Protein AF-0000000067868254 (afdb_homodimer)

Nearest PDB structures (foldseek):
  4o4s-assembly1_A  TM=8.684E-01  e=3.962E-14  Nostoc sp. PCC 7120 = FACHB-418
  6liy-assembly1_A  TM=7.850E-01  e=1.696E-08  Arabidopsis thaliana
  4o4s-assembly1_A  TM=8.685E-01  e=4.166E-14  Nostoc sp. PCC 7120 = FACHB-418
  6liy-assembly1_A  TM=7.851E-01  e=2.062E-08  Arabidopsis thaliana

Organism: Synechococcus elongatus (strain ATCC 33912 / PCC 7942 / FACHB-805) (NCBI:txid1140)

Solvent-accessible surface area (backbone atoms only — not comparable to full-atom values): 20972 Å² total; per-residue (Å²): 125,57,70,66,57,47,50,52,48,72,58,19,20,32,30,33,23,53,71,52,19,69,76,36,48,79,74,36,61,40,38,36,37,21,24,42,65,37,62,69,79,33,86,84,31,44,26,27,44,33,30,31,22,35,66,92,38,67,89,59,55,46,72,68,33,35,42,31,39,40,62,48,97,87,60,54,37,32,39,38,36,29,38,48,76,53,55,76,68,44,62,60,26,61,83,40,58,74,50,52,71,81,63,50,68,86,48,47,40,82,32,82,54,33,48,25,46,40,40,78,44,95,71,72,23,38,37,32,32,46,54,87,95,56,55,25,55,50,72,58,95,85,40,79,43,35,30,41,57,32,37,36,40,35,63,57,96,93,35,44,38,37,35,36,46,40,24,35,31,37,84,87,78,64,43,76,57,41,60,35,72,86,44,58,47,55,26,33,59,76,42,83,44,82,72,83,129,126,58,71,67,58,48,52,51,48,71,59,18,20,32,30,34,22,54,72,51,18,68,74,35,47,80,74,37,63,39,38,36,37,23,24,41,67,37,63,70,79,33,85,86,32,44,25,26,42,34,29,33,19,33,68,90,37,67,89,59,53,47,72,66,33,36,40,31,39,42,61,48,95,88,61,53,36,32,38,39,37,28,38,49,77,55,55,77,68,43,63,60,26,60,83,40,58,74,50,52,69,81,65,50,67,85,47,46,38,83,31,83,53,34,49,25,46,40,40,79,44,97,71,73,23,38,37,33,32,45,54,88,94,56,56,25,54,50,74,59,95,84,41,81,42,31,31,42,56,33,37,36,38,34,64,57,95,95,34,44,38,37,33,36,47,40,25,36,32,36,84,88,79,65,45,76,59,40,61,35,70,85,43,59,47,56,26,34,59,77,41,81,44,82,73,82,129

Structure (mmCIF, N/CA/C/O backbone):
data_AF-0000000067868254-model_v1
#
loop_
_entity.id
_entity.type
_entity.pdbx_description
1 polymer 'Chromophore lyase CpcT/CpeT'
#
loop_
_atom_site.group_PDB
_atom_site.id
_atom_site.type_symbol
_atom_site.label_atom_id
_atom_site.label_alt_id
_atom_site.label_comp_id
_atom_site.label_asym_id
_atom_site.label_entity_id
_atom_site.label_seq_id
_atom_site.pdbx_PDB_ins_code
_atom_site.Cartn_x
_atom_site.Cartn_y
_atom_site.Cartn_z
_atom_site.occupancy
_atom_site.B_iso_or_equiv
_atom_site.auth_seq_id
_atom_site.auth_comp_id
_atom_site.auth_asym_id
_atom_site.auth_atom_id
_atom_site.pdbx_PDB_model_num
ATOM 1 N N . MET A 1 1 ? 13.344 34.281 10.758 1 62.94 1 MET A N 1
ATOM 2 C CA . MET A 1 1 ? 12 33.719 10.703 1 62.94 1 MET A CA 1
ATOM 3 C C . MET A 1 1 ? 11.688 32.938 11.961 1 62.94 1 MET A C 1
ATOM 5 O O . MET A 1 1 ? 12.57 32.25 12.492 1 62.94 1 MET A O 1
ATOM 9 N N . ASP A 1 2 ? 10.578 33.25 12.711 1 87.12 2 ASP A N 1
ATOM 10 C CA . ASP A 1 2 ? 10.305 32.5 13.922 1 87.12 2 ASP A CA 1
ATOM 11 C C . ASP A 1 2 ? 10 31.031 13.602 1 87.12 2 ASP A C 1
ATOM 13 O O . ASP A 1 2 ? 9.82 30.688 12.438 1 87.12 2 ASP A O 1
ATOM 17 N N . ASP A 1 3 ? 10.336 30.203 14.516 1 93.12 3 ASP A N 1
ATOM 18 C CA . ASP A 1 3 ? 10.242 28.766 14.352 1 93.12 3 ASP A CA 1
ATOM 19 C C . ASP A 1 3 ? 8.875 28.359 13.805 1 93.12 3 ASP A C 1
ATOM 21 O O . ASP A 1 3 ? 8.773 27.438 12.984 1 93.12 3 ASP A O 1
ATOM 25 N N . LEU A 1 4 ? 7.93 29.094 14.242 1 94.94 4 LEU A N 1
ATOM 26 C CA . LEU A 1 4 ? 6.57 28.781 13.805 1 94.94 4 LEU A CA 1
ATOM 27 C C . LEU A 1 4 ? 6.398 29.062 12.32 1 94.94 4 LEU A C 1
ATOM 29 O O . LEU A 1 4 ? 5.859 28.234 11.586 1 94.94 4 LEU A O 1
ATOM 33 N N . GLN A 1 5 ? 6.863 30.219 11.859 1 94.06 5 GLN A N 1
ATOM 34 C CA . GLN A 1 5 ? 6.77 30.594 10.453 1 94.06 5 GLN A CA 1
ATOM 35 C C . GLN A 1 5 ? 7.617 29.672 9.578 1 94.06 5 GLN A C 1
ATOM 37 O O . GLN A 1 5 ? 7.223 29.328 8.461 1 94.06 5 GLN A O 1
ATOM 42 N N . TYR A 1 6 ? 8.742 29.359 10.078 1 95.31 6 TYR A N 1
ATOM 43 C CA . TYR A 1 6 ? 9.617 28.484 9.312 1 95.31 6 TYR A CA 1
ATOM 44 C C . TYR A 1 6 ? 8.984 27.109 9.141 1 95.31 6 TYR A C 1
ATOM 46 O O . TYR A 1 6 ? 8.977 26.562 8.031 1 95.31 6 TYR A O 1
ATOM 54 N N . LEU A 1 7 ? 8.438 26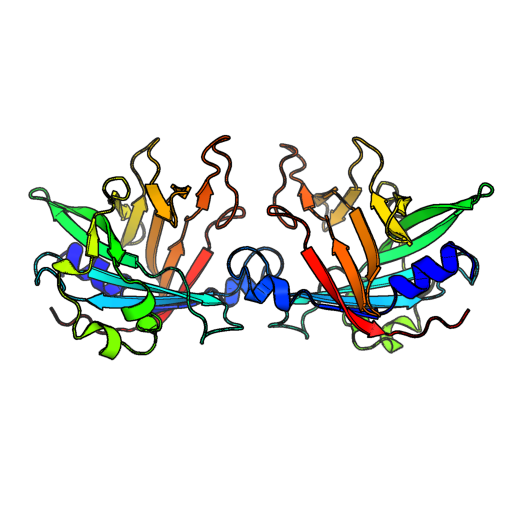.547 10.219 1 97.38 7 LEU A N 1
ATOM 55 C CA . LEU A 1 7 ? 7.73 25.281 10.141 1 97.38 7 LEU A CA 1
ATOM 56 C C . LEU A 1 7 ? 6.57 25.359 9.156 1 97.38 7 LEU A C 1
ATOM 58 O O . LEU A 1 7 ? 6.387 24.453 8.328 1 97.38 7 LEU A O 1
ATOM 62 N N . TRP A 1 8 ? 5.828 26.406 9.242 1 97.75 8 TRP A N 1
ATOM 63 C CA . TRP A 1 8 ? 4.703 26.625 8.336 1 97.75 8 TRP A CA 1
ATOM 64 C C . TRP A 1 8 ? 5.168 26.641 6.887 1 97.75 8 TRP A C 1
ATOM 66 O O . TRP A 1 8 ? 4.547 26.016 6.023 1 97.75 8 TRP A O 1
ATOM 76 N N . THR A 1 9 ? 6.273 27.266 6.629 1 96.62 9 THR A N 1
ATOM 77 C CA . THR A 1 9 ? 6.844 27.375 5.289 1 96.62 9 THR A CA 1
ATOM 78 C C . THR A 1 9 ? 7.305 26 4.793 1 96.62 9 THR A C 1
ATOM 80 O O . THR A 1 9 ? 7.055 25.641 3.643 1 96.62 9 THR A O 1
ATOM 83 N N . LEU A 1 10 ? 7.938 25.219 5.652 1 97.62 10 LEU A N 1
ATOM 84 C CA . LEU A 1 10 ? 8.414 23.906 5.273 1 97.62 10 LEU A CA 1
ATOM 85 C C . LEU A 1 10 ? 7.254 23 4.887 1 97.62 10 LEU A C 1
ATOM 87 O O . LEU A 1 10 ? 7.344 22.234 3.912 1 97.62 10 LEU A O 1
ATOM 91 N N . LEU A 1 11 ? 6.152 23.141 5.582 1 98.56 11 LEU A N 1
ATOM 92 C CA . LEU A 1 11 ? 5.031 22.219 5.418 1 98.56 11 LEU A CA 1
ATOM 93 C C . LEU A 1 11 ? 4.152 22.641 4.246 1 98.56 11 LEU A C 1
ATOM 95 O O . LEU A 1 11 ? 3.379 21.828 3.721 1 98.56 11 LEU A O 1
ATOM 99 N N . SER A 1 12 ? 4.215 23.906 3.852 1 98.5 12 SER A N 1
ATOM 100 C CA . SER A 1 12 ? 3.318 24.438 2.834 1 98.5 12 SER A CA 1
ATOM 101 C C . SER A 1 12 ? 3.773 24.047 1.433 1 98.5 12 SER A C 1
ATOM 103 O O . SER A 1 12 ? 4.777 24.562 0.932 1 98.5 12 SER A O 1
ATOM 105 N N . GLY A 1 13 ? 3.008 23.156 0.798 1 98.62 13 GLY A N 1
ATOM 106 C CA . GLY A 1 13 ? 3.365 22.734 -0.549 1 98.62 13 GLY A CA 1
ATOM 107 C C . GLY A 1 13 ? 2.689 21.453 -0.975 1 98.62 13 GLY A C 1
ATOM 108 O O . GLY A 1 13 ? 1.809 20.953 -0.277 1 98.62 13 GLY A O 1
ATOM 109 N N . GLU A 1 14 ? 2.973 21.078 -2.195 1 98.69 14 GLU A N 1
ATOM 110 C CA . GLU A 1 14 ? 2.619 19.781 -2.744 1 98.69 14 GLU A CA 1
ATOM 111 C C . GLU A 1 14 ? 3.758 18.781 -2.57 1 98.69 14 GLU A C 1
ATOM 113 O O . GLU A 1 14 ? 4.926 19.109 -2.775 1 98.69 14 GLU A O 1
ATOM 118 N N . PHE A 1 15 ? 3.434 17.578 -2.137 1 98.88 15 PHE A N 1
ATOM 119 C CA . PHE A 1 15 ? 4.438 16.562 -1.848 1 98.88 15 PHE A CA 1
ATOM 120 C C . PHE A 1 15 ? 4.125 15.273 -2.592 1 98.88 15 PHE A C 1
ATOM 122 O O . PHE A 1 15 ? 2.959 14.961 -2.844 1 98.88 15 PHE A O 1
ATOM 129 N N . SER A 1 16 ? 5.148 14.531 -2.938 1 98.5 16 SER A N 1
ATOM 130 C CA . SER A 1 16 ? 5.031 13.242 -3.609 1 98.5 16 SER A CA 1
ATOM 131 C C . SER A 1 16 ? 6.02 12.227 -3.043 1 98.5 16 SER A C 1
ATOM 133 O O . SER A 1 16 ? 7.156 12.57 -2.717 1 98.5 16 SER A O 1
ATOM 135 N N . ASN A 1 17 ? 5.582 10.953 -2.92 1 97.69 17 ASN A N 1
ATOM 136 C CA . ASN A 1 17 ? 6.504 9.891 -2.531 1 97.69 17 ASN A CA 1
ATOM 137 C C . ASN A 1 17 ? 6.902 9.031 -3.729 1 97.69 17 ASN A C 1
ATOM 139 O O . ASN A 1 17 ? 7.281 7.871 -3.564 1 97.69 17 ASN A O 1
ATOM 143 N N . GLN A 1 18 ? 6.859 9.578 -4.941 1 96.44 18 GLN A N 1
ATOM 144 C CA . GLN A 1 18 ? 7.047 8.852 -6.191 1 96.44 18 GLN A CA 1
ATOM 145 C C . GLN A 1 18 ? 8.352 8.062 -6.176 1 96.44 18 GLN A C 1
ATOM 147 O O . GLN A 1 18 ? 8.367 6.863 -6.465 1 96.44 18 GLN A O 1
ATOM 152 N N . PRO A 1 19 ? 9.531 8.609 -5.734 1 96.25 19 PRO A N 1
ATOM 153 C CA . PRO A 1 19 ? 10.75 7.801 -5.727 1 96.25 19 PRO A CA 1
ATOM 154 C C . PRO A 1 19 ? 10.648 6.574 -4.82 1 96.25 19 PRO A C 1
ATOM 156 O O . PRO A 1 19 ? 11.117 5.492 -5.18 1 96.25 19 PRO A O 1
ATOM 159 N N . GLN A 1 20 ? 10.031 6.723 -3.672 1 96 20 GLN A N 1
ATOM 160 C CA . GLN A 1 20 ? 9.852 5.613 -2.742 1 96 20 GLN A CA 1
ATOM 161 C C . GLN A 1 20 ? 8.961 4.527 -3.348 1 96 20 GLN A C 1
ATOM 163 O O . GLN A 1 20 ? 9.289 3.342 -3.275 1 96 20 GLN A O 1
ATOM 168 N N . ALA A 1 21 ? 7.82 4.965 -3.936 1 92.88 21 ALA A N 1
ATOM 169 C CA . ALA A 1 21 ? 6.855 4.023 -4.5 1 92.88 21 ALA A CA 1
ATOM 170 C C . ALA A 1 21 ? 7.465 3.25 -5.664 1 92.88 21 ALA A C 1
ATOM 172 O O . ALA A 1 21 ? 7.129 2.082 -5.883 1 92.88 21 ALA A O 1
ATOM 173 N N . ILE A 1 22 ? 8.336 3.91 -6.391 1 91.06 22 ILE A N 1
ATOM 174 C CA . ILE A 1 22 ? 9.023 3.246 -7.488 1 91.06 22 ILE A CA 1
ATOM 175 C C . ILE A 1 22 ? 10 2.209 -6.938 1 91.06 22 ILE A C 1
ATOM 177 O O . ILE A 1 22 ? 10.062 1.08 -7.426 1 91.06 22 ILE A O 1
ATOM 181 N N . ALA A 1 23 ? 10.672 2.561 -5.887 1 92.12 23 ALA A N 1
ATOM 182 C CA . ALA A 1 23 ? 11.695 1.697 -5.301 1 92.12 23 ALA A CA 1
ATOM 183 C C . ALA A 1 23 ? 11.062 0.518 -4.566 1 92.12 23 ALA A C 1
ATOM 185 O O . ALA A 1 23 ? 11.633 -0.576 -4.531 1 92.12 23 ALA A O 1
ATOM 186 N N . GLU A 1 24 ? 9.906 0.738 -4.004 1 90.56 24 GLU A N 1
ATOM 187 C CA . GLU A 1 24 ? 9.227 -0.272 -3.197 1 90.56 24 GLU A CA 1
ATOM 188 C C . GLU A 1 24 ? 7.754 -0.391 -3.58 1 90.56 24 GLU A C 1
ATOM 190 O O . GLU A 1 24 ? 6.871 -0.126 -2.764 1 90.56 24 GLU A O 1
ATOM 195 N N . PRO A 1 25 ? 7.559 -0.92 -4.73 1 86.81 25 PRO A N 1
ATOM 196 C CA . PRO A 1 25 ? 6.23 -0.839 -5.348 1 86.81 25 PRO A CA 1
ATOM 197 C C . PRO A 1 25 ? 5.199 -1.718 -4.648 1 86.81 25 PRO A C 1
ATOM 199 O O . PRO A 1 25 ? 3.994 -1.533 -4.84 1 86.81 25 PRO A O 1
ATOM 202 N N . VAL A 1 26 ? 5.621 -2.609 -3.799 1 80.56 26 VAL A N 1
ATOM 203 C CA . VAL A 1 26 ? 4.664 -3.482 -3.129 1 80.56 26 VAL A CA 1
ATOM 204 C C . VAL A 1 26 ? 4.316 -2.912 -1.756 1 80.56 26 VAL A C 1
ATOM 206 O O . VAL A 1 26 ? 3.326 -3.316 -1.14 1 80.56 26 VAL A O 1
ATOM 209 N N . HIS A 1 27 ? 5.059 -1.972 -1.331 1 85.06 27 HIS A N 1
ATOM 210 C CA . HIS A 1 27 ? 4.957 -1.578 0.07 1 85.06 27 HIS A CA 1
ATOM 211 C C . HIS A 1 27 ? 4.266 -0.227 0.213 1 85.06 27 HIS A C 1
ATOM 213 O O . HIS A 1 27 ? 3.617 0.038 1.228 1 85.06 27 HIS A O 1
ATOM 219 N N . PHE A 1 28 ? 4.461 0.599 -0.818 1 91.44 28 PHE A N 1
ATOM 220 C CA . PHE A 1 28 ? 3.994 1.971 -0.653 1 91.44 28 PHE A CA 1
ATOM 221 C C . PHE A 1 28 ? 3.123 2.393 -1.83 1 91.44 28 PHE A C 1
ATOM 223 O O . PHE A 1 28 ? 3.576 2.387 -2.977 1 91.44 28 PHE A O 1
ATOM 230 N N . VAL A 1 29 ? 1.955 2.803 -1.501 1 92.5 29 VAL A N 1
ATOM 231 C CA . VAL A 1 29 ? 1.113 3.465 -2.492 1 92.5 29 VAL A CA 1
ATOM 232 C C . VAL A 1 29 ? 1.729 4.809 -2.879 1 92.5 29 VAL A C 1
ATOM 234 O O . VAL A 1 29 ? 2.273 5.516 -2.029 1 92.5 29 VAL A O 1
ATOM 237 N N . GLN A 1 30 ? 1.655 5.07 -4.121 1 93.94 30 GLN A N 1
ATOM 238 C CA . GLN A 1 30 ? 2.115 6.383 -4.551 1 93.94 30 GLN A CA 1
ATOM 239 C C . GLN A 1 30 ? 1.053 7.449 -4.305 1 93.94 30 GLN A C 1
ATOM 241 O O . GLN A 1 30 ? -0.042 7.383 -4.867 1 93.94 30 GLN A O 1
ATOM 246 N N . LEU A 1 31 ? 1.476 8.43 -3.539 1 96.88 31 LEU A N 1
ATOM 247 C CA . LEU A 1 31 ? 0.516 9.43 -3.092 1 96.88 31 LEU A CA 1
ATOM 248 C C . LEU A 1 31 ? 0.985 10.836 -3.457 1 96.88 31 LEU A C 1
ATOM 250 O O . LEU A 1 31 ? 2.186 11.078 -3.594 1 96.88 31 LEU A O 1
ATOM 254 N N . ARG A 1 32 ? -0.025 11.68 -3.664 1 97.81 32 ARG A N 1
ATOM 255 C CA . ARG A 1 32 ? 0.161 13.125 -3.682 1 97.81 32 ARG A CA 1
ATOM 256 C C . ARG A 1 32 ? -0.473 13.773 -2.455 1 97.81 32 ARG A C 1
ATOM 258 O O . ARG A 1 32 ? -1.604 13.453 -2.088 1 97.81 32 ARG A O 1
ATOM 265 N N . LEU A 1 33 ? 0.323 14.602 -1.803 1 98.31 33 LEU A N 1
ATOM 266 C CA . LEU A 1 33 ? -0.18 15.359 -0.662 1 98.31 33 LEU A CA 1
ATOM 267 C C . LEU A 1 33 ? -0.248 16.844 -0.985 1 98.31 33 LEU A C 1
ATOM 269 O O . LEU A 1 33 ? 0.7 17.406 -1.537 1 98.31 33 LEU A O 1
ATOM 273 N N . TRP A 1 34 ? -1.325 17.438 -0.666 1 98.75 34 TRP A N 1
ATOM 274 C CA . TRP A 1 34 ? -1.455 18.891 -0.713 1 98.75 34 TRP A CA 1
ATOM 275 C C . TRP A 1 34 ? -1.606 19.469 0.689 1 98.75 34 TRP A C 1
ATOM 277 O O . TRP A 1 34 ? -2.51 19.094 1.434 1 98.75 34 TRP A O 1
ATOM 287 N N . GLN A 1 35 ? -0.702 20.375 1.03 1 98.69 35 GLN A N 1
ATOM 288 C CA . GLN A 1 35 ? -0.749 21.141 2.266 1 98.69 35 GLN A CA 1
ATOM 289 C C . GLN A 1 35 ? -0.826 22.641 1.977 1 98.69 35 GLN A C 1
ATOM 291 O O . GLN A 1 35 ? 0.201 23.297 1.788 1 98.69 35 GLN A O 1
ATOM 296 N N . ARG A 1 36 ? -2.062 23.172 2.012 1 98.19 36 ARG A N 1
ATOM 297 C CA . ARG A 1 36 ? -2.348 24.547 1.614 1 98.19 36 ARG A CA 1
ATOM 298 C C . ARG A 1 36 ? -2.354 25.484 2.824 1 98.19 36 ARG A C 1
ATOM 300 O O . ARG A 1 36 ? -3.088 25.25 3.787 1 98.19 36 ARG A O 1
ATOM 307 N N . PRO A 1 37 ? -1.496 26.484 2.762 1 97.44 37 PRO A N 1
ATOM 308 C CA . PRO A 1 37 ? -1.537 27.438 3.869 1 97.44 37 PRO A CA 1
ATOM 309 C C . PRO A 1 37 ? -2.889 28.141 3.994 1 97.44 37 PRO A C 1
ATOM 311 O O . PRO A 1 37 ? -3.508 28.484 2.982 1 97.44 37 PRO A O 1
ATOM 314 N N . LEU A 1 38 ? -3.322 28.281 5.172 1 96.56 38 LEU A N 1
ATOM 315 C CA . LEU A 1 38 ? -4.621 28.875 5.48 1 96.56 38 LEU A CA 1
ATOM 316 C C . LEU A 1 38 ? -4.574 29.625 6.809 1 96.56 38 LEU A C 1
ATOM 318 O O . LEU A 1 38 ? -4.066 29.094 7.805 1 96.56 38 LEU A O 1
ATOM 322 N N . LEU A 1 39 ? -5.078 30.875 6.82 1 95.5 39 LEU A N 1
ATOM 323 C CA . LEU A 1 39 ? -5.16 31.656 8.039 1 95.5 39 LEU A CA 1
ATOM 324 C C . LEU A 1 39 ? -6.602 31.734 8.539 1 95.5 39 LEU A C 1
ATOM 326 O O . LEU A 1 39 ? -7.172 32.844 8.641 1 95.5 39 LEU A O 1
ATOM 330 N N . LEU A 1 40 ? -7.047 30.578 8.93 1 96.5 40 LEU A N 1
ATOM 331 C CA . LEU A 1 40 ? -8.453 30.453 9.312 1 96.5 40 LEU A CA 1
ATOM 332 C C . LEU A 1 40 ? -8.711 31.188 10.633 1 96.5 40 LEU A C 1
ATOM 334 O O . LEU A 1 40 ? -9.781 31.766 10.82 1 96.5 40 LEU A O 1
ATOM 338 N N . PHE A 1 41 ? -7.754 31.172 11.57 1 96.12 41 PHE A N 1
ATOM 339 C CA . PHE A 1 41 ? -7.926 31.719 12.914 1 96.12 41 PHE A CA 1
ATOM 340 C C . PHE A 1 41 ? -7.109 33 13.094 1 96.12 41 PHE A C 1
ATOM 342 O O . PHE A 1 41 ? -6.977 33.5 14.211 1 96.12 41 PHE A O 1
ATOM 349 N N . GLY A 1 42 ? -6.512 33.406 12.031 1 91.75 42 GLY A N 1
ATOM 350 C CA . GLY A 1 42 ? -5.684 34.594 12.109 1 91.75 42 GLY A CA 1
ATOM 351 C C . GLY A 1 42 ? -4.203 34.312 11.945 1 91.75 42 GLY A C 1
ATOM 352 O O . GLY A 1 42 ? -3.801 33.156 11.82 1 91.75 42 GLY A O 1
ATOM 353 N N . HIS A 1 43 ? -3.418 35.344 12.047 1 90 43 HIS A N 1
ATOM 354 C CA . HIS A 1 43 ? -2.004 35.25 11.695 1 90 43 HIS A CA 1
ATOM 355 C C . HIS A 1 43 ? -1.204 34.562 12.805 1 90 43 HIS A C 1
ATOM 357 O O . HIS A 1 43 ? -0.11 34.062 12.555 1 90 43 HIS A O 1
ATOM 363 N N . ASP A 1 44 ? -1.727 34.594 14.023 1 88.75 44 ASP A N 1
ATOM 364 C CA . ASP A 1 44 ? -0.995 34 15.148 1 88.75 44 ASP A CA 1
ATOM 365 C C . ASP A 1 44 ? -1.196 32.5 15.219 1 88.75 44 ASP A C 1
ATOM 367 O O . ASP A 1 44 ? -0.583 31.828 16.047 1 88.75 44 ASP A O 1
ATOM 371 N N . ARG A 1 45 ? -2.039 31.984 14.414 1 94.81 45 ARG A N 1
ATOM 372 C CA . ARG A 1 45 ? -2.316 30.547 14.359 1 94.81 45 ARG A CA 1
ATOM 373 C C . ARG A 1 45 ? -2.398 30.062 12.922 1 94.81 45 ARG A C 1
ATOM 375 O O . ARG A 1 45 ? -3.477 29.703 12.438 1 94.81 45 ARG A O 1
ATOM 382 N N . PRO A 1 46 ? -1.224 30.047 12.281 1 97.19 46 PRO A N 1
ATOM 383 C CA . PRO A 1 46 ? -1.246 29.578 10.891 1 97.19 46 PRO A CA 1
ATOM 384 C C . PRO A 1 46 ? -1.658 28.109 10.773 1 97.19 46 PRO A C 1
ATOM 386 O O . PRO A 1 46 ? -1.271 27.297 11.609 1 97.19 46 PRO A O 1
ATOM 389 N N . CYS A 1 47 ? -2.49 27.844 9.758 1 98.38 47 CYS A N 1
ATOM 390 C CA . CYS A 1 47 ? -3.006 26.5 9.555 1 98.38 47 CYS A CA 1
ATOM 391 C C . CYS A 1 47 ? -2.648 25.984 8.164 1 98.38 47 CYS A C 1
ATOM 393 O O . CYS A 1 47 ? -2.115 26.734 7.344 1 98.38 47 CYS A O 1
ATOM 395 N N . LEU A 1 48 ? -2.834 24.719 7.969 1 98.56 48 LEU A N 1
ATOM 396 C CA . LEU A 1 48 ? -2.725 24.016 6.695 1 98.56 48 LEU A CA 1
ATOM 397 C C . LEU A 1 48 ? -3.971 23.188 6.422 1 98.56 48 LEU A C 1
ATOM 399 O O . LEU A 1 48 ? -4.406 22.422 7.285 1 98.56 48 LEU A O 1
ATOM 403 N N . PHE A 1 49 ? -4.59 23.438 5.289 1 98.75 49 PHE A N 1
ATOM 404 C CA . PHE A 1 49 ? -5.516 22.453 4.75 1 98.75 49 PHE A CA 1
ATOM 405 C C . PHE A 1 49 ? -4.758 21.25 4.18 1 98.75 49 PHE A C 1
ATOM 407 O O . PHE A 1 49 ? -3.867 21.422 3.346 1 98.75 49 PHE A O 1
ATOM 414 N N . LEU A 1 50 ? -5.094 20.031 4.664 1 98.69 50 LEU A N 1
ATOM 415 C CA . LEU A 1 50 ? -4.41 18.812 4.25 1 98.69 50 LEU A CA 1
ATOM 416 C C . LEU A 1 50 ? -5.332 17.922 3.422 1 98.69 50 LEU A C 1
ATOM 418 O O . LEU A 1 50 ? -6.477 17.672 3.811 1 98.69 50 LEU A O 1
ATOM 422 N N . GLU A 1 51 ? -4.887 17.453 2.285 1 98.44 51 GLU A N 1
ATOM 423 C CA . GLU A 1 51 ? -5.582 16.5 1.422 1 98.44 51 GLU A CA 1
ATOM 424 C C . GLU A 1 51 ? -4.594 15.625 0.661 1 98.44 51 GLU A C 1
ATOM 426 O O . GLU A 1 51 ? -3.465 16.047 0.39 1 98.44 51 GLU A O 1
ATOM 431 N N . GLN A 1 52 ? -5.012 14.359 0.408 1 97.31 52 GLN A N 1
ATOM 432 C CA . GLN A 1 52 ? -4.125 13.469 -0.33 1 97.31 52 GLN A CA 1
ATOM 433 C C . GLN A 1 52 ? -4.906 12.648 -1.354 1 97.31 52 GLN A C 1
ATOM 435 O O . GLN A 1 52 ? -6.133 12.562 -1.286 1 97.31 52 GLN A O 1
ATOM 440 N N . ALA A 1 53 ? -4.207 12.164 -2.318 1 96.69 53 ALA A N 1
ATOM 441 C CA . ALA A 1 53 ? -4.801 11.32 -3.354 1 96.69 53 ALA A CA 1
ATOM 442 C C . ALA A 1 53 ? -3.801 10.281 -3.85 1 96.69 53 ALA A C 1
ATOM 444 O O . ALA A 1 53 ? -2.588 10.484 -3.768 1 96.69 53 ALA A O 1
ATOM 445 N N . ASN A 1 54 ? -4.391 9.141 -4.258 1 94.94 54 ASN A N 1
ATOM 446 C CA . ASN A 1 54 ? -3.594 8.188 -5.023 1 94.94 54 ASN A CA 1
ATOM 447 C C . ASN A 1 54 ? -3.111 8.797 -6.34 1 94.94 54 ASN A C 1
ATOM 449 O O . ASN A 1 54 ? -3.869 9.484 -7.027 1 94.94 54 ASN A O 1
ATOM 453 N N . ALA A 1 55 ? -1.886 8.57 -6.68 1 94.88 55 ALA A N 1
ATOM 454 C CA . ALA A 1 55 ? -1.299 9.156 -7.887 1 94.88 55 ALA A CA 1
ATOM 455 C C . ALA A 1 55 ? -2.062 8.719 -9.133 1 94.88 55 ALA A C 1
ATOM 457 O O . ALA A 1 55 ? -2.049 9.414 -10.148 1 94.88 55 ALA A O 1
ATOM 458 N N . LEU A 1 56 ? -2.768 7.598 -9.008 1 92.94 56 LEU A N 1
ATOM 459 C CA . LEU A 1 56 ? -3.535 7.078 -10.141 1 92.94 56 LEU A CA 1
ATOM 460 C C . LEU A 1 56 ? -4.898 7.754 -10.227 1 92.94 56 LEU A C 1
ATOM 462 O O . LEU A 1 56 ? -5.59 7.645 -11.242 1 92.94 56 LEU A O 1
ATOM 466 N N . GLN A 1 57 ? -5.332 8.414 -9.148 1 93.38 57 GLN A N 1
ATOM 467 C CA . GLN A 1 57 ? -6.652 9.031 -9.062 1 93.38 57 GLN A CA 1
ATOM 468 C C . GLN A 1 57 ? -6.578 10.398 -8.375 1 93.38 57 GLN A C 1
ATOM 470 O O . GLN A 1 57 ? -7.277 10.641 -7.391 1 93.38 57 GLN A O 1
ATOM 475 N N . LEU A 1 58 ? -5.945 11.312 -9.047 1 94.94 58 LEU A N 1
ATOM 476 C CA . LEU A 1 58 ? -5.723 12.625 -8.445 1 94.94 58 LEU A CA 1
ATOM 477 C C . LEU A 1 58 ? -7.035 13.383 -8.297 1 94.94 58 LEU A C 1
ATOM 479 O O . LEU A 1 58 ? -7.129 14.32 -7.492 1 94.94 58 LEU A O 1
ATOM 483 N N . ASP A 1 59 ? -8.008 12.984 -9.031 1 94.44 59 ASP A N 1
ATOM 484 C CA . ASP A 1 59 ? -9.289 13.672 -9.016 1 94.44 59 ASP A CA 1
ATOM 485 C C . ASP A 1 59 ? -10.211 13.109 -7.941 1 94.44 59 ASP A C 1
ATOM 487 O O . ASP A 1 59 ? -11.344 13.57 -7.777 1 94.44 59 ASP A O 1
ATOM 491 N N . ARG A 1 60 ? -9.727 12.133 -7.215 1 93.56 60 ARG A N 1
ATOM 492 C CA . ARG A 1 60 ? -10.484 11.555 -6.113 1 93.56 60 ARG A CA 1
ATOM 493 C C . ARG A 1 60 ? -9.711 11.641 -4.805 1 93.56 60 ARG A C 1
ATOM 495 O O . ARG A 1 60 ? -9.391 10.617 -4.199 1 93.56 60 ARG A O 1
ATOM 502 N N . PRO A 1 61 ? -9.445 12.875 -4.395 1 96.44 61 PRO A N 1
ATOM 503 C CA . PRO A 1 61 ? -8.695 13.023 -3.146 1 96.44 61 PRO A CA 1
ATOM 504 C C . PRO A 1 61 ? -9.484 12.57 -1.923 1 96.44 61 PRO A C 1
ATOM 506 O O . PRO A 1 61 ? -10.703 12.406 -2.002 1 96.44 61 PRO A O 1
ATOM 509 N N . TYR A 1 62 ? -8.766 12.273 -0.829 1 92.38 62 TYR A N 1
ATOM 510 C CA . TYR A 1 62 ? -9.375 11.828 0.419 1 92.38 62 TYR A CA 1
ATOM 511 C C . TYR A 1 62 ? -8.648 12.422 1.622 1 92.38 62 TYR A C 1
ATOM 513 O O . TYR A 1 62 ? -7.688 13.18 1.465 1 92.38 62 TYR A O 1
ATOM 521 N N . ARG A 1 63 ? -9.195 12.312 2.797 1 92.31 63 ARG A N 1
ATOM 522 C CA . ARG A 1 63 ? -8.609 12.711 4.07 1 92.31 63 ARG A CA 1
ATOM 523 C C . ARG A 1 63 ? -8.43 14.227 4.137 1 92.31 63 ARG A C 1
ATOM 525 O O . ARG A 1 63 ? -7.305 14.711 4.285 1 92.31 63 ARG A O 1
ATOM 532 N N . GLN A 1 64 ? -9.516 14.93 4.16 1 96.75 64 GLN A N 1
ATOM 533 C CA . GLN A 1 64 ? -9.461 16.375 4.379 1 96.75 64 GLN A CA 1
ATOM 534 C C . GLN A 1 64 ? -9.32 16.688 5.867 1 96.75 64 GLN A C 1
ATOM 536 O O . GLN A 1 64 ? -10.188 16.344 6.668 1 96.75 64 GLN A O 1
ATOM 541 N N . ARG A 1 65 ? -8.25 17.375 6.168 1 97.44 65 ARG A N 1
ATOM 542 C CA . ARG A 1 65 ? -8 17.797 7.543 1 97.44 65 ARG A CA 1
ATOM 543 C C . ARG A 1 65 ? -7.445 19.219 7.594 1 97.44 65 ARG A C 1
ATOM 545 O O . ARG A 1 65 ? -7.008 19.75 6.574 1 97.44 65 ARG A O 1
ATOM 552 N N . LEU A 1 66 ? -7.613 19.781 8.727 1 98.56 66 LEU A N 1
ATOM 553 C CA . LEU A 1 66 ? -6.977 21.047 9.047 1 98.56 66 LEU A CA 1
ATOM 554 C C . LEU A 1 66 ? -5.941 20.875 10.156 1 98.56 66 LEU A C 1
ATOM 556 O O . LEU A 1 66 ? -6.223 20.266 11.18 1 98.56 66 LEU A O 1
ATOM 560 N N . LEU A 1 67 ? -4.758 21.344 9.883 1 98.81 67 LEU A N 1
ATOM 561 C CA . LEU A 1 67 ? -3.678 21.328 10.867 1 98.81 67 LEU A CA 1
ATOM 562 C C . LEU A 1 67 ? -3.26 22.75 11.234 1 98.81 67 LEU A C 1
ATOM 564 O O . LEU A 1 67 ? -2.795 23.5 10.375 1 98.81 67 LEU A O 1
ATOM 568 N N . CYS A 1 68 ? -3.406 23.078 12.484 1 98.75 68 CYS A N 1
ATOM 569 C CA . CYS A 1 68 ? -3.023 24.422 12.914 1 98.75 68 CYS A CA 1
ATOM 570 C C . CYS A 1 68 ? -1.8 24.375 13.82 1 98.75 68 CYS A C 1
ATOM 572 O O . CYS A 1 68 ? -1.726 23.547 14.727 1 98.75 68 CYS A O 1
ATOM 574 N N . LEU A 1 69 ? -0.895 25.266 13.531 1 98.25 69 LEU A N 1
ATOM 575 C CA . LEU A 1 69 ? 0.358 25.359 14.273 1 98.25 69 LEU A CA 1
ATOM 576 C C . LEU A 1 69 ? 0.272 26.422 15.359 1 98.25 69 LEU A C 1
ATOM 578 O O . LEU A 1 69 ? -0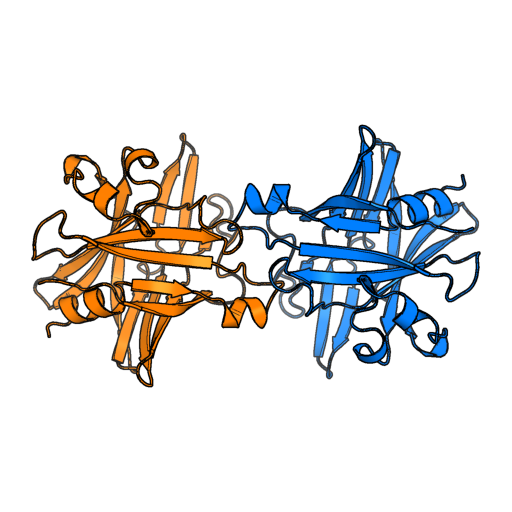.331 27.469 15.148 1 98.25 69 LEU A O 1
ATOM 582 N N . GLU A 1 70 ? 0.873 26.047 16.438 1 96.19 70 GLU A N 1
ATOM 583 C CA . GLU A 1 70 ? 0.834 26.969 17.562 1 96.19 70 GLU A CA 1
ATOM 584 C C . GLU A 1 70 ? 2.174 27 18.297 1 96.19 70 GLU A C 1
ATOM 586 O O . GLU A 1 70 ? 2.914 26.016 18.297 1 96.19 70 GLU A O 1
ATOM 591 N N . ALA A 1 71 ? 2.475 28.172 18.844 1 95 71 ALA A N 1
ATOM 592 C CA . ALA A 1 71 ? 3.578 28.328 19.797 1 95 71 ALA A CA 1
ATOM 593 C C . ALA A 1 71 ? 3.07 28.828 21.141 1 95 71 ALA A C 1
ATOM 595 O O . ALA A 1 71 ? 2.316 29.797 21.219 1 95 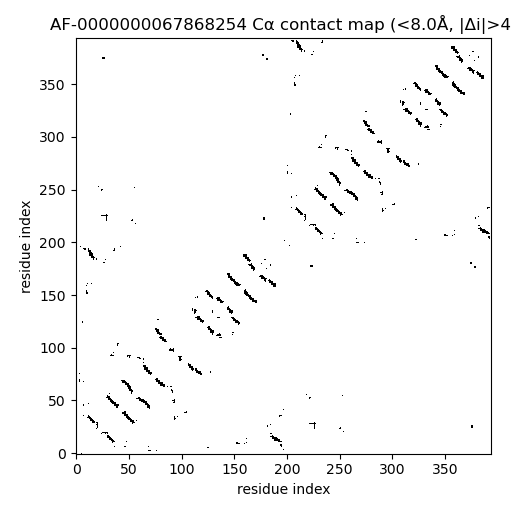71 ALA A O 1
ATOM 596 N N . ASP A 1 72 ? 3.439 28.078 22.109 1 92.44 72 ASP A N 1
ATOM 597 C CA . ASP A 1 72 ? 3.021 28.562 23.422 1 92.44 72 ASP A CA 1
ATOM 598 C C . ASP A 1 72 ? 3.943 29.672 23.922 1 92.44 72 ASP A C 1
ATOM 600 O O . ASP A 1 72 ? 4.812 30.141 23.172 1 92.44 72 ASP A O 1
ATOM 604 N N . PHE A 1 73 ? 3.734 30.125 25.141 1 91.62 73 PHE A N 1
ATOM 605 C CA . PHE A 1 73 ? 4.445 31.281 25.688 1 91.62 73 PHE A CA 1
ATOM 606 C C . PHE A 1 73 ? 5.941 31 25.781 1 91.62 73 PHE A C 1
ATOM 608 O O . PHE A 1 73 ? 6.758 31.906 25.672 1 91.62 73 PHE A O 1
ATOM 615 N N . SER A 1 74 ? 6.363 29.75 25.953 1 91.38 74 SER A N 1
ATOM 616 C CA . SER A 1 74 ? 7.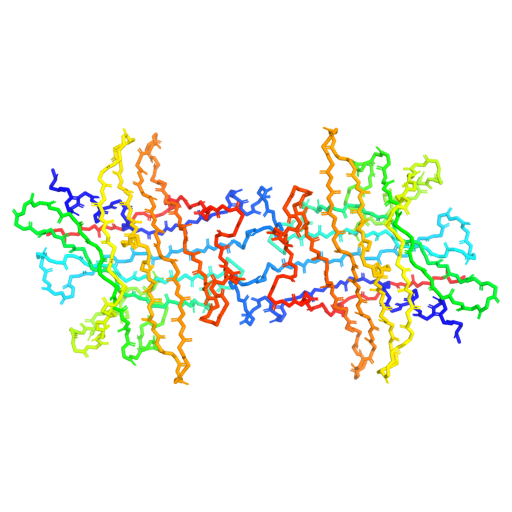77 29.375 26.047 1 91.38 74 SER A CA 1
ATOM 617 C C . SER A 1 74 ? 8.383 29.141 24.672 1 91.38 74 SER A C 1
ATOM 619 O O . SER A 1 74 ? 9.586 28.906 24.547 1 91.38 74 SER A O 1
ATOM 621 N N . GLY A 1 75 ? 7.562 29.203 23.703 1 90.25 75 GLY A N 1
ATOM 622 C CA . GLY A 1 75 ? 8.055 28.984 22.359 1 90.25 75 GLY A CA 1
ATOM 623 C C . GLY A 1 75 ? 7.914 27.547 21.891 1 90.25 75 GLY A C 1
ATOM 624 O O . GLY A 1 75 ? 8.32 27.188 20.781 1 90.25 75 GLY A O 1
ATOM 625 N N . GLN A 1 76 ? 7.332 26.75 22.781 1 94.19 76 GLN A N 1
ATOM 626 C CA . GLN A 1 76 ? 7.113 25.359 22.422 1 94.19 76 GLN A CA 1
ATOM 627 C C . GLN A 1 76 ? 6.039 25.234 21.344 1 94.19 76 GLN A C 1
ATOM 629 O O . GLN A 1 76 ? 4.941 25.766 21.484 1 94.19 76 GLN A O 1
ATOM 634 N N . LEU A 1 77 ? 6.441 24.531 20.281 1 97.06 77 LEU A N 1
ATOM 635 C CA . LEU A 1 77 ? 5.539 24.406 19.141 1 97.06 77 LEU A CA 1
ATOM 636 C C . LEU A 1 77 ? 4.641 23.188 19.297 1 97.06 77 LEU A C 1
ATOM 638 O O . LEU A 1 77 ? 5.039 22.188 19.906 1 97.06 77 LEU A O 1
ATOM 642 N N . SER A 1 78 ? 3.43 23.297 18.766 1 97.75 78 SER A N 1
ATOM 643 C CA . SER A 1 78 ? 2.498 22.188 18.656 1 97.75 78 SER A CA 1
ATOM 644 C C . SER A 1 78 ? 1.692 22.266 17.359 1 97.75 78 SER A C 1
ATOM 646 O O . SER A 1 78 ? 1.668 23.297 16.703 1 97.75 78 SER A O 1
ATOM 648 N N . ALA A 1 79 ? 1.156 21.172 16.953 1 98.5 79 ALA A N 1
ATOM 649 C CA . ALA A 1 79 ? 0.275 21.062 15.789 1 98.5 79 ALA A CA 1
ATOM 650 C C . ALA A 1 79 ? -1.059 20.422 16.172 1 98.5 79 ALA A C 1
ATOM 652 O O . ALA A 1 79 ? -1.094 19.297 16.656 1 98.5 79 ALA A O 1
ATOM 653 N N . GLN A 1 80 ? -2.15 21.125 15.969 1 98.31 80 GLN A N 1
ATOM 654 C CA . GLN A 1 80 ? -3.494 20.719 16.359 1 98.31 80 GLN A CA 1
ATOM 655 C C . GLN A 1 80 ? -4.344 20.375 15.133 1 98.31 80 GLN A C 1
ATOM 657 O O . GLN A 1 80 ? -4.5 21.219 14.234 1 98.31 80 GLN A O 1
ATOM 662 N N . PHE A 1 81 ? -4.914 19.156 15.133 1 98.38 81 PHE A N 1
ATOM 663 C CA . PHE A 1 81 ? -5.758 18.734 14.016 1 98.38 81 PHE A CA 1
ATOM 664 C C . PHE A 1 81 ? -7.207 19.141 14.258 1 98.38 81 PHE A C 1
ATOM 666 O O . PHE A 1 81 ? -7.688 19.109 15.391 1 98.38 81 PHE A O 1
ATOM 673 N N . TYR A 1 82 ? -7.891 19.516 13.203 1 97.88 82 TYR A N 1
ATOM 674 C CA . TYR A 1 82 ? -9.328 19.734 13.117 1 97.88 82 TYR A CA 1
ATOM 675 C C . TYR A 1 82 ? -9.945 18.906 12 1 97.88 82 TYR A C 1
ATOM 677 O O . TYR A 1 82 ? -9.242 18.469 11.078 1 97.88 82 TYR A O 1
ATOM 685 N N . GLN A 1 83 ? -11.172 18.656 12.148 1 96.75 83 GLN A N 1
ATOM 686 C CA . GLN A 1 83 ? -11.945 18.031 11.078 1 96.75 83 GLN A CA 1
ATOM 687 C C . GLN A 1 83 ? -13.008 19 10.539 1 96.75 83 GLN A C 1
ATOM 689 O O . GLN A 1 83 ? -13.5 19.859 11.266 1 96.75 83 GLN A O 1
ATOM 694 N N . PHE A 1 84 ? -13.281 18.891 9.305 1 96.88 84 PHE A N 1
ATOM 695 C CA . PHE A 1 84 ? -14.328 19.719 8.703 1 96.88 84 PHE A CA 1
ATOM 696 C C . PHE A 1 84 ? -15.703 19.125 8.984 1 96.88 84 PHE A C 1
ATOM 698 O O . PHE A 1 84 ? -15.906 17.922 8.859 1 96.88 84 PHE A O 1
ATOM 705 N N . LYS A 1 85 ? -16.625 19.953 9.359 1 95 85 LYS A N 1
ATOM 706 C CA . LYS A 1 85 ? -18 19.516 9.602 1 95 85 LYS A CA 1
ATOM 707 C C . LYS A 1 85 ? -18.641 18.984 8.32 1 95 85 LYS A C 1
ATOM 709 O O . LYS A 1 85 ? -19.422 18.031 8.352 1 95 85 LYS A O 1
ATOM 714 N N . ASN A 1 86 ? -18.25 19.609 7.199 1 94.44 86 ASN A N 1
ATOM 715 C CA . ASN A 1 86 ? -18.656 19.188 5.863 1 94.44 86 ASN A CA 1
ATOM 716 C C . ASN A 1 86 ? -17.453 18.969 4.957 1 94.44 86 ASN A C 1
ATOM 718 O O . ASN A 1 86 ? -17.047 19.859 4.215 1 94.44 86 ASN A O 1
ATOM 722 N N . ALA A 1 87 ? -16.969 17.766 4.996 1 92.31 87 ALA A N 1
ATOM 723 C CA . ALA A 1 87 ? -15.766 17.453 4.234 1 92.31 87 ALA A CA 1
ATOM 724 C C . ALA A 1 87 ? -16 17.641 2.736 1 92.31 87 ALA A C 1
ATOM 726 O O . ALA A 1 87 ? -15.086 18.016 2.002 1 92.31 87 ALA A O 1
ATOM 727 N N . ALA A 1 88 ? -17.203 17.391 2.27 1 93.56 88 ALA A N 1
ATOM 728 C CA . ALA A 1 88 ? -17.531 17.5 0.852 1 93.56 88 ALA A CA 1
ATOM 729 C C . ALA A 1 88 ? -17.359 18.938 0.363 1 93.56 88 ALA A C 1
ATOM 731 O O . ALA A 1 88 ? -17.031 19.156 -0.805 1 93.56 88 ALA A O 1
ATOM 732 N N . ALA A 1 89 ? -17.531 19.906 1.195 1 95.69 89 ALA A N 1
ATOM 733 C CA . ALA A 1 89 ? -17.453 21.312 0.835 1 95.69 89 ALA A CA 1
ATOM 734 C C . ALA A 1 89 ? -16.016 21.719 0.496 1 95.69 89 ALA A C 1
ATOM 736 O O . ALA A 1 89 ? -15.789 22.688 -0.238 1 95.69 89 ALA A O 1
ATOM 737 N N . VAL A 1 90 ? -15.086 20.953 1.011 1 97.75 90 VAL A N 1
ATOM 738 C CA . VAL A 1 90 ? -13.695 21.359 0.808 1 97.75 90 VAL A CA 1
ATOM 739 C C . VAL A 1 90 ? -12.977 20.328 -0.053 1 97.75 90 VAL A C 1
ATOM 741 O O . VAL A 1 90 ? -11.781 20.469 -0.329 1 97.75 90 VAL A O 1
ATOM 744 N N . LEU A 1 91 ? -13.719 19.297 -0.463 1 97.31 91 LEU A N 1
ATOM 745 C CA . LEU A 1 91 ? -13.141 18.234 -1.281 1 97.31 91 LEU A CA 1
ATOM 746 C C . LEU A 1 91 ? -12.516 18.797 -2.549 1 97.31 91 LEU A C 1
ATOM 748 O O . LEU A 1 91 ? -13.156 19.578 -3.271 1 97.31 91 LEU A O 1
ATOM 752 N N . GLY A 1 92 ? -11.266 18.484 -2.781 1 97.94 92 GLY A N 1
ATOM 753 C CA . GLY A 1 92 ? -10.578 18.953 -3.975 1 97.94 92 GLY A CA 1
ATOM 754 C C . GLY A 1 92 ? -9.828 20.25 -3.766 1 97.94 92 GLY A C 1
ATOM 755 O O . GLY A 1 92 ? -9.156 20.75 -4.672 1 97.94 92 GLY A O 1
ATOM 756 N N . ALA A 1 93 ? -9.812 20.812 -2.602 1 98.19 93 ALA A N 1
ATOM 757 C CA . ALA A 1 93 ? -9.227 22.125 -2.324 1 98.19 93 ALA A CA 1
ATOM 758 C C . ALA A 1 93 ? -7.699 22.078 -2.41 1 98.19 93 ALA A C 1
ATOM 760 O O . ALA A 1 93 ? -7.043 23.109 -2.516 1 98.19 93 ALA A O 1
ATOM 761 N N . GLY A 1 94 ? -7.141 20.906 -2.307 1 97.56 94 GLY A N 1
ATOM 762 C CA . GLY A 1 94 ? -5.707 20.781 -2.52 1 97.56 94 GLY A CA 1
ATOM 763 C C . GLY A 1 94 ? -5.258 21.281 -3.879 1 97.56 94 GLY A C 1
ATOM 764 O O . GLY A 1 94 ? -4.262 22 -3.984 1 97.56 94 GLY A O 1
ATOM 765 N N . GLN A 1 95 ? -6.012 20.938 -4.832 1 97.25 95 GLN A N 1
ATOM 766 C CA . GLN A 1 95 ? -5.699 21.328 -6.199 1 97.25 95 GLN A CA 1
ATOM 767 C C . GLN A 1 95 ? -6.375 22.656 -6.551 1 97.25 95 GLN A C 1
ATOM 769 O O . GLN A 1 95 ? -5.859 23.422 -7.367 1 97.25 95 GLN A O 1
ATOM 774 N N . ASP A 1 96 ? -7.566 22.906 -5.961 1 97.06 96 ASP A N 1
ATOM 775 C CA . ASP A 1 96 ? -8.328 24.141 -6.188 1 97.06 96 ASP A CA 1
ATOM 776 C C . ASP A 1 96 ? -8.547 24.891 -4.883 1 97.06 96 ASP A C 1
ATOM 778 O O . ASP A 1 96 ? -9.617 24.812 -4.281 1 97.06 96 ASP A O 1
ATOM 782 N N . PRO A 1 97 ? -7.613 25.766 -4.551 1 96.12 97 PRO A N 1
ATOM 783 C CA . PRO A 1 97 ? -7.668 26.422 -3.242 1 96.12 97 PRO A CA 1
ATOM 784 C C . PRO A 1 97 ? -8.852 27.375 -3.115 1 96.12 97 PRO A C 1
ATOM 786 O O . PRO A 1 97 ? -9.188 27.797 -2.008 1 96.12 97 PRO A O 1
ATOM 789 N N . ASP A 1 98 ? -9.477 27.828 -4.23 1 95.88 98 ASP A N 1
ATOM 790 C CA . ASP A 1 98 ? -10.633 28.719 -4.176 1 95.88 98 ASP A CA 1
ATOM 791 C C . ASP A 1 98 ? -11.773 28.094 -3.377 1 95.88 98 ASP A C 1
ATOM 793 O O . ASP A 1 98 ? -12.625 28.812 -2.846 1 95.88 98 ASP A O 1
ATOM 797 N N . ARG A 1 99 ? -11.75 26.797 -3.234 1 96.38 99 ARG A N 1
ATOM 798 C CA . ARG A 1 99 ? -12.781 26.078 -2.502 1 96.38 99 ARG A CA 1
ATOM 799 C C . ARG A 1 99 ? -12.695 26.359 -1.006 1 96.38 99 ARG A C 1
ATOM 801 O O . ARG A 1 99 ? -13.641 26.078 -0.262 1 96.38 99 ARG A O 1
ATOM 808 N N . LEU A 1 100 ? -11.57 26.953 -0.566 1 97.19 100 LEU A N 1
ATOM 809 C CA . LEU A 1 100 ? -11.367 27.234 0.85 1 97.19 100 LEU A CA 1
ATOM 810 C C . LEU A 1 100 ? -11.773 28.656 1.184 1 97.19 100 LEU A C 1
ATOM 812 O O . LEU A 1 100 ? -11.789 29.047 2.354 1 97.19 100 LEU A O 1
ATOM 816 N N . ARG A 1 101 ? -12.148 29.484 0.246 1 94.56 101 ARG A N 1
ATOM 817 C CA . ARG A 1 101 ? -12.336 30.922 0.42 1 94.56 101 ARG A CA 1
ATOM 818 C C . ARG A 1 101 ? -13.492 31.203 1.372 1 94.56 101 ARG A C 1
ATOM 820 O O . ARG A 1 101 ? -13.461 32.188 2.105 1 94.56 101 ARG A O 1
ATOM 827 N N . SER A 1 102 ? -14.492 30.359 1.375 1 94.19 102 SER A N 1
ATOM 828 C CA . SER A 1 102 ? -15.688 30.641 2.166 1 94.19 102 SER A CA 1
ATOM 829 C C . SER A 1 102 ? -15.609 29.969 3.537 1 94.19 102 SER A C 1
ATOM 831 O O . SER A 1 102 ? -16.547 30.078 4.336 1 94.19 102 SER A O 1
ATOM 833 N N . LEU A 1 103 ? -14.531 29.328 3.797 1 96.75 103 LEU A N 1
ATOM 834 C CA . LEU A 1 103 ? -14.391 28.594 5.047 1 96.75 103 LEU A CA 1
ATOM 835 C C . LEU A 1 103 ? -14.273 29.547 6.23 1 96.75 103 LEU A C 1
ATOM 837 O O . LEU A 1 103 ? -13.562 30.547 6.156 1 96.75 103 LEU A O 1
ATOM 841 N N . THR A 1 104 ? -14.953 29.25 7.293 1 97.06 104 THR A N 1
ATOM 842 C CA . THR A 1 104 ? -14.852 29.984 8.547 1 97.06 104 THR A CA 1
ATOM 843 C C . THR A 1 104 ? -14.531 29.047 9.703 1 97.06 104 THR A C 1
ATOM 845 O O . THR A 1 104 ? -14.656 27.828 9.57 1 97.06 104 THR A O 1
ATOM 848 N N . PRO A 1 105 ? -14.109 29.609 10.828 1 97.62 105 PRO A N 1
ATOM 849 C CA . PRO A 1 105 ? -13.812 28.781 12 1 97.62 105 PRO A CA 1
ATOM 850 C C . PRO A 1 105 ? -15 27.938 12.43 1 97.62 105 PRO A C 1
ATOM 852 O O . PRO A 1 105 ? -14.82 26.859 13.023 1 97.62 105 PRO A O 1
ATOM 855 N N . GLU A 1 106 ? -16.219 28.312 12.109 1 97.5 106 GLU A N 1
ATOM 856 C CA . GLU A 1 106 ? -17.422 27.562 12.484 1 97.5 106 GLU A CA 1
A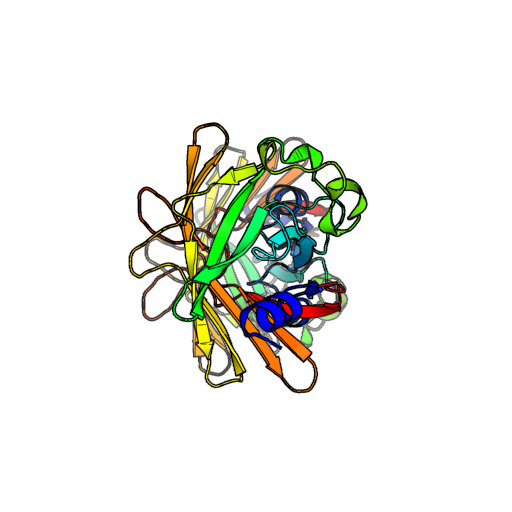TOM 857 C C . GLU A 1 106 ? -17.547 26.281 11.664 1 97.5 106 GLU A C 1
ATOM 859 O O . GLU A 1 106 ? -18.328 25.391 12.008 1 97.5 106 GLU A O 1
ATOM 864 N N . ASP A 1 107 ? -16.797 26.172 10.656 1 98 107 ASP A N 1
ATOM 865 C CA . ASP A 1 107 ? -16.922 25.047 9.734 1 98 107 ASP A CA 1
ATOM 866 C C . ASP A 1 107 ? -16.016 23.891 10.148 1 98 107 ASP A C 1
ATOM 868 O O . ASP A 1 107 ? -16.016 22.844 9.516 1 98 107 ASP A O 1
ATOM 872 N N . VAL A 1 108 ? -15.273 24.078 11.219 1 98 108 VAL A N 1
ATOM 873 C CA . VAL A 1 108 ? -14.328 23.047 11.609 1 98 108 VAL A CA 1
ATOM 874 C C . VAL A 1 108 ? -14.57 22.641 13.055 1 98 108 VAL A C 1
ATOM 876 O O . VAL A 1 108 ? -15.18 23.391 13.828 1 98 108 VAL A O 1
ATOM 879 N N . GLN A 1 109 ? -14.258 21.469 13.328 1 96.62 109 GLN A N 1
ATOM 880 C CA . GLN A 1 109 ? -14.359 20.891 14.664 1 96.62 109 GLN A CA 1
ATOM 881 C C . GLN A 1 109 ? -12.992 20.453 15.18 1 96.62 109 GLN A C 1
ATOM 883 O O . GLN A 1 109 ? -12.242 19.781 14.469 1 96.62 109 GLN A O 1
ATOM 888 N N . LEU A 1 110 ? -12.75 20.844 16.422 1 97.5 110 LEU A N 1
ATOM 889 C CA . LEU A 1 110 ? -11.508 20.469 17.094 1 97.5 110 LEU A CA 1
ATOM 890 C C . LEU A 1 110 ? -11.445 18.969 17.328 1 97.5 110 LEU A C 1
ATOM 892 O O . LEU A 1 110 ? -12.422 18.359 17.781 1 97.5 110 LEU A O 1
ATOM 896 N N . LEU A 1 111 ? -10.32 18.344 16.938 1 96.81 111 LEU A N 1
ATOM 897 C CA . LEU A 1 111 ? -10.031 16.984 17.359 1 96.81 111 LEU A CA 1
ATOM 898 C C . LEU A 1 111 ? -9.117 16.969 18.594 1 96.81 111 LEU A C 1
ATOM 900 O O . LEU A 1 111 ? -7.895 16.984 18.453 1 96.81 111 LEU A O 1
ATOM 904 N N . GLU A 1 112 ? -9.672 16.891 19.703 1 95 112 GLU A N 1
ATOM 905 C CA . GLU A 1 112 ? -9.016 17.156 20.984 1 95 112 GLU A CA 1
ATOM 906 C C . GLU A 1 112 ? -7.84 16.219 21.203 1 95 112 GLU A C 1
ATOM 908 O O . GLU A 1 112 ? -6.801 16.625 21.734 1 95 112 GLU A O 1
ATOM 913 N N . SER A 1 113 ? -7.977 14.984 20.812 1 95.81 113 SER A N 1
ATOM 914 C CA . SER A 1 113 ? -6.949 13.992 21.109 1 95.81 113 SER A CA 1
ATOM 915 C C . SER A 1 113 ? -5.848 14.016 20.062 1 95.81 113 SER A C 1
ATOM 917 O O . SER A 1 113 ? -4.922 13.195 20.094 1 95.81 113 SER A O 1
ATOM 919 N N . CYS A 1 114 ? -5.91 14.922 19.172 1 97.19 114 CYS A N 1
ATOM 920 C CA . CYS A 1 114 ? -4.996 14.93 18.031 1 97.19 114 CYS A CA 1
ATOM 921 C C . CYS A 1 114 ? -4.133 16.188 18.031 1 97.19 114 CYS A C 1
ATOM 923 O O . CYS A 1 114 ? -4.152 16.953 17.062 1 97.19 114 CYS A O 1
ATOM 925 N N . ARG A 1 115 ? -3.393 16.266 19.047 1 97.5 115 ARG A N 1
ATOM 926 C CA . ARG A 1 115 ? -2.432 17.359 19.188 1 97.5 115 ARG A CA 1
ATOM 927 C C . ARG A 1 115 ? -1.007 16.828 19.266 1 97.5 115 ARG A C 1
ATOM 929 O O . ARG A 1 115 ? -0.676 16.062 20.172 1 97.5 115 ARG A O 1
ATOM 936 N N . LEU A 1 116 ? -0.18 17.297 18.344 1 98.44 116 LEU A N 1
ATOM 937 C CA . LEU A 1 116 ? 1.2 16.828 18.297 1 98.44 116 LEU A CA 1
ATOM 938 C C . LEU A 1 116 ? 2.137 17.828 18.984 1 98.44 116 LEU A C 1
ATOM 940 O O . LEU A 1 116 ? 1.961 19.031 18.844 1 98.44 116 LEU A O 1
ATOM 944 N N . ALA A 1 117 ? 3.096 17.25 19.672 1 97.69 117 ALA A N 1
ATOM 945 C CA . ALA A 1 117 ? 4.227 18.062 20.109 1 97.69 117 ALA A CA 1
ATOM 946 C C . ALA A 1 117 ? 5.281 18.172 19.016 1 97.69 117 ALA A C 1
ATOM 948 O O . ALA A 1 117 ? 5.609 17.188 18.359 1 97.69 117 ALA A O 1
ATOM 949 N N . VAL A 1 118 ? 5.77 19.375 18.812 1 98 118 VAL A N 1
ATOM 950 C CA . VAL A 1 118 ? 6.738 19.594 17.75 1 98 118 VAL A CA 1
ATOM 951 C C . VAL A 1 118 ? 8.086 20 18.344 1 98 118 VAL A C 1
ATOM 953 O O . VAL A 1 118 ? 8.156 20.938 19.141 1 98 118 VAL A O 1
ATOM 956 N N . GLU A 1 119 ? 9.094 19.312 17.891 1 96.94 119 GLU A N 1
ATOM 957 C CA . GLU A 1 119 ? 10.445 19.594 18.359 1 96.94 119 GLU A CA 1
ATOM 958 C C . GLU A 1 119 ? 11.406 19.812 17.203 1 96.94 119 GLU A C 1
ATOM 960 O O . GLU A 1 119 ? 11.258 19.188 16.141 1 96.94 119 GLU A O 1
ATOM 965 N N . GLN A 1 120 ? 12.336 20.656 17.5 1 95.38 120 GLN A N 1
ATOM 966 C CA . GLN A 1 120 ? 13.406 20.812 16.531 1 95.38 120 GLN A CA 1
ATOM 967 C C . GLN A 1 120 ? 14.328 19.609 16.516 1 95.38 120 GLN A C 1
ATOM 969 O O . GLN A 1 120 ? 14.578 19 17.562 1 95.38 120 GLN A O 1
ATOM 974 N N . THR A 1 121 ? 14.797 19.312 15.281 1 95.06 121 THR A N 1
ATOM 975 C CA . THR A 1 121 ? 15.703 18.188 15.148 1 95.06 121 THR A CA 1
ATOM 976 C C . THR A 1 121 ? 17.125 18.656 14.891 1 95.06 121 THR A C 1
ATOM 978 O O . THR A 1 121 ? 17.359 19.828 14.594 1 95.06 121 THR A O 1
ATOM 981 N N . SER A 1 122 ? 18.062 17.688 14.938 1 90.19 122 SER A N 1
ATOM 982 C CA . SER A 1 122 ? 19.469 18 14.711 1 90.19 122 SER A CA 1
ATOM 983 C C . SER A 1 122 ? 19.75 18.312 13.25 1 90.19 122 SER A C 1
ATOM 985 O O . SER A 1 122 ? 20.75 18.953 12.922 1 90.19 122 SER A O 1
ATOM 987 N N . ARG A 1 123 ? 18.875 18 12.414 1 86.75 123 ARG A N 1
ATOM 988 C CA . ARG A 1 123 ? 19.047 18.234 10.984 1 86.75 123 ARG A CA 1
ATOM 989 C C . ARG A 1 123 ? 18.484 19.578 10.57 1 86.75 123 ARG A C 1
ATOM 991 O O . ARG A 1 123 ? 18.484 19.922 9.383 1 86.75 123 ARG A O 1
ATOM 998 N N . GLY A 1 124 ? 18 20.375 11.469 1 88.75 124 GLY A N 1
ATOM 999 C CA . GLY A 1 124 ? 17.453 21.688 11.172 1 88.75 124 GLY A CA 1
ATOM 1000 C C . GLY A 1 124 ? 15.977 21.641 10.797 1 88.75 124 GLY A C 1
ATOM 1001 O O . GLY A 1 124 ? 15.414 22.656 10.375 1 88.75 124 GLY A O 1
ATOM 1002 N N . GLY A 1 125 ? 15.367 20.625 11.039 1 96.69 125 GLY A N 1
ATOM 1003 C CA . GLY A 1 125 ? 13.938 20.469 10.789 1 96.69 125 GLY A CA 1
ATOM 1004 C C . GLY A 1 125 ? 13.141 20.219 12.055 1 96.69 125 GLY A C 1
ATOM 1005 O O . GLY A 1 125 ? 13.5 20.703 13.133 1 96.69 125 GLY A O 1
ATOM 1006 N N . TYR A 1 126 ? 11.984 19.734 11.844 1 98.5 126 TYR A N 1
ATOM 1007 C CA . TYR A 1 126 ? 11.055 19.547 12.953 1 98.5 126 TYR A CA 1
ATOM 1008 C C . TYR A 1 126 ? 10.508 18.125 12.961 1 98.5 126 TYR A C 1
ATOM 1010 O O . TYR A 1 126 ? 10.289 17.531 11.898 1 98.5 126 TYR A O 1
ATOM 1018 N N . ASN A 1 127 ? 10.375 17.609 14.117 1 98.44 127 ASN A N 1
ATOM 1019 C CA . ASN A 1 127 ? 9.672 16.359 14.367 1 98.44 127 ASN A CA 1
ATOM 1020 C C . ASN A 1 127 ? 8.406 16.578 15.188 1 98.44 127 ASN A C 1
ATOM 1022 O O . ASN A 1 127 ? 8.422 17.297 16.188 1 98.44 127 ASN A O 1
ATOM 1026 N N . ALA A 1 128 ? 7.32 16.078 14.719 1 98.56 128 ALA A N 1
ATOM 1027 C CA . ALA A 1 128 ? 6.035 16.172 15.406 1 98.56 128 ALA A CA 1
ATOM 1028 C C . ALA A 1 128 ? 5.496 14.789 15.766 1 98.56 128 ALA A C 1
ATOM 1030 O O . ALA A 1 128 ? 5.484 13.883 14.922 1 98.56 128 ALA A O 1
ATOM 1031 N N . GLN A 1 129 ? 5.055 14.594 16.984 1 97.62 129 GLN A N 1
ATOM 1032 C CA . GLN A 1 129 ? 4.523 13.305 17.422 1 97.62 129 GLN A CA 1
ATOM 1033 C C . GLN A 1 129 ? 3.471 13.484 18.516 1 97.62 129 GLN A C 1
ATOM 1035 O O . GLN A 1 129 ? 3.471 14.484 19.219 1 97.62 129 GLN A O 1
ATOM 1040 N N . LEU A 1 130 ? 2.598 12.523 18.578 1 96.81 130 LEU A N 1
ATOM 1041 C CA . LEU A 1 130 ? 1.701 12.477 19.719 1 96.81 130 LEU A CA 1
ATOM 1042 C C . LEU A 1 130 ? 2.479 12.227 21 1 96.81 130 LEU A C 1
ATOM 1044 O O . LEU A 1 130 ? 3.525 11.57 20.984 1 96.81 130 LEU A O 1
ATOM 1048 N N . PRO A 1 131 ? 1.922 12.82 22.062 1 91.38 131 PRO A N 1
ATOM 1049 C CA . PRO A 1 131 ? 2.545 12.43 23.328 1 91.38 131 PRO A CA 1
ATOM 1050 C C . PRO A 1 131 ? 2.562 10.922 23.547 1 91.38 131 PRO A C 1
ATOM 1052 O O . PRO A 1 131 ? 1.704 10.211 23.016 1 91.38 131 PRO A O 1
ATOM 1055 N N . ALA A 1 132 ? 3.566 10.492 24.297 1 87.12 132 ALA A N 1
ATOM 1056 C CA . ALA A 1 132 ? 3.762 9.062 24.516 1 87.12 132 ALA A CA 1
ATOM 1057 C C . ALA A 1 132 ? 2.482 8.406 25.031 1 87.12 132 ALA A C 1
ATOM 1059 O O . ALA A 1 132 ? 1.847 8.906 25.953 1 87.12 132 ALA A O 1
ATOM 1060 N N . GLY A 1 133 ? 2.127 7.324 24.391 1 84.19 133 GLY A N 1
ATOM 1061 C CA . GLY A 1 133 ? 0.989 6.535 24.844 1 84.19 133 GLY A CA 1
ATOM 1062 C C . GLY A 1 133 ? -0.34 7.066 24.344 1 84.19 133 GLY A C 1
ATOM 1063 O O . GLY A 1 133 ? -1.383 6.445 24.547 1 84.19 133 GLY A O 1
ATOM 1064 N N . CYS A 1 134 ? -0.347 8.203 23.625 1 88.19 134 CYS A N 1
ATOM 1065 C CA . CYS A 1 134 ? -1.594 8.82 23.188 1 88.19 134 CYS A CA 1
ATOM 1066 C C . CYS A 1 134 ? -1.932 8.406 21.766 1 88.19 134 CYS A C 1
ATOM 1068 O O . CYS A 1 134 ? -1.052 7.992 21 1 88.19 134 CYS A O 1
ATOM 1070 N N . ARG A 1 135 ? -3.223 8.383 21.531 1 92.62 135 ARG A N 1
ATOM 1071 C CA . ARG A 1 135 ? -3.76 8.125 20.188 1 92.62 135 ARG A CA 1
ATOM 1072 C C . ARG A 1 135 ? -4.758 9.203 19.797 1 92.62 135 ARG A C 1
ATOM 1074 O O . ARG A 1 135 ? -5.449 9.773 20.641 1 92.62 135 ARG A O 1
ATOM 1081 N N . CYS A 1 136 ? -4.656 9.5 18.547 1 95.69 136 CYS A N 1
ATOM 1082 C CA . CYS A 1 136 ? -5.688 10.375 18 1 95.69 136 CYS A CA 1
ATOM 1083 C C . CYS A 1 136 ? -6.973 9.594 17.734 1 95.69 136 CYS A C 1
ATOM 1085 O O . CYS A 1 136 ? -6.945 8.539 17.109 1 95.69 136 CYS A O 1
ATOM 1087 N N . ARG A 1 137 ? -8.023 10.133 18.203 1 93 137 ARG A N 1
ATOM 1088 C CA . ARG A 1 137 ? -9.328 9.516 18.016 1 93 137 ARG A CA 1
ATOM 1089 C C . ARG A 1 137 ? -10.281 10.469 17.297 1 93 137 ARG A C 1
ATOM 1091 O O . ARG A 1 137 ? -10.281 11.672 17.562 1 93 137 ARG A O 1
ATOM 1098 N N . PHE A 1 138 ? -10.969 9.906 16.328 1 88.56 138 PHE A N 1
ATOM 1099 C CA . PHE A 1 138 ? -12.039 10.641 15.672 1 88.56 138 PHE A CA 1
ATOM 1100 C C . PHE A 1 138 ? -13.172 9.711 15.266 1 88.56 138 PHE A C 1
ATOM 1102 O O . PHE A 1 138 ? -13.086 8.5 15.469 1 88.56 138 PHE A O 1
ATOM 1109 N N . TRP A 1 139 ? -14.328 10.328 14.859 1 85.25 139 TRP A N 1
ATOM 1110 C CA . TRP A 1 139 ? -15.523 9.531 14.594 1 85.25 139 TRP A CA 1
ATOM 1111 C C . TRP A 1 139 ? -16.047 9.781 13.18 1 85.25 139 TRP A C 1
ATOM 1113 O O . TRP A 1 139 ? -16.062 10.93 12.719 1 85.25 139 TRP A O 1
ATOM 1123 N N . THR A 1 140 ? -16.203 8.727 12.453 1 79.12 140 THR A N 1
ATOM 1124 C CA . THR A 1 140 ? -16.875 8.766 11.156 1 79.12 140 THR A CA 1
ATOM 1125 C C . THR A 1 140 ? -18.078 7.836 11.133 1 79.12 140 THR A C 1
ATOM 1127 O O . THR A 1 140 ? -17.938 6.625 11.312 1 79.12 140 THR A O 1
ATOM 1130 N N . ASP A 1 141 ? -19.281 8.414 10.922 1 81.94 141 ASP A N 1
ATOM 1131 C CA . ASP A 1 141 ? -20.531 7.664 10.906 1 81.94 141 ASP A CA 1
ATOM 1132 C C . ASP A 1 141 ? -20.703 6.859 12.188 1 81.94 141 ASP A C 1
ATOM 1134 O O . ASP A 1 141 ? -21.062 5.68 12.148 1 81.94 141 ASP A O 1
ATOM 1138 N N . GLY A 1 142 ? -20.328 7.344 13.203 1 84.31 142 GLY A N 1
ATOM 1139 C CA . GLY A 1 142 ? -20.531 6.75 14.516 1 84.31 142 GLY A CA 1
ATOM 1140 C C . GLY A 1 142 ? -19.469 5.742 14.891 1 84.31 142 GLY A C 1
ATOM 1141 O O . GLY A 1 142 ? -19.484 5.199 16 1 84.31 142 GLY A O 1
ATOM 1142 N N . ILE A 1 143 ? -18.578 5.48 14.016 1 85.62 143 ILE A N 1
ATOM 1143 C CA . ILE A 1 143 ? -17.531 4.508 14.289 1 85.62 143 ILE A CA 1
ATOM 1144 C C . ILE A 1 143 ? -16.25 5.23 14.695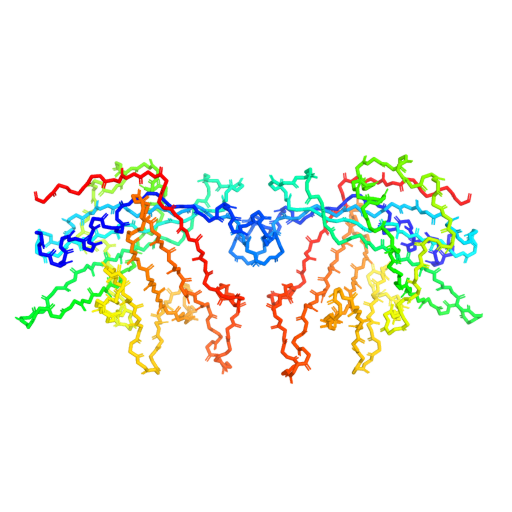 1 85.62 143 ILE A C 1
ATOM 1146 O O . ILE A 1 143 ? -15.805 6.148 14.008 1 85.62 143 ILE A O 1
ATOM 1150 N N . GLU A 1 144 ? -15.719 4.75 15.781 1 88 144 GLU A N 1
ATOM 1151 C CA . GLU A 1 144 ? -14.477 5.348 16.266 1 88 144 GLU A CA 1
ATOM 1152 C C . GLU A 1 144 ? -13.281 4.879 15.445 1 88 144 GLU A C 1
ATOM 1154 O O . GLU A 1 144 ? -13.172 3.693 15.125 1 88 144 GLU A O 1
ATOM 1159 N N . ARG A 1 145 ? -12.477 5.812 15.086 1 89.44 145 ARG A N 1
ATOM 1160 C CA . ARG A 1 145 ? -11.203 5.539 14.422 1 89.44 145 ARG A CA 1
ATOM 1161 C C . ARG A 1 145 ? -10.031 6.043 15.258 1 89.44 145 ARG A C 1
ATOM 1163 O O . ARG A 1 145 ? -10.133 7.074 15.922 1 89.44 145 ARG A O 1
ATOM 1170 N N . GLN A 1 146 ? -9.047 5.227 15.297 1 93 146 GLN A N 1
ATOM 1171 C CA . GLN A 1 146 ? -7.824 5.621 15.992 1 93 146 GLN A CA 1
ATOM 1172 C C . GLN A 1 146 ? -6.633 5.629 15.047 1 93 146 GLN A C 1
ATOM 1174 O O . GLN A 1 146 ? -6.492 4.734 14.203 1 93 146 GLN A O 1
ATOM 1179 N N . VAL A 1 147 ? -5.859 6.695 15.211 1 93.94 147 VAL A N 1
ATOM 1180 C CA . VAL A 1 147 ? -4.672 6.812 14.367 1 93.94 147 VAL A CA 1
ATOM 1181 C C . VAL A 1 147 ? -3.479 7.254 15.203 1 93.94 147 VAL A C 1
ATOM 1183 O O . VAL A 1 147 ? -3.623 8.07 16.125 1 93.94 147 VAL A O 1
ATOM 1186 N N . SER A 1 148 ? -2.34 6.633 14.969 1 94.5 148 SER A N 1
ATOM 1187 C CA . SER A 1 148 ? -1.068 7.203 15.406 1 94.5 148 SER A CA 1
ATOM 1188 C C . SER A 1 148 ? -0.569 8.258 14.414 1 94.5 148 SER A C 1
ATOM 1190 O O . SER A 1 148 ? -0.512 8 13.211 1 94.5 148 SER A O 1
ATOM 1192 N N . LEU A 1 149 ? -0.29 9.422 14.984 1 96.31 149 LEU A N 1
ATOM 1193 C CA . LEU A 1 149 ? 0.089 10.531 14.117 1 96.31 149 LEU A CA 1
ATOM 1194 C C . LEU A 1 149 ? 1.521 10.977 14.391 1 96.31 149 LEU A C 1
ATOM 1196 O O . LEU A 1 149 ? 1.955 10.992 15.547 1 96.31 149 LEU A O 1
ATOM 1200 N N . GLY A 1 150 ? 2.238 11.375 13.289 1 97.38 150 GLY A N 1
ATOM 1201 C CA . GLY A 1 150 ? 3.545 12.008 13.398 1 97.38 150 GLY A CA 1
ATOM 1202 C C . GLY A 1 150 ? 4.172 12.32 12.055 1 97.38 150 GLY A C 1
ATOM 1203 O O . GLY A 1 150 ? 3.793 11.742 11.039 1 97.38 150 GLY A O 1
ATOM 1204 N N . PHE A 1 151 ? 5.059 13.289 12.109 1 98.56 151 PHE A N 1
ATOM 1205 C CA . PHE A 1 151 ? 5.801 13.609 10.891 1 98.56 151 PHE A CA 1
ATOM 1206 C C . PHE A 1 151 ? 7.137 14.258 11.227 1 98.56 151 PHE A C 1
ATOM 1208 O O . PHE A 1 151 ? 7.344 14.711 12.359 1 98.56 151 PHE A O 1
ATOM 1215 N N . GLU A 1 152 ? 7.996 14.172 10.258 1 98.44 152 GLU A N 1
ATOM 1216 C CA . GLU A 1 152 ? 9.242 14.938 10.273 1 98.44 152 GLU A CA 1
ATOM 1217 C C . GLU A 1 152 ? 9.422 15.719 8.977 1 98.44 152 GLU A C 1
ATOM 1219 O O . GLU A 1 152 ? 9.148 15.203 7.887 1 98.44 152 GLU A O 1
ATOM 1224 N N . VAL A 1 153 ? 9.859 16.969 9.141 1 98.62 153 VAL A N 1
ATOM 1225 C CA . VAL A 1 153 ? 10.086 17.812 7.973 1 98.62 153 VAL A CA 1
ATOM 1226 C C . VAL A 1 153 ? 11.422 18.547 8.117 1 98.62 153 VAL A C 1
ATOM 1228 O O . VAL A 1 153 ? 11.789 18.984 9.211 1 98.62 153 VAL A O 1
ATOM 1231 N N . TRP A 1 154 ? 12.203 18.547 7.023 1 98.19 154 TRP A N 1
ATOM 1232 C CA . TRP A 1 154 ? 13.484 19.25 7.012 1 98.19 154 TRP A CA 1
ATOM 1233 C C . TRP A 1 154 ? 13.898 19.609 5.59 1 98.19 154 TRP A C 1
ATOM 1235 O O . TRP A 1 154 ? 13.344 19.078 4.621 1 98.19 154 TRP A O 1
ATOM 1245 N N . SER A 1 155 ? 14.719 20.547 5.531 1 97.06 155 SER A N 1
ATOM 1246 C CA . SER A 1 155 ? 15.328 20.922 4.262 1 97.06 155 SER A CA 1
ATOM 1247 C C . SER A 1 155 ? 16.75 20.391 4.16 1 97.06 155 SER A C 1
ATOM 1249 O O . SER A 1 155 ? 17.531 20.5 5.113 1 97.06 155 SER A O 1
ATOM 1251 N N . GLU A 1 156 ? 17 19.656 3.068 1 95.31 156 GLU A N 1
ATOM 1252 C CA . GLU A 1 156 ? 18.344 19.172 2.752 1 95.31 156 GLU A CA 1
ATOM 1253 C C . GLU A 1 156 ? 18.656 19.375 1.275 1 95.31 156 GLU A C 1
ATOM 1255 O O . GLU A 1 156 ? 17.906 18.922 0.403 1 95.31 156 GLU A O 1
ATOM 1260 N N . SER A 1 157 ? 19.812 20.062 0.938 1 93.62 157 SER A N 1
ATOM 1261 C CA . SER A 1 157 ? 20.266 20.328 -0.423 1 93.62 157 SER A CA 1
ATOM 1262 C C . SER A 1 157 ? 19.172 20.969 -1.26 1 93.62 157 SER A C 1
ATOM 1264 O O . SER A 1 157 ? 18.875 20.5 -2.367 1 93.62 157 SER A O 1
ATOM 1266 N N . ASP A 1 158 ? 18.422 21.906 -0.728 1 90.69 158 ASP A N 1
ATOM 1267 C CA . ASP A 1 158 ? 17.406 22.719 -1.367 1 90.69 158 ASP A CA 1
ATOM 1268 C C . ASP A 1 158 ? 16.156 21.906 -1.668 1 90.69 158 ASP A C 1
ATOM 1270 O O . ASP A 1 158 ? 15.383 22.234 -2.574 1 90.69 158 ASP A O 1
ATOM 1274 N N . ARG A 1 159 ? 16.125 20.859 -0.985 1 95.62 159 ARG A N 1
ATOM 1275 C CA . ARG A 1 159 ? 14.93 20.016 -1.102 1 95.62 159 ARG A CA 1
ATOM 1276 C C . ARG A 1 159 ? 14.258 19.844 0.254 1 95.62 159 ARG A C 1
ATOM 1278 O O . ARG A 1 159 ? 14.922 19.547 1.251 1 95.62 159 ARG A O 1
ATOM 1285 N N . VAL A 1 160 ? 12.992 20.062 0.254 1 98.19 160 VAL A N 1
ATOM 1286 C CA . VAL A 1 160 ? 12.258 19.828 1.493 1 98.19 160 VAL A CA 1
ATOM 1287 C C . VAL A 1 160 ? 11.758 18.391 1.537 1 98.19 160 VAL A C 1
ATOM 1289 O O . VAL A 1 160 ? 11.109 17.922 0.602 1 98.19 160 VAL A O 1
ATOM 1292 N N . ASN A 1 161 ? 12.102 17.703 2.607 1 98.38 161 ASN A N 1
ATOM 1293 C CA . ASN A 1 161 ? 11.695 16.328 2.859 1 98.38 161 ASN A CA 1
ATOM 1294 C C . ASN A 1 161 ? 10.625 16.25 3.947 1 98.38 161 ASN A C 1
ATOM 1296 O O . ASN A 1 161 ? 10.688 16.984 4.934 1 98.38 161 ASN A O 1
ATOM 1300 N N . PHE A 1 162 ? 9.711 15.445 3.75 1 98.69 162 PHE A N 1
ATOM 1301 C CA . PHE A 1 162 ? 8.602 15.234 4.672 1 98.69 162 PHE A CA 1
ATOM 1302 C C . PHE A 1 162 ? 8.344 13.742 4.871 1 98.69 162 PHE A C 1
ATOM 1304 O O . PHE A 1 162 ? 7.914 13.055 3.945 1 98.69 162 PHE A O 1
ATOM 1311 N N . HIS A 1 163 ? 8.602 13.188 6.062 1 98.38 163 HIS A N 1
ATOM 1312 C CA . HIS A 1 163 ? 8.289 11.812 6.426 1 98.38 163 HIS A CA 1
ATOM 1313 C C . HIS A 1 163 ? 7.023 11.734 7.273 1 98.38 163 HIS A C 1
ATOM 1315 O O . HIS A 1 163 ? 6.906 12.43 8.281 1 98.38 163 HIS A O 1
ATOM 1321 N N . SER A 1 164 ? 6.059 11.031 6.801 1 98 164 SER A N 1
ATOM 1322 C CA . SER A 1 164 ? 4.844 10.789 7.574 1 98 164 SER A CA 1
ATOM 1323 C C . SER A 1 164 ? 4.895 9.438 8.273 1 98 164 SER A C 1
ATOM 1325 O O . SER A 1 164 ? 5.223 8.422 7.652 1 98 164 SER A O 1
ATOM 1327 N N . PHE A 1 165 ? 4.484 9.43 9.547 1 96.62 165 PHE A N 1
ATOM 1328 C CA . PHE A 1 165 ? 4.508 8.219 10.359 1 96.62 165 PHE A CA 1
ATOM 1329 C C . PHE A 1 165 ? 3.092 7.762 10.688 1 96.62 165 PHE A C 1
ATOM 1331 O O . PHE A 1 165 ? 2.893 6.945 11.594 1 96.62 165 PHE A O 1
ATOM 1338 N N . ASP A 1 166 ? 2.086 8.32 9.977 1 94.69 166 ASP A N 1
ATOM 1339 C CA . ASP A 1 166 ? 0.683 8.039 10.273 1 94.69 166 ASP A CA 1
ATOM 1340 C C . ASP A 1 166 ? 0.362 6.559 10.086 1 94.69 166 ASP A C 1
ATOM 1342 O O . ASP A 1 166 ? 0.742 5.957 9.078 1 94.69 166 ASP A O 1
ATOM 1346 N N . ARG A 1 167 ? -0.328 6.008 11.117 1 92.06 167 ARG A N 1
ATOM 1347 C CA . ARG A 1 167 ? -0.808 4.629 11.078 1 92.06 167 ARG A CA 1
ATOM 1348 C C . ARG A 1 167 ? -2.223 4.523 11.633 1 92.06 167 ARG A C 1
ATOM 1350 O O . ARG A 1 167 ? -2.541 5.141 12.648 1 92.06 167 ARG A O 1
ATOM 1357 N N . GLY A 1 168 ? -3 3.764 10.883 1 90.19 168 GLY A N 1
ATOM 1358 C CA . GLY A 1 168 ? -4.281 3.4 11.469 1 90.19 168 GLY A CA 1
ATOM 1359 C C . GLY A 1 168 ? -4.168 2.318 12.523 1 90.19 168 GLY A C 1
ATOM 1360 O O . GLY A 1 168 ? -3.406 1.362 12.359 1 90.19 168 GLY A O 1
ATOM 1361 N N . ILE A 1 169 ? -4.918 2.521 13.617 1 89.19 169 ILE A N 1
ATOM 1362 C CA . ILE A 1 169 ? -4.836 1.618 14.758 1 89.19 169 ILE A CA 1
ATOM 1363 C C . ILE A 1 169 ? -6.188 0.936 14.977 1 89.19 169 ILE A C 1
ATOM 1365 O O . ILE A 1 169 ? -7.234 1.584 14.906 1 89.19 169 ILE A O 1
ATOM 1369 N N . ASP A 1 170 ? -6.094 -0.373 15.109 1 85.38 170 ASP A N 1
ATOM 1370 C CA . ASP A 1 170 ? -7.285 -1.086 15.555 1 85.38 170 ASP A CA 1
ATOM 1371 C C . ASP A 1 170 ? -7.633 -0.732 17 1 85.38 170 ASP A C 1
ATOM 1373 O O . ASP A 1 170 ? -6.855 -1.015 17.906 1 85.38 170 ASP A O 1
ATOM 1377 N N . PRO A 1 171 ? -8.828 -0.171 17.125 1 85.06 171 PRO A N 1
ATOM 1378 C CA . PRO A 1 171 ? -9.141 0.285 18.469 1 85.06 171 PRO A CA 1
ATOM 1379 C C . PRO A 1 171 ? -9.266 -0.865 19.469 1 85.06 171 PRO A C 1
ATOM 1381 O O . PRO A 1 171 ? -9.094 -0.666 20.672 1 85.06 171 PRO A O 1
ATOM 1384 N N . GLU A 1 172 ? -9.531 -2.082 19.031 1 84.62 172 GLU A N 1
ATOM 1385 C CA . GLU A 1 172 ? -9.727 -3.23 19.922 1 84.62 172 GLU A CA 1
ATOM 1386 C C . GLU A 1 172 ? -8.391 -3.885 20.266 1 84.62 172 GLU A C 1
ATOM 1388 O O . GLU A 1 172 ? -8.141 -4.203 21.438 1 84.62 172 GLU A O 1
ATOM 1393 N N . THR A 1 173 ? -7.477 -4 19.312 1 83.31 173 THR A N 1
ATOM 1394 C CA . THR A 1 173 ? -6.258 -4.773 19.547 1 83.31 173 THR A CA 1
ATOM 1395 C C . THR A 1 173 ? -5.059 -3.848 19.734 1 83.31 173 THR A C 1
ATOM 1397 O O . THR A 1 173 ? -4.023 -4.27 20.25 1 83.31 173 THR A O 1
ATOM 1400 N N . GLY A 1 174 ? -5.223 -2.654 19.266 1 84.56 174 GLY A N 1
ATOM 1401 C CA . GLY A 1 174 ? -4.121 -1.711 19.344 1 84.56 174 GLY A CA 1
ATOM 1402 C C . GLY A 1 174 ? -3.084 -1.911 18.266 1 84.56 174 GLY A C 1
ATOM 1403 O O . GLY A 1 174 ? -2.078 -1.201 18.219 1 84.56 174 GLY A O 1
ATOM 1404 N N . ARG A 1 175 ? -3.357 -2.83 17.406 1 83 175 ARG A N 1
ATOM 1405 C CA . ARG A 1 175 ? -2.398 -3.117 16.344 1 83 175 ARG A CA 1
ATOM 1406 C C . ARG A 1 175 ? -2.582 -2.164 15.164 1 83 175 ARG A C 1
ATOM 1408 O O . ARG A 1 175 ? -3.695 -1.714 14.891 1 83 175 ARG A O 1
ATOM 1415 N N . SER A 1 176 ? -1.42 -1.89 14.469 1 83.81 176 SER A N 1
ATOM 1416 C CA . SER A 1 176 ? -1.486 -1.071 13.258 1 83.81 176 SER A CA 1
ATOM 1417 C C . SER A 1 176 ? -2.143 -1.831 12.109 1 83.81 176 SER A C 1
ATOM 1419 O O . SER A 1 176 ? -1.863 -3.014 11.906 1 83.81 176 SER A O 1
ATOM 1421 N N . LEU A 1 177 ? -3.018 -1.092 11.422 1 79.31 177 LEU A N 1
ATOM 1422 C CA . LEU A 1 177 ? -3.793 -1.715 10.352 1 79.31 177 LEU A CA 1
ATOM 1423 C C . LEU A 1 177 ? -3.27 -1.292 8.984 1 79.31 177 LEU A C 1
ATOM 1425 O O . LEU A 1 177 ? -3.25 -2.096 8.047 1 79.31 177 LEU A O 1
ATOM 1429 N N . TRP A 1 178 ? -2.873 -0.042 8.891 1 81.69 178 TRP A N 1
ATOM 1430 C CA . TRP A 1 178 ? -2.432 0.495 7.609 1 81.69 178 TRP A CA 1
ATOM 1431 C C . TRP A 1 178 ? -1.5 1.686 7.809 1 81.69 178 TRP A C 1
ATOM 1433 O O . TRP A 1 178 ? -1.31 2.15 8.938 1 81.69 178 TRP A O 1
ATOM 1443 N N . GLY A 1 179 ? -0.949 2.129 6.648 1 87.56 179 GLY A N 1
ATOM 1444 C CA . GLY A 1 179 ? -0.061 3.277 6.711 1 87.56 179 GLY A CA 1
ATOM 1445 C C . GLY A 1 179 ? 1.406 2.895 6.777 1 87.56 179 GLY A C 1
ATOM 1446 O O . GLY A 1 179 ? 1.871 2.057 6 1 87.56 179 GLY A O 1
ATOM 1447 N N . ALA A 1 180 ? 2.088 3.664 7.613 1 87.94 180 ALA A N 1
ATOM 1448 C CA . ALA A 1 180 ? 3.541 3.551 7.711 1 87.94 180 ALA A CA 1
ATOM 1449 C C . ALA A 1 180 ? 3.943 2.291 8.469 1 87.94 180 ALA A C 1
ATOM 1451 O O . ALA A 1 180 ? 4.586 2.373 9.523 1 87.94 180 ALA A O 1
ATOM 1452 N N . LEU A 1 181 ? 3.684 1.182 7.902 1 82.62 181 LEU A N 1
ATOM 1453 C CA . LEU A 1 181 ? 3.953 -0.102 8.547 1 82.62 181 LEU A CA 1
ATOM 1454 C C . LEU A 1 181 ? 5.383 -0.557 8.273 1 82.62 181 LEU A C 1
ATOM 1456 O O . LEU A 1 181 ? 6.016 -1.18 9.125 1 82.62 181 LEU A O 1
ATOM 1460 N N . MET A 1 182 ? 5.898 -0.243 7.066 1 84.06 182 MET A N 1
ATOM 1461 C CA . MET A 1 182 ? 7.238 -0.67 6.672 1 84.06 182 MET A CA 1
ATOM 1462 C C . MET A 1 182 ? 8.227 0.483 6.781 1 84.06 182 MET A C 1
ATOM 1464 O O . MET A 1 182 ? 9.297 0.449 6.168 1 84.06 182 MET A O 1
ATOM 1468 N N . GLY A 1 183 ? 7.852 1.443 7.543 1 90.75 183 GLY A N 1
ATOM 1469 C CA . GLY A 1 183 ? 8.586 2.695 7.625 1 90.75 183 GLY A CA 1
ATOM 1470 C C . GLY A 1 183 ? 7.758 3.902 7.23 1 90.75 183 GLY A C 1
ATOM 1471 O O . GLY A 1 183 ? 6.605 3.76 6.805 1 90.75 183 GLY A O 1
ATOM 1472 N N . PRO A 1 184 ? 8.312 5.031 7.43 1 96.44 184 PRO A N 1
ATOM 1473 C CA . PRO A 1 184 ? 7.555 6.234 7.082 1 96.44 184 PRO A CA 1
ATOM 1474 C C . PRO A 1 184 ? 7.312 6.363 5.578 1 96.44 184 PRO A C 1
ATOM 1476 O O . PRO A 1 184 ? 8.094 5.848 4.777 1 96.44 184 PRO A O 1
ATOM 1479 N N . TYR A 1 185 ? 6.195 6.961 5.219 1 97.38 185 TYR A N 1
ATOM 1480 C CA . TYR A 1 185 ? 6.078 7.484 3.861 1 97.38 185 TYR A CA 1
ATOM 1481 C C . TYR A 1 185 ? 7.035 8.648 3.641 1 97.38 185 TYR A C 1
ATOM 1483 O O . TYR A 1 185 ? 7.027 9.617 4.398 1 97.38 185 TYR A O 1
ATOM 1491 N N . GLU A 1 186 ? 7.816 8.555 2.637 1 98.38 186 GLU A N 1
ATOM 1492 C CA . GLU A 1 186 ? 8.875 9.531 2.389 1 98.38 186 GLU A CA 1
ATOM 1493 C C . GLU A 1 186 ? 8.516 10.453 1.227 1 98.38 186 GLU A C 1
ATOM 1495 O O . GLU A 1 186 ? 8.758 10.117 0.065 1 98.38 186 GLU A O 1
ATOM 1500 N N . PHE A 1 187 ? 8.086 11.609 1.573 1 98.69 187 PHE A N 1
ATOM 1501 C CA . PHE A 1 187 ? 7.668 12.586 0.575 1 98.69 187 PHE A CA 1
ATOM 1502 C C . PHE A 1 187 ? 8.766 13.617 0.336 1 98.69 187 PHE A C 1
ATOM 1504 O O . PHE A 1 187 ? 9.586 13.867 1.219 1 98.69 187 PHE A O 1
ATOM 1511 N N . THR A 1 188 ? 8.742 14.164 -0.853 1 98.62 188 THR A N 1
ATOM 1512 C CA . THR A 1 188 ? 9.5 15.367 -1.181 1 98.62 188 THR A CA 1
ATOM 1513 C C . THR A 1 188 ? 8.57 16.453 -1.732 1 98.62 188 THR A C 1
ATOM 1515 O O . THR A 1 188 ? 7.598 16.141 -2.422 1 98.62 188 THR A O 1
ATOM 1518 N N . LYS A 1 189 ? 8.914 17.625 -1.377 1 98.5 189 LYS A N 1
ATOM 1519 C CA . LYS A 1 189 ? 8.117 18.734 -1.884 1 98.5 189 LYS A CA 1
ATOM 1520 C C . LYS A 1 189 ? 8.352 18.953 -3.377 1 98.5 189 LYS A C 1
ATOM 1522 O O . LYS A 1 189 ? 9.492 19.062 -3.822 1 98.5 189 LYS A O 1
ATOM 1527 N N . VAL A 1 190 ? 7.25 18.984 -4.105 1 98.31 190 VAL A N 1
ATOM 1528 C CA . VAL A 1 190 ? 7.387 19.078 -5.559 1 98.31 190 VAL A CA 1
ATOM 1529 C C . VAL A 1 190 ? 6.871 20.438 -6.039 1 98.31 190 VAL A C 1
ATOM 1531 O O . VAL A 1 190 ? 7.145 20.844 -7.168 1 98.31 190 VAL A O 1
ATOM 1534 N N . ALA A 1 191 ? 6.105 21.125 -5.273 1 97.69 191 ALA A N 1
ATOM 1535 C CA . ALA A 1 191 ? 5.664 22.5 -5.52 1 97.69 191 ALA A CA 1
ATOM 1536 C C . ALA A 1 191 ? 5.516 23.266 -4.211 1 97.69 191 ALA A C 1
ATOM 1538 O O . ALA A 1 191 ? 4.922 22.781 -3.252 1 97.69 191 ALA A O 1
ATOM 1539 N N . ASP A 1 192 ? 6.062 24.453 -4.234 1 96.62 192 ASP A N 1
ATOM 1540 C CA . ASP A 1 192 ? 5.977 25.312 -3.057 1 96.62 192 ASP A CA 1
ATOM 1541 C C . ASP A 1 192 ? 4.715 26.172 -3.096 1 96.62 192 ASP A C 1
ATOM 1543 O O . ASP A 1 192 ? 4.344 26.688 -4.148 1 96.62 192 ASP A O 1
ATOM 1547 N N . TYR A 1 193 ? 4.082 26.219 -1.958 1 96.06 193 TYR A N 1
ATOM 1548 C CA . TYR A 1 193 ? 2.984 27.172 -1.808 1 96.06 193 TYR A CA 1
ATOM 1549 C C . TYR A 1 193 ? 3.408 28.359 -0.96 1 96.06 193 TYR A C 1
ATOM 1551 O O . TYR A 1 193 ? 4.031 28.188 0.092 1 96.06 193 TYR A O 1
ATOM 1559 N N . ALA A 1 194 ? 3.113 29.516 -1.432 1 87.88 194 ALA A N 1
ATOM 1560 C CA . ALA A 1 194 ? 3.512 30.734 -0.747 1 87.88 194 ALA A CA 1
ATOM 1561 C C . ALA A 1 194 ? 2.76 30.906 0.57 1 87.88 194 ALA A C 1
ATOM 1563 O O . ALA A 1 194 ? 1.56 30.625 0.645 1 87.88 194 ALA A O 1
ATOM 1564 N N . VAL A 1 195 ? 3.598 31.172 1.541 1 85.38 195 VAL A N 1
ATOM 1565 C CA . VAL A 1 195 ? 2.986 31.516 2.82 1 85.38 195 VAL A CA 1
ATOM 1566 C C . VAL A 1 195 ? 3.051 33.031 3.037 1 85.38 195 VAL A C 1
ATOM 1568 O O . VAL A 1 195 ? 4.074 33.656 2.764 1 85.38 195 VAL A O 1
ATOM 1571 N N . THR A 1 196 ? 1.949 33.75 2.793 1 67.56 196 THR A N 1
ATOM 1572 C CA . THR A 1 196 ? 1.978 35.188 2.998 1 67.56 196 THR A CA 1
ATOM 1573 C C . THR A 1 196 ? 1.658 35.531 4.449 1 67.56 196 THR A C 1
ATOM 1575 O O . THR A 1 196 ? 0.601 35.156 4.965 1 67.56 196 THR A O 1
ATOM 1578 N N . GLY A 1 197 ? 2.752 35.781 5.266 1 54.06 197 GLY A N 1
ATOM 1579 C CA . GLY A 1 197 ? 2.617 36.25 6.633 1 54.06 197 GLY A CA 1
ATOM 1580 C C . GLY A 1 197 ? 1.832 37.562 6.742 1 54.06 197 GLY A C 1
ATOM 1581 O O . GLY A 1 197 ? 1.674 38.281 5.754 1 54.06 197 GLY A O 1
ATOM 1582 N N . MET B 1 1 ? -13.75 -31.156 -18.203 1 63.34 1 MET B N 1
ATOM 1583 C CA . MET B 1 1 ? -12.391 -30.672 -17.969 1 63.34 1 MET B CA 1
ATOM 1584 C C . MET B 1 1 ? -11.898 -31.109 -16.594 1 63.34 1 MET B C 1
ATOM 1586 O O . MET B 1 1 ? -12.672 -31.125 -15.625 1 63.34 1 MET B O 1
ATOM 1590 N N . ASP B 1 2 ? -10.719 -31.828 -16.5 1 87.06 2 ASP B N 1
ATOM 1591 C CA . ASP B 1 2 ? -10.266 -32.281 -15.188 1 87.06 2 ASP B CA 1
ATOM 1592 C C . ASP B 1 2 ? -9.914 -31.078 -14.305 1 87.06 2 ASP B C 1
ATOM 1594 O O . ASP B 1 2 ? -9.852 -29.938 -14.781 1 87.06 2 ASP B O 1
ATOM 1598 N N . ASP B 1 3 ? -10.086 -31.25 -13.039 1 93 3 ASP B N 1
ATOM 1599 C CA . ASP B 1 3 ? -9.93 -30.203 -12.039 1 93 3 ASP B CA 1
ATOM 1600 C C . ASP B 1 3 ? -8.617 -29.438 -12.242 1 93 3 ASP B C 1
ATOM 1602 O O . ASP B 1 3 ? -8.562 -28.219 -12.062 1 93 3 ASP B O 1
ATOM 1606 N N . LEU B 1 4 ? -7.664 -30.203 -12.656 1 94.94 4 LEU B N 1
ATOM 1607 C CA . LEU B 1 4 ? -6.355 -29.594 -12.852 1 94.94 4 LEU B CA 1
ATOM 1608 C C . LEU B 1 4 ? -6.383 -28.625 -14.023 1 94.94 4 LEU B C 1
ATOM 1610 O O . LEU B 1 4 ? -5.891 -27.5 -13.914 1 94.94 4 LEU B O 1
ATOM 1614 N N . GLN B 1 5 ? -6.969 -29.031 -15.141 1 94 5 GLN B N 1
ATOM 1615 C CA . GLN B 1 5 ? -7.07 -28.172 -16.328 1 94 5 GLN B CA 1
ATOM 1616 C C . GLN B 1 5 ? -7.965 -26.969 -16.062 1 94 5 GLN B C 1
ATOM 1618 O O . GLN B 1 5 ? -7.688 -25.875 -16.547 1 94 5 GLN B O 1
ATOM 1623 N N . TYR B 1 6 ? -9 -27.234 -15.367 1 95.31 6 TYR B N 1
ATOM 1624 C CA . TYR B 1 6 ? -9.906 -26.141 -15.062 1 95.31 6 TYR B CA 1
ATOM 1625 C C . TYR B 1 6 ? -9.227 -25.078 -14.195 1 95.31 6 TYR B C 1
ATOM 1627 O O . TYR B 1 6 ? -9.32 -23.891 -14.461 1 95.31 6 TYR B O 1
ATOM 1635 N N . LEU B 1 7 ? -8.508 -25.531 -13.164 1 97.38 7 LEU B N 1
ATOM 1636 C CA . LEU B 1 7 ? -7.75 -24.609 -12.312 1 97.38 7 LEU B CA 1
ATOM 1637 C C . LEU B 1 7 ? -6.723 -23.844 -13.133 1 97.38 7 LEU B C 1
ATOM 1639 O O . LEU B 1 7 ? -6.59 -22.625 -12.984 1 97.38 7 LEU B O 1
ATOM 1643 N N . TRP B 1 8 ? -6.047 -24.547 -13.984 1 97.75 8 TRP B N 1
ATOM 1644 C CA . TRP B 1 8 ? -5.051 -23.922 -14.852 1 97.75 8 TRP B CA 1
ATOM 1645 C C . TRP B 1 8 ? -5.688 -22.844 -15.719 1 97.75 8 TRP B C 1
ATOM 1647 O O . TRP B 1 8 ? -5.141 -21.734 -15.859 1 97.75 8 TRP B O 1
ATOM 1657 N N . THR B 1 9 ? -6.852 -23.109 -16.234 1 96.62 9 THR B N 1
ATOM 1658 C CA . THR B 1 9 ? -7.582 -22.172 -17.078 1 96.62 9 THR B CA 1
ATOM 1659 C C . THR B 1 9 ? -8.016 -20.938 -16.281 1 96.62 9 THR B C 1
ATOM 1661 O O . THR B 1 9 ? -7.883 -19.812 -16.75 1 96.62 9 THR B O 1
ATOM 1664 N N . LEU B 1 10 ? -8.492 -21.156 -15.062 1 97.62 10 LEU B N 1
ATOM 1665 C CA . LEU B 1 10 ? -8.938 -20.047 -14.227 1 97.62 10 LEU B CA 1
ATOM 1666 C C . LEU B 1 10 ? -7.777 -19.109 -13.914 1 97.62 10 LEU B C 1
ATOM 1668 O O . LEU B 1 10 ? -7.941 -17.875 -13.938 1 97.62 10 LEU B O 1
ATOM 1672 N N . LEU B 1 11 ? -6.605 -19.672 -13.727 1 98.56 11 LEU B N 1
ATOM 1673 C CA . LEU B 1 11 ? -5.461 -18.891 -13.258 1 98.56 11 LEU B CA 1
ATOM 1674 C C . LEU B 1 11 ? -4.754 -18.203 -14.43 1 98.56 11 LEU B C 1
ATOM 1676 O O . LEU B 1 11 ? -4.004 -17.25 -14.234 1 98.56 11 LEU B O 1
ATOM 1680 N N . SER B 1 12 ? -4.949 -18.703 -15.633 1 98.5 12 SER B N 1
ATOM 1681 C CA . SER B 1 12 ? -4.215 -18.219 -16.797 1 98.5 12 SER B CA 1
ATOM 1682 C C . SER B 1 12 ? -4.809 -16.906 -17.312 1 98.5 12 SER B C 1
ATOM 1684 O O . SER B 1 12 ? -5.895 -16.906 -17.906 1 98.5 12 SER B O 1
ATOM 1686 N N . GLY B 1 13 ? -4.082 -15.812 -17.125 1 98.56 13 GLY B N 1
ATOM 1687 C CA . GLY B 1 13 ? -4.574 -14.531 -17.609 1 98.56 13 GLY B CA 1
ATOM 1688 C C . GLY B 1 13 ? -3.883 -13.344 -16.969 1 98.56 13 GLY B C 1
ATOM 1689 O O . GLY B 1 13 ? -2.891 -13.508 -16.25 1 98.56 13 GLY B O 1
ATOM 1690 N N . GLU B 1 14 ? -4.289 -12.195 -17.406 1 98.69 14 GLU B N 1
ATOM 1691 C CA . GLU B 1 14 ? -3.928 -10.922 -16.781 1 98.69 14 GLU B CA 1
ATOM 1692 C C . GLU B 1 14 ? -4.977 -10.484 -15.766 1 98.69 14 GLU B C 1
ATOM 1694 O O . GLU B 1 14 ? -6.18 -10.609 -16.016 1 98.69 14 GLU B O 1
ATOM 1699 N N . PHE B 1 15 ? -4.527 -10.039 -14.625 1 98.88 15 PHE B N 1
ATOM 1700 C CA . PHE B 1 15 ? -5.426 -9.672 -13.531 1 98.88 15 PHE B CA 1
ATOM 1701 C C . PHE B 1 15 ? -5.133 -8.258 -13.039 1 98.88 15 PHE B C 1
ATOM 1703 O O . PHE B 1 15 ? -3.99 -7.801 -13.102 1 98.88 15 PHE B O 1
ATOM 1710 N N . SER B 1 16 ? -6.145 -7.574 -12.555 1 98.5 16 SER B N 1
ATOM 1711 C CA . SER B 1 16 ? -6.027 -6.234 -12 1 98.5 16 SER B CA 1
ATOM 1712 C C . SER B 1 16 ? -6.879 -6.082 -10.742 1 98.5 16 SER B C 1
ATOM 1714 O O . SER B 1 16 ? -7.984 -6.621 -10.664 1 98.5 16 SER B O 1
ATOM 1716 N N . ASN B 1 17 ? -6.359 -5.344 -9.734 1 97.69 17 ASN B N 1
ATOM 1717 C CA . ASN B 1 17 ? -7.16 -5.02 -8.562 1 97.69 17 ASN B CA 1
ATOM 1718 C C . ASN B 1 17 ? -7.652 -3.574 -8.602 1 97.69 17 ASN B C 1
ATOM 1720 O O . ASN B 1 17 ? -7.938 -2.984 -7.555 1 97.69 17 ASN B O 1
ATOM 1724 N N . GLN B 1 18 ? -7.789 -2.984 -9.781 1 96.44 18 GLN B N 1
ATOM 1725 C CA . GLN B 1 18 ? -8.086 -1.569 -9.984 1 96.44 18 GLN B CA 1
ATOM 1726 C C . GLN B 1 18 ? -9.328 -1.153 -9.203 1 96.44 18 GLN B C 1
ATOM 1728 O O . GLN B 1 18 ? -9.305 -0.167 -8.469 1 96.44 18 GLN B O 1
ATOM 1733 N N . PRO B 1 19 ? -10.477 -1.893 -9.211 1 96.31 19 PRO B N 1
ATOM 1734 C CA . PRO B 1 19 ? -11.641 -1.454 -8.438 1 96.31 19 PRO B CA 1
ATOM 1735 C C . PRO B 1 19 ? -11.352 -1.365 -6.938 1 96.31 19 PRO B C 1
ATOM 1737 O O . PRO B 1 19 ? -11.797 -0.427 -6.273 1 96.31 19 PRO B O 1
ATOM 1740 N N . GLN B 1 20 ? -10.609 -2.318 -6.402 1 96 20 GLN B N 1
ATOM 1741 C CA . GLN B 1 20 ? -10.25 -2.316 -4.988 1 96 20 GLN B CA 1
ATOM 1742 C C . GLN B 1 20 ? -9.383 -1.111 -4.645 1 96 20 GLN B C 1
ATOM 1744 O O . GLN B 1 20 ? -9.617 -0.434 -3.643 1 96 20 GLN B O 1
ATOM 1749 N N . ALA B 1 21 ? -8.352 -0.876 -5.496 1 92.94 21 ALA B N 1
ATOM 1750 C CA . ALA B 1 21 ? -7.406 0.21 -5.246 1 92.94 21 ALA B CA 1
ATOM 1751 C C . ALA B 1 21 ? -8.102 1.566 -5.305 1 92.94 21 ALA B C 1
ATOM 1753 O O . ALA B 1 21 ? -7.727 2.494 -4.582 1 92.94 21 ALA B O 1
ATOM 1754 N N . ILE B 1 22 ? -9.086 1.668 -6.152 1 91.12 22 ILE B N 1
ATOM 1755 C CA . ILE B 1 22 ? -9.867 2.898 -6.242 1 91.12 22 ILE B CA 1
ATOM 1756 C C . ILE B 1 22 ? -10.703 3.074 -4.977 1 91.12 22 ILE B C 1
ATOM 1758 O O . ILE B 1 22 ? -10.758 4.168 -4.406 1 91.12 22 ILE B O 1
ATOM 1762 N N . ALA B 1 23 ? -11.266 1.997 -4.504 1 92.12 23 ALA B N 1
ATOM 1763 C CA . ALA B 1 23 ? -12.156 2.037 -3.35 1 92.12 23 ALA B CA 1
ATOM 1764 C C . ALA B 1 23 ? -11.375 2.252 -2.059 1 92.12 23 ALA B C 1
ATOM 1766 O O . ALA B 1 23 ? -11.867 2.887 -1.123 1 92.12 23 ALA B O 1
ATOM 1767 N N . GLU B 1 24 ? -10.172 1.737 -2.021 1 90.62 24 GLU B N 1
ATOM 1768 C CA . GLU B 1 24 ? -9.344 1.79 -0.82 1 90.62 24 GLU B CA 1
ATOM 1769 C C . GLU B 1 24 ? -7.922 2.242 -1.147 1 90.62 24 GLU B C 1
ATOM 1771 O O . GLU B 1 24 ? -6.965 1.492 -0.945 1 90.62 24 GLU B O 1
ATOM 1776 N N . PRO B 1 25 ? -7.84 3.479 -1.488 1 86.88 25 PRO B N 1
ATOM 1777 C CA . PRO B 1 25 ? -6.605 3.977 -2.098 1 86.88 25 PRO B CA 1
ATOM 1778 C C . PRO B 1 25 ? -5.445 4.059 -1.105 1 86.88 25 PRO B C 1
ATOM 1780 O O . PRO B 1 25 ? -4.285 4.156 -1.512 1 86.88 25 PRO B O 1
ATOM 1783 N N . VAL B 1 26 ? -5.711 3.951 0.162 1 80.44 26 VAL B N 1
ATOM 1784 C CA . VAL B 1 26 ? -4.637 4.047 1.146 1 80.44 26 VAL B CA 1
ATOM 1785 C C . VAL B 1 26 ? -4.152 2.646 1.518 1 80.44 26 VAL B C 1
ATOM 1787 O O . VAL B 1 26 ? -3.068 2.488 2.088 1 80.44 26 VAL B O 1
ATOM 1790 N N . HIS B 1 27 ? -4.895 1.677 1.141 1 85.12 27 HIS B N 1
ATOM 1791 C CA . HIS B 1 27 ? -4.641 0.354 1.702 1 85.12 27 HIS B CA 1
ATOM 1792 C C . HIS B 1 27 ? -4.02 -0.575 0.665 1 85.12 27 HIS B C 1
ATOM 1794 O O . HIS B 1 27 ? -3.258 -1.48 1.014 1 85.12 27 HIS B O 1
ATOM 1800 N N . PHE B 1 28 ? -4.379 -0.322 -0.587 1 91.56 28 PHE B N 1
ATOM 1801 C CA . PHE B 1 28 ? -3.98 -1.294 -1.599 1 91.56 28 PHE B CA 1
ATOM 1802 C C . PHE B 1 28 ? -3.289 -0.605 -2.77 1 91.56 28 PHE B C 1
ATOM 1804 O O . PHE B 1 28 ? -3.883 0.25 -3.432 1 91.56 28 PHE B O 1
ATOM 1811 N N . VAL B 1 29 ? -2.107 -1.043 -3.029 1 92.56 29 VAL B N 1
ATOM 1812 C CA . VAL B 1 29 ? -1.437 -0.652 -4.262 1 92.56 29 VAL B CA 1
ATOM 1813 C C . VAL B 1 29 ? -2.174 -1.245 -5.461 1 92.56 29 VAL B C 1
ATOM 1815 O O . VAL B 1 29 ? -2.654 -2.379 -5.406 1 92.56 29 VAL B O 1
ATOM 1818 N N . GLN B 1 30 ? -2.262 -0.455 -6.449 1 93.94 30 GLN B N 1
ATOM 1819 C CA . GLN B 1 30 ? -2.85 -0.984 -7.676 1 93.94 30 GLN B CA 1
ATOM 1820 C C . GLN B 1 30 ? -1.828 -1.795 -8.469 1 93.94 30 GLN B C 1
ATOM 1822 O O . GLN B 1 30 ? -0.806 -1.261 -8.906 1 93.94 30 GLN B O 1
ATOM 1827 N N . LEU B 1 31 ? -2.217 -3.027 -8.688 1 96.88 31 LEU B N 1
ATOM 1828 C CA . LEU B 1 31 ? -1.271 -3.957 -9.297 1 96.88 31 LEU B CA 1
ATOM 1829 C C . LEU B 1 31 ? -1.866 -4.594 -10.547 1 96.88 31 LEU B C 1
ATOM 1831 O O . LEU B 1 31 ? -3.088 -4.715 -10.664 1 96.88 31 LEU B O 1
ATOM 1835 N N . ARG B 1 32 ? -0.935 -4.91 -11.453 1 97.81 32 ARG B N 1
ATOM 1836 C CA . ARG B 1 32 ? -1.206 -5.828 -12.555 1 97.81 32 ARG B CA 1
ATOM 1837 C C . ARG B 1 32 ? -0.468 -7.148 -12.359 1 97.81 32 ARG B C 1
ATOM 1839 O O . ARG B 1 32 ? 0.715 -7.16 -12.016 1 97.81 32 ARG B O 1
ATOM 1846 N N . LEU B 1 33 ? -1.234 -8.227 -12.5 1 98.31 33 LEU B N 1
ATOM 1847 C CA . LEU B 1 33 ? -0.645 -9.562 -12.422 1 98.31 33 LEU B CA 1
ATOM 1848 C C . LEU B 1 33 ? -0.706 -10.258 -13.781 1 98.31 33 LEU B C 1
ATOM 1850 O O . LEU B 1 33 ? -1.747 -10.25 -14.438 1 98.31 33 LEU B O 1
ATOM 1854 N N . TRP B 1 34 ? 0.373 -10.812 -14.18 1 98.75 34 TRP B N 1
ATOM 1855 C CA . TRP B 1 34 ? 0.41 -11.688 -15.344 1 98.75 34 TRP B CA 1
ATOM 1856 C C . TRP B 1 34 ? 0.696 -13.133 -14.922 1 98.75 34 TRP B C 1
ATOM 1858 O O . TRP B 1 34 ? 1.706 -13.406 -14.273 1 98.75 34 TRP B O 1
ATOM 1868 N N . GLN B 1 35 ? -0.22 -14.023 -15.281 1 98.69 35 GLN B N 1
ATOM 1869 C CA . GLN B 1 35 ? -0.067 -15.461 -15.102 1 98.69 35 GLN B CA 1
ATOM 1870 C C . GLN B 1 35 ? -0.113 -16.188 -16.438 1 98.69 35 GLN B C 1
ATOM 1872 O O . GLN B 1 35 ? -1.191 -16.516 -16.938 1 98.69 35 GLN B O 1
ATOM 1877 N N . ARG B 1 36 ? 1.091 -16.469 -16.984 1 98.19 36 ARG B N 1
ATOM 1878 C CA . ARG B 1 36 ? 1.248 -17.031 -18.328 1 98.19 36 ARG B CA 1
ATOM 1879 C C . ARG B 1 36 ? 1.344 -18.547 -18.281 1 98.19 36 ARG B C 1
ATOM 1881 O O . ARG B 1 36 ? 2.201 -19.109 -17.594 1 98.19 36 ARG B O 1
ATOM 1888 N N . PRO B 1 37 ? 0.425 -19.188 -19 1 97.38 37 PRO B N 1
ATOM 1889 C CA . PRO B 1 37 ? 0.547 -20.641 -19.047 1 97.38 37 PRO B CA 1
ATOM 1890 C C . PRO B 1 37 ? 1.861 -21.109 -19.672 1 97.38 37 PRO B C 1
ATOM 1892 O O . PRO B 1 37 ? 2.336 -20.5 -20.641 1 97.38 37 PRO B O 1
ATOM 1895 N N . LEU B 1 38 ? 2.424 -22.078 -19.094 1 96.5 38 LEU B N 1
ATOM 1896 C CA . LEU B 1 38 ? 3.713 -22.625 -19.516 1 96.5 38 LEU B CA 1
ATOM 1897 C C . LEU B 1 38 ? 3.785 -24.125 -19.25 1 96.5 38 LEU B C 1
ATOM 1899 O O . LEU B 1 38 ? 3.428 -24.578 -18.172 1 96.5 38 LEU B O 1
ATOM 1903 N N . LEU B 1 39 ? 4.211 -24.891 -20.266 1 95.5 39 LEU B N 1
ATOM 1904 C CA . LEU B 1 39 ? 4.395 -26.344 -20.125 1 95.5 39 LEU B CA 1
ATOM 1905 C C . LEU B 1 39 ? 5.879 -26.688 -20.031 1 95.5 39 LEU B C 1
ATOM 1907 O O . LEU B 1 39 ? 6.391 -27.422 -20.891 1 95.5 39 LEU B O 1
ATOM 1911 N N . LEU B 1 40 ? 6.441 -26.203 -18.953 1 96.5 40 LEU B N 1
ATOM 1912 C CA . LEU B 1 40 ? 7.883 -26.359 -18.781 1 96.5 40 LEU B CA 1
ATOM 1913 C C . LEU B 1 40 ? 8.258 -27.812 -18.547 1 96.5 40 LEU B C 1
ATOM 1915 O O . LEU B 1 40 ? 9.305 -28.266 -19.016 1 96.5 40 LEU B O 1
ATOM 1919 N N . PHE B 1 41 ? 7.43 -28.594 -17.828 1 96.06 41 PHE B N 1
ATOM 1920 C CA . PHE B 1 41 ? 7.734 -29.953 -17.422 1 96.06 41 PHE B CA 1
ATOM 1921 C C . PHE B 1 41 ? 6.875 -30.953 -18.188 1 96.06 41 PHE B C 1
ATOM 1923 O O . PHE B 1 41 ? 6.848 -32.125 -17.859 1 96.06 41 PHE B O 1
ATOM 1930 N N . GLY B 1 42 ? 6.121 -30.438 -19.125 1 91.75 42 GLY B N 1
ATOM 1931 C CA . GLY B 1 42 ? 5.238 -31.297 -19.891 1 91.75 42 GLY B CA 1
ATOM 1932 C C . GLY B 1 42 ? 3.77 -31.078 -19.594 1 91.75 42 GLY B C 1
ATOM 1933 O O . GLY B 1 42 ? 3.424 -30.281 -18.719 1 91.75 42 GLY B O 1
ATOM 1934 N N . HIS B 1 43 ? 2.938 -31.844 -20.219 1 90.06 43 HIS B N 1
ATOM 1935 C CA . HIS B 1 43 ? 1.499 -31.609 -20.203 1 90.06 43 HIS B CA 1
ATOM 1936 C C . HIS B 1 43 ? 0.88 -32.062 -18.891 1 90.06 43 HIS B C 1
ATOM 1938 O O . HIS B 1 43 ? -0.204 -31.609 -18.516 1 90.06 43 HIS B O 1
ATOM 1944 N N . ASP B 1 44 ? 1.547 -33 -18.219 1 88.44 44 ASP B N 1
ATOM 1945 C CA . ASP B 1 44 ? 0.994 -33.531 -16.969 1 88.44 44 ASP B CA 1
ATOM 1946 C C . ASP B 1 44 ? 1.288 -32.625 -15.789 1 88.44 44 ASP B C 1
ATOM 1948 O O . ASP B 1 44 ? 0.821 -32.844 -14.68 1 88.44 44 ASP B O 1
ATOM 1952 N N . ARG B 1 45 ? 2.062 -31.609 -15.992 1 94.69 45 ARG B N 1
ATOM 1953 C CA . ARG B 1 45 ? 2.414 -30.641 -14.953 1 94.69 45 ARG B CA 1
ATOM 1954 C C . ARG B 1 45 ? 2.346 -29.219 -15.492 1 94.69 45 ARG B C 1
ATOM 1956 O O . ARG B 1 45 ? 3.377 -28.562 -15.664 1 94.69 45 ARG B O 1
ATOM 1963 N N . PRO B 1 46 ? 1.104 -28.781 -15.734 1 97.19 46 PRO B N 1
ATOM 1964 C CA . PRO B 1 46 ? 0.98 -27.422 -16.25 1 97.19 46 PRO B CA 1
ATOM 1965 C C . PRO B 1 46 ? 1.46 -26.375 -15.242 1 97.19 46 PRO B C 1
ATOM 1967 O O . PRO B 1 46 ? 1.222 -26.5 -14.039 1 97.19 46 PRO B O 1
ATOM 1970 N N . CYS B 1 47 ? 2.186 -25.391 -15.773 1 98.38 47 CYS B N 1
ATOM 1971 C CA . CYS B 1 47 ? 2.752 -24.344 -14.93 1 98.38 47 CYS B CA 1
ATOM 1972 C C . CYS B 1 47 ? 2.26 -22.969 -15.359 1 98.38 47 CYS B C 1
ATOM 1974 O O . CYS B 1 47 ? 1.591 -22.828 -16.391 1 98.38 47 CYS B O 1
ATOM 1976 N N . LEU B 1 48 ? 2.494 -22 -14.539 1 98.56 48 LEU B N 1
ATOM 1977 C CA . LEU B 1 48 ? 2.268 -20.578 -14.789 1 98.56 48 LEU B CA 1
ATOM 1978 C C . LEU B 1 48 ? 3.518 -19.766 -14.469 1 98.56 48 LEU B C 1
ATOM 1980 O O . LEU B 1 48 ? 4.098 -19.906 -13.391 1 98.56 48 LEU B O 1
ATOM 1984 N N . PHE B 1 49 ? 3.982 -19.016 -15.445 1 98.75 49 PHE B N 1
ATOM 1985 C CA . PHE B 1 49 ? 4.891 -17.922 -15.141 1 98.75 49 PHE B CA 1
ATOM 1986 C C . PHE B 1 49 ? 4.141 -16.766 -14.484 1 98.75 49 PHE B C 1
ATOM 1988 O O . PHE B 1 49 ? 3.145 -16.281 -15.023 1 98.75 49 PHE B O 1
ATOM 1995 N N . LEU B 1 50 ? 4.602 -16.328 -13.273 1 98.69 50 LEU B N 1
ATOM 1996 C CA . LEU B 1 50 ? 3.945 -15.281 -12.516 1 98.69 50 LEU B CA 1
ATOM 1997 C C . LEU B 1 50 ? 4.812 -14.023 -12.469 1 98.69 50 LEU B C 1
ATOM 1999 O O . LEU B 1 50 ? 6.004 -14.102 -12.172 1 98.69 50 LEU B O 1
ATOM 2003 N N . GLU B 1 51 ? 4.258 -12.883 -12.766 1 98.44 51 GLU B N 1
ATOM 2004 C CA . GLU B 1 51 ? 4.898 -11.57 -12.664 1 98.44 51 GLU B CA 1
ATOM 2005 C C . GLU B 1 51 ? 3.877 -10.484 -12.352 1 98.44 51 GLU B C 1
ATOM 2007 O O . GLU B 1 51 ? 2.701 -10.602 -12.703 1 98.44 51 GLU B O 1
ATOM 2012 N N . GLN B 1 52 ? 4.332 -9.461 -11.578 1 97.25 52 GLN B N 1
ATOM 2013 C CA . GLN B 1 52 ? 3.418 -8.375 -11.242 1 97.25 52 GLN B CA 1
ATOM 2014 C C . GLN B 1 52 ? 4.113 -7.02 -11.352 1 97.25 52 GLN B C 1
ATOM 2016 O O . GLN B 1 52 ? 5.344 -6.949 -11.391 1 97.25 52 GLN B O 1
ATOM 2021 N N . ALA B 1 53 ? 3.346 -6.012 -11.5 1 96.69 53 ALA B N 1
ATOM 2022 C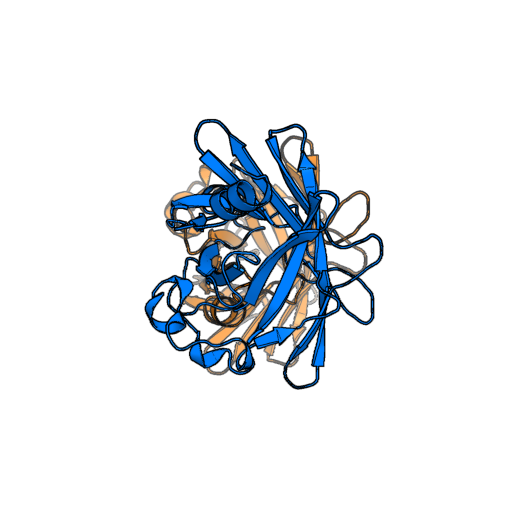 CA . ALA B 1 53 ? 3.857 -4.648 -11.57 1 96.69 53 ALA B CA 1
ATOM 2023 C C . ALA B 1 53 ? 2.871 -3.658 -10.953 1 96.69 53 ALA B C 1
ATOM 2025 O O . ALA B 1 53 ? 1.665 -3.918 -10.914 1 96.69 53 ALA B O 1
ATOM 2026 N N . ASN B 1 54 ? 3.467 -2.604 -10.414 1 94.94 54 ASN B N 1
ATOM 2027 C CA . ASN B 1 54 ? 2.643 -1.454 -10.062 1 94.94 54 ASN B CA 1
ATOM 2028 C C . ASN B 1 54 ? 1.968 -0.851 -11.289 1 94.94 54 ASN B C 1
ATOM 2030 O O . ASN B 1 54 ? 2.594 -0.714 -12.344 1 94.94 54 ASN B O 1
ATOM 2034 N N . ALA B 1 55 ? 0.731 -0.51 -11.18 1 94.88 55 ALA B N 1
ATOM 2035 C CA . ALA B 1 55 ? -0.03 0.017 -12.305 1 94.88 55 ALA B CA 1
ATOM 2036 C C . ALA B 1 55 ? 0.602 1.298 -12.844 1 94.88 55 ALA B C 1
ATOM 2038 O O . ALA B 1 55 ? 0.422 1.642 -14.016 1 94.88 55 ALA B O 1
ATOM 2039 N N . LEU B 1 56 ? 1.373 1.958 -11.992 1 92.94 56 LEU B N 1
ATOM 2040 C CA . LEU B 1 56 ? 2.027 3.199 -12.391 1 92.94 56 LEU B CA 1
ATOM 2041 C C . LEU B 1 56 ? 3.326 2.914 -13.141 1 92.94 56 LEU B C 1
ATOM 2043 O O . LEU B 1 56 ? 3.889 3.807 -13.773 1 92.94 56 LEU B O 1
ATOM 2047 N N . GLN B 1 57 ? 3.846 1.688 -13.023 1 93.31 57 GLN B N 1
ATOM 2048 C CA . GLN B 1 57 ? 5.125 1.306 -13.609 1 93.31 57 GLN B CA 1
ATOM 2049 C C . GLN B 1 57 ? 5.055 -0.09 -14.219 1 93.31 57 GLN B C 1
ATOM 2051 O O . GLN B 1 57 ? 5.848 -0.968 -13.867 1 93.31 57 GLN B O 1
ATOM 2056 N N . LEU B 1 58 ? 4.297 -0.191 -15.273 1 94.88 58 LEU B N 1
ATOM 2057 C CA . LEU B 1 58 ? 4.07 -1.501 -15.875 1 94.88 58 LEU B CA 1
ATOM 2058 C C . LEU B 1 58 ? 5.344 -2.025 -16.531 1 94.88 58 LEU B C 1
ATOM 2060 O O . LEU B 1 58 ? 5.477 -3.229 -16.766 1 94.88 58 LEU B O 1
ATOM 2064 N N . ASP B 1 59 ? 6.246 -1.141 -16.797 1 94.38 59 ASP B N 1
ATOM 2065 C CA . ASP B 1 59 ? 7.477 -1.519 -17.469 1 94.38 59 ASP B CA 1
ATOM 2066 C C . ASP B 1 59 ? 8.555 -1.938 -16.469 1 94.38 59 ASP B C 1
ATOM 2068 O O . ASP B 1 59 ? 9.664 -2.291 -16.875 1 94.38 59 ASP B O 1
ATOM 2072 N N . ARG B 1 60 ? 8.219 -1.915 -15.211 1 93.5 60 ARG B N 1
ATOM 2073 C CA . ARG B 1 60 ? 9.141 -2.354 -14.172 1 93.5 60 ARG B CA 1
ATOM 2074 C C . ARG B 1 60 ? 8.516 -3.461 -13.32 1 93.5 60 ARG B C 1
ATOM 2076 O O . ARG B 1 60 ? 8.336 -3.299 -12.117 1 93.5 60 ARG B O 1
ATOM 2083 N N . PRO B 1 61 ? 8.219 -4.57 -13.984 1 96.44 61 PRO B N 1
ATOM 2084 C CA . PRO B 1 61 ? 7.617 -5.668 -13.227 1 96.44 61 PRO B CA 1
ATOM 2085 C C . PRO B 1 61 ? 8.578 -6.281 -12.211 1 96.44 61 PRO B C 1
ATOM 2087 O O . PRO B 1 61 ? 9.789 -6.047 -12.281 1 96.44 61 PRO B O 1
ATOM 2090 N N . TYR B 1 62 ? 8.016 -6.961 -11.219 1 92.25 62 TYR B N 1
ATOM 2091 C CA . TYR B 1 62 ? 8.797 -7.602 -10.164 1 92.25 62 TYR B CA 1
ATOM 2092 C C . TYR B 1 62 ? 8.188 -8.945 -9.773 1 92.25 62 TYR B C 1
ATOM 2094 O O . TYR B 1 62 ? 7.18 -9.367 -10.344 1 92.25 62 TYR B O 1
ATOM 2102 N N . ARG B 1 63 ? 8.883 -9.75 -9.016 1 92.19 63 ARG B N 1
ATOM 2103 C CA . ARG B 1 63 ? 8.438 -11.023 -8.453 1 92.19 63 ARG B CA 1
ATOM 2104 C C . ARG B 1 63 ? 8.18 -12.039 -9.555 1 92.19 63 ARG B C 1
ATOM 2106 O O . ARG B 1 63 ? 7.051 -12.523 -9.711 1 92.19 63 ARG B O 1
ATOM 2113 N N . GLN B 1 64 ? 9.211 -12.453 -10.219 1 96.69 64 GLN B N 1
ATOM 2114 C CA . GLN B 1 64 ? 9.102 -13.539 -11.18 1 96.69 64 GLN B CA 1
ATOM 2115 C C . GLN B 1 64 ? 9.133 -14.898 -10.484 1 96.69 64 GLN B C 1
ATOM 2117 O O . GLN B 1 64 ? 10.117 -15.242 -9.82 1 96.69 64 GLN B O 1
ATOM 2122 N N . ARG B 1 65 ? 8.07 -15.625 -10.68 1 97.38 65 ARG B N 1
ATOM 2123 C CA . ARG B 1 65 ? 7.965 -16.969 -10.109 1 97.38 65 ARG B CA 1
ATOM 2124 C C . ARG B 1 65 ? 7.34 -17.938 -11.102 1 97.38 65 ARG B C 1
ATOM 2126 O O . ARG B 1 65 ? 6.746 -17.516 -12.102 1 97.38 65 ARG B O 1
ATOM 2133 N N . LEU B 1 66 ? 7.605 -19.156 -10.836 1 98.56 66 LEU B N 1
ATOM 2134 C CA . LEU B 1 66 ? 6.941 -20.25 -11.539 1 98.56 66 LEU B CA 1
ATOM 2135 C C . LEU B 1 66 ? 6.062 -21.047 -10.586 1 98.56 66 LEU B C 1
ATOM 2137 O O . LEU B 1 66 ? 6.5 -21.438 -9.5 1 98.56 66 LEU B O 1
ATOM 2141 N N . LEU B 1 67 ? 4.828 -21.203 -10.969 1 98.81 67 LEU B N 1
ATOM 2142 C CA . LEU B 1 67 ? 3.879 -22.016 -10.211 1 98.81 67 LEU B CA 1
ATOM 2143 C C . LEU B 1 67 ? 3.426 -23.219 -11.023 1 98.81 67 LEU B C 1
ATOM 2145 O O . LEU B 1 67 ? 2.818 -23.062 -12.086 1 98.81 67 LEU B O 1
ATOM 2149 N N . CYS B 1 68 ? 3.699 -24.391 -10.516 1 98.75 68 CYS B N 1
ATOM 2150 C CA . CYS B 1 68 ? 3.293 -25.594 -11.227 1 98.75 68 CYS B CA 1
ATOM 2151 C C . CYS B 1 68 ? 2.193 -26.328 -10.477 1 98.75 68 CYS B C 1
ATOM 2153 O O . CYS B 1 68 ? 2.281 -26.516 -9.258 1 98.75 68 CYS B O 1
ATOM 2155 N N . LEU B 1 69 ? 1.211 -26.719 -11.227 1 98.25 69 LEU B N 1
ATOM 2156 C CA . LEU B 1 69 ? 0.056 -27.422 -10.672 1 98.25 69 LEU B CA 1
ATOM 2157 C C . LEU B 1 69 ? 0.212 -28.938 -10.828 1 98.25 69 LEU B C 1
ATOM 2159 O O . LEU B 1 69 ? 0.726 -29.406 -11.836 1 98.25 69 LEU B O 1
ATOM 2163 N N . GLU B 1 70 ? -0.236 -29.562 -9.781 1 96.19 70 GLU B N 1
ATOM 2164 C CA . GLU B 1 70 ? -0.113 -31.016 -9.781 1 96.19 70 GLU B CA 1
ATOM 2165 C C . GLU B 1 70 ? -1.354 -31.672 -9.18 1 96.19 70 GLU B C 1
ATOM 2167 O O . GLU B 1 70 ? -2.035 -31.078 -8.344 1 96.19 70 GLU B O 1
ATOM 2172 N N . ALA B 1 71 ? -1.647 -32.844 -9.711 1 95.06 71 ALA B N 1
ATOM 2173 C CA . ALA B 1 71 ? -2.635 -33.75 -9.109 1 95.06 71 ALA B CA 1
ATOM 2174 C C . ALA B 1 71 ? -1.997 -35.062 -8.703 1 95.06 71 ALA B C 1
ATOM 2176 O O . ALA B 1 71 ? -1.295 -35.688 -9.492 1 95.06 71 ALA B O 1
ATOM 2177 N N . ASP B 1 72 ? -2.207 -35.344 -7.453 1 92.44 72 ASP B N 1
ATOM 2178 C CA . ASP B 1 72 ? -1.663 -36.656 -7.059 1 92.44 72 ASP B CA 1
ATOM 2179 C C . ASP B 1 72 ? -2.582 -37.781 -7.496 1 92.44 72 ASP B C 1
ATOM 2181 O O . ASP B 1 72 ? -3.561 -37.562 -8.211 1 92.44 72 ASP B O 1
ATOM 2185 N N . PHE B 1 73 ? -2.244 -39 -7.105 1 91.56 73 PHE B N 1
ATOM 2186 C CA . PHE B 1 73 ? -2.951 -40.188 -7.566 1 91.56 73 PHE B CA 1
ATOM 2187 C C . PHE B 1 73 ? -4.402 -40.188 -7.109 1 91.56 73 PHE B C 1
ATOM 2189 O O . PHE B 1 73 ? -5.281 -40.719 -7.781 1 91.56 73 PHE B O 1
ATOM 2196 N N . SER B 1 74 ? -4.734 -39.531 -5.973 1 91.25 74 SER B N 1
ATOM 2197 C CA . SER B 1 74 ? -6.09 -39.438 -5.441 1 91.25 74 SER B CA 1
ATOM 2198 C C . SER B 1 74 ? -6.852 -38.281 -6.055 1 91.25 74 SER B C 1
ATOM 2200 O O . SER B 1 74 ? -8.047 -38.094 -5.797 1 91.25 74 SER B O 1
ATOM 2202 N N . GLY B 1 75 ? -6.156 -37.531 -6.828 1 90.19 75 GLY B N 1
ATOM 2203 C CA . GLY B 1 75 ? -6.797 -36.375 -7.445 1 90.19 75 GLY B CA 1
ATOM 2204 C C . GLY B 1 75 ? -6.629 -35.125 -6.641 1 90.19 75 GLY B C 1
ATOM 2205 O O . GLY B 1 75 ? -7.145 -34.062 -7.02 1 90.19 75 GLY B O 1
ATOM 2206 N N . GLN B 1 76 ? -5.895 -35.25 -5.543 1 94.19 76 GLN B N 1
ATOM 2207 C CA . GLN B 1 76 ? -5.641 -34.062 -4.73 1 94.19 76 GLN B CA 1
ATOM 2208 C C . GLN B 1 76 ? -4.703 -33.094 -5.449 1 94.19 76 GLN B C 1
ATOM 2210 O O . GLN B 1 76 ? -3.625 -33.5 -5.902 1 94.19 76 GLN B O 1
ATOM 2215 N N . LEU B 1 77 ? -5.191 -31.859 -5.539 1 97.06 77 LEU B N 1
ATOM 2216 C CA . LEU B 1 77 ? -4.43 -30.859 -6.262 1 97.06 77 LEU B CA 1
ATOM 2217 C C . LEU B 1 77 ? -3.447 -30.141 -5.336 1 97.06 77 LEU B C 1
ATOM 2219 O O . LEU B 1 77 ? -3.711 -30 -4.141 1 97.06 77 LEU B O 1
ATOM 2223 N N . SER B 1 78 ? -2.32 -29.75 -5.902 1 97.81 78 SER B N 1
ATOM 2224 C CA . SER B 1 78 ? -1.344 -28.891 -5.227 1 97.81 78 SER B CA 1
ATOM 2225 C C . SER B 1 78 ? -0.706 -27.906 -6.195 1 97.81 78 SER B C 1
ATOM 2227 O O . SER B 1 78 ? -0.82 -28.062 -7.414 1 97.81 78 SER B O 1
ATOM 2229 N N . ALA B 1 79 ? -0.147 -26.859 -5.688 1 98.5 79 ALA B N 1
ATOM 2230 C CA . ALA B 1 79 ? 0.592 -25.859 -6.445 1 98.5 79 ALA B CA 1
ATOM 2231 C C . ALA B 1 79 ? 1.996 -25.672 -5.879 1 98.5 79 ALA B C 1
ATOM 2233 O O . ALA B 1 79 ? 2.158 -25.328 -4.703 1 98.5 79 ALA B O 1
ATOM 2234 N N . GLN B 1 80 ? 3.012 -25.891 -6.672 1 98.31 80 GLN B N 1
ATOM 2235 C CA . GLN B 1 80 ? 4.414 -25.859 -6.27 1 98.31 80 GLN B CA 1
ATOM 2236 C C . GLN B 1 80 ? 5.129 -24.656 -6.887 1 98.31 80 GLN B C 1
ATOM 2238 O O . GLN B 1 80 ? 5.129 -24.484 -8.109 1 98.31 80 GLN B O 1
ATOM 2243 N N . PHE B 1 81 ? 5.762 -23.844 -6.012 1 98.38 81 PHE B N 1
ATOM 2244 C CA . PHE B 1 81 ? 6.488 -22.672 -6.492 1 98.38 81 PHE B CA 1
ATOM 2245 C C . PHE B 1 81 ? 7.93 -23.031 -6.832 1 98.38 81 PHE B C 1
ATOM 2247 O O . PHE B 1 81 ? 8.547 -23.859 -6.156 1 98.38 81 PHE B O 1
ATOM 2254 N N . TYR B 1 82 ? 8.453 -22.406 -7.859 1 97.81 82 TYR B N 1
ATOM 2255 C CA . TYR B 1 82 ? 9.852 -22.406 -8.258 1 97.81 82 TYR B CA 1
ATOM 2256 C C . TYR B 1 82 ? 10.375 -20.984 -8.406 1 97.81 82 TYR B C 1
ATOM 2258 O O . TYR B 1 82 ? 9.586 -20.047 -8.555 1 97.81 82 TYR B O 1
ATOM 2266 N N . GLN B 1 83 ? 11.625 -20.859 -8.273 1 96.69 83 GLN B N 1
ATOM 2267 C CA . GLN B 1 83 ? 12.297 -19.594 -8.562 1 96.69 83 GLN B CA 1
ATOM 2268 C C . GLN B 1 83 ? 13.219 -19.734 -9.773 1 96.69 83 GLN B C 1
ATOM 2270 O O . GLN B 1 83 ? 13.75 -20.828 -10.039 1 96.69 83 GLN B O 1
ATOM 2275 N N . PHE B 1 84 ? 13.344 -18.719 -10.5 1 96.75 84 PHE B N 1
ATOM 2276 C CA . PHE B 1 84 ? 14.258 -18.719 -11.641 1 96.75 84 PHE B CA 1
ATOM 2277 C C . PHE B 1 84 ? 15.688 -18.484 -11.188 1 96.75 84 PHE B C 1
ATOM 2279 O O . PHE B 1 84 ? 15.945 -17.594 -10.359 1 96.75 84 PHE B O 1
ATOM 2286 N N . LYS B 1 85 ? 16.609 -19.25 -11.68 1 94.94 85 LYS B N 1
ATOM 2287 C CA . LYS B 1 85 ? 18.016 -19.062 -11.359 1 94.94 85 LYS B CA 1
ATOM 2288 C C . LYS B 1 85 ? 18.531 -17.703 -11.844 1 94.94 85 LYS B C 1
ATOM 2290 O O . LYS B 1 85 ? 19.359 -17.078 -11.188 1 94.94 85 LYS B O 1
ATOM 2295 N N . ASN B 1 86 ? 17.984 -17.281 -12.984 1 94.38 86 ASN B N 1
ATOM 2296 C CA . ASN B 1 86 ? 18.234 -15.961 -13.539 1 94.38 86 ASN B CA 1
ATOM 2297 C C . ASN B 1 86 ? 16.953 -15.188 -13.789 1 94.38 86 ASN B C 1
ATOM 2299 O O . ASN B 1 86 ? 16.391 -15.227 -14.883 1 94.38 86 ASN B O 1
ATOM 2303 N N . ALA B 1 87 ? 16.531 -14.484 -12.789 1 92.25 87 ALA B N 1
ATOM 2304 C CA . ALA B 1 87 ? 15.273 -13.758 -12.875 1 92.25 87 ALA B CA 1
ATOM 2305 C C . ALA B 1 87 ? 15.312 -12.711 -13.984 1 92.25 87 ALA B C 1
ATOM 2307 O O . ALA B 1 87 ? 14.289 -12.438 -14.625 1 92.25 87 ALA B O 1
ATOM 2308 N N . ALA B 1 88 ? 16.453 -12.125 -14.227 1 93.56 88 ALA B N 1
ATOM 2309 C CA . ALA B 1 88 ? 16.609 -11.094 -15.25 1 93.56 88 ALA B CA 1
ATOM 2310 C C . ALA B 1 88 ? 16.281 -11.641 -16.641 1 93.56 88 ALA B C 1
ATOM 2312 O O . ALA B 1 88 ? 15.812 -10.898 -17.5 1 93.56 88 ALA B O 1
ATOM 2313 N N . ALA B 1 89 ? 16.5 -12.883 -16.891 1 95.62 89 ALA B N 1
ATOM 2314 C CA . ALA B 1 89 ? 16.297 -13.508 -18.188 1 95.62 89 ALA B CA 1
ATOM 2315 C C . ALA B 1 89 ? 14.805 -13.578 -18.531 1 95.62 89 ALA B C 1
ATOM 2317 O O . ALA B 1 89 ? 14.438 -13.648 -19.703 1 95.62 89 ALA B O 1
ATOM 2318 N N . VAL B 1 90 ? 14 -13.555 -17.516 1 97.69 90 VAL B N 1
ATOM 2319 C CA . VAL B 1 90 ? 12.578 -13.734 -17.781 1 97.69 90 VAL B CA 1
ATOM 2320 C C . VAL B 1 90 ? 11.812 -12.453 -17.438 1 97.69 90 VAL B C 1
ATOM 2322 O O . VAL B 1 90 ? 10.594 -12.398 -17.562 1 97.69 90 VAL B O 1
ATOM 2325 N N . LEU B 1 91 ? 12.57 -11.438 -17 1 97.25 91 LEU B N 1
ATOM 2326 C CA . LEU B 1 91 ? 11.961 -10.164 -16.625 1 97.25 91 LEU B CA 1
ATOM 2327 C C . LEU B 1 91 ? 11.148 -9.586 -17.781 1 97.25 91 LEU B C 1
ATOM 2329 O O . LEU B 1 91 ? 11.648 -9.492 -18.906 1 97.25 91 LEU B O 1
ATOM 2333 N N . GLY B 1 92 ? 9.898 -9.281 -17.516 1 97.88 92 GLY B N 1
ATOM 2334 C CA . GLY B 1 92 ? 9.047 -8.695 -18.531 1 97.88 92 GLY B CA 1
ATOM 2335 C C . GLY B 1 92 ? 8.25 -9.734 -19.312 1 97.88 92 GLY B C 1
ATOM 2336 O O . GLY B 1 92 ? 7.449 -9.383 -20.188 1 97.88 92 GLY B O 1
ATOM 2337 N N . ALA B 1 93 ? 8.344 -10.984 -19.016 1 98.19 93 ALA B N 1
ATOM 2338 C CA . ALA B 1 93 ? 7.723 -12.062 -19.766 1 98.19 93 ALA B CA 1
ATOM 2339 C C . ALA B 1 93 ? 6.207 -12.055 -19.594 1 98.19 93 ALA B C 1
ATOM 2341 O O . ALA B 1 93 ? 5.48 -12.672 -20.391 1 98.19 93 ALA B O 1
ATOM 2342 N N . GLY B 1 94 ? 5.734 -11.422 -18.578 1 97.5 94 GLY B N 1
ATOM 2343 C CA . GLY B 1 94 ? 4.297 -11.258 -18.438 1 97.5 94 GLY B CA 1
ATOM 2344 C C . GLY B 1 94 ? 3.656 -10.562 -19.625 1 97.5 94 GLY B C 1
ATOM 2345 O O . GLY B 1 94 ? 2.621 -11 -20.125 1 97.5 94 GLY B O 1
ATOM 2346 N N . GLN B 1 95 ? 4.297 -9.555 -20.031 1 97.19 95 GLN B N 1
ATOM 2347 C CA . GLN B 1 95 ? 3.799 -8.781 -21.156 1 97.19 95 GLN B CA 1
ATOM 2348 C C . GLN B 1 95 ? 4.348 -9.305 -22.484 1 97.19 95 GLN B C 1
ATOM 2350 O O . GLN B 1 95 ? 3.697 -9.195 -23.516 1 97.19 95 GLN B O 1
ATOM 2355 N N . ASP B 1 96 ? 5.578 -9.867 -22.469 1 97.06 96 ASP B N 1
ATOM 2356 C CA . ASP B 1 96 ? 6.23 -10.43 -23.641 1 97.06 96 ASP B CA 1
ATOM 2357 C C . ASP B 1 96 ? 6.562 -11.906 -23.438 1 97.06 96 ASP B C 1
ATOM 2359 O O . ASP B 1 96 ? 7.707 -12.25 -23.125 1 97.06 96 ASP B O 1
ATOM 2363 N N . PRO B 1 97 ? 5.633 -12.766 -23.766 1 96.06 97 PRO B N 1
ATOM 2364 C CA . PRO B 1 97 ? 5.809 -14.188 -23.453 1 96.06 97 PRO B CA 1
ATOM 2365 C C . PRO B 1 97 ? 6.934 -14.836 -24.266 1 96.06 97 PRO B C 1
ATOM 2367 O O . PRO B 1 97 ? 7.387 -15.93 -23.938 1 96.06 97 PRO B O 1
ATOM 2370 N N . ASP B 1 98 ? 7.391 -14.227 -25.391 1 95.88 98 ASP B N 1
ATOM 2371 C CA . ASP B 1 98 ? 8.484 -14.773 -26.188 1 95.88 98 ASP B CA 1
ATOM 2372 C C . ASP B 1 98 ? 9.75 -14.93 -25.344 1 95.88 98 ASP B C 1
ATOM 2374 O O . ASP B 1 98 ? 10.625 -15.742 -25.672 1 95.88 98 ASP B O 1
ATOM 2378 N N . ARG B 1 99 ? 9.836 -14.203 -24.266 1 96.38 99 ARG B N 1
ATOM 2379 C CA . ARG B 1 99 ? 10.992 -14.242 -23.375 1 96.38 99 ARG B CA 1
ATOM 2380 C C . ARG B 1 99 ? 11.07 -15.578 -22.641 1 96.38 99 ARG B C 1
ATOM 2382 O O . ARG B 1 99 ? 12.109 -15.922 -22.078 1 96.38 99 ARG B O 1
ATOM 2389 N N . LEU B 1 100 ? 9.977 -16.359 -22.672 1 97.19 100 LEU B N 1
ATOM 2390 C CA . LEU B 1 100 ? 9.93 -17.641 -21.984 1 97.19 100 LEU B CA 1
ATOM 2391 C C . LEU B 1 100 ? 10.289 -18.781 -22.922 1 97.19 100 LEU B C 1
ATOM 2393 O O . LEU B 1 100 ? 10.422 -19.938 -22.484 1 97.19 100 LEU B O 1
ATOM 2397 N N . ARG B 1 101 ? 10.5 -18.562 -24.172 1 94.62 101 ARG B N 1
ATOM 2398 C CA . ARG B 1 101 ? 10.617 -19.594 -25.188 1 94.62 101 ARG B CA 1
ATOM 2399 C C . ARG B 1 101 ? 11.867 -20.453 -24.969 1 94.62 101 ARG B C 1
ATOM 2401 O O . ARG B 1 101 ? 11.867 -21.656 -25.266 1 94.62 101 ARG B O 1
ATOM 2408 N N . SER B 1 102 ? 12.898 -19.859 -24.453 1 94.19 102 SER B N 1
ATOM 2409 C CA . SER B 1 102 ? 14.164 -20.578 -24.312 1 94.19 102 SER B CA 1
ATOM 2410 C C . SER B 1 102 ? 14.289 -21.219 -22.922 1 94.19 102 SER B C 1
ATOM 2412 O O . SER B 1 102 ? 15.312 -21.844 -22.625 1 94.19 102 SER B O 1
ATOM 2414 N N . LEU B 1 103 ? 13.289 -21.062 -22.125 1 96.75 103 LEU B N 1
ATOM 2415 C CA . LEU B 1 103 ? 13.352 -21.562 -20.766 1 96.75 103 LEU B CA 1
ATOM 2416 C C . LEU B 1 103 ? 13.328 -23.078 -20.734 1 96.75 103 LEU B C 1
ATOM 2418 O O . LEU B 1 103 ? 12.555 -23.703 -21.469 1 96.75 103 LEU B O 1
ATOM 2422 N N . THR B 1 104 ? 14.148 -23.688 -19.938 1 97.06 104 THR B N 1
ATOM 2423 C CA . THR B 1 104 ? 14.156 -25.125 -19.703 1 97.06 104 THR B CA 1
ATOM 2424 C C . THR B 1 104 ? 14.031 -25.422 -18.203 1 97.06 104 THR B C 1
ATOM 2426 O O . THR B 1 104 ? 14.211 -24.547 -17.375 1 97.06 104 THR B O 1
ATOM 2429 N N . PRO B 1 105 ? 13.719 -26.672 -17.891 1 97.62 105 PRO B N 1
ATOM 2430 C CA . PRO B 1 105 ? 13.617 -27.062 -16.484 1 97.62 105 PRO B CA 1
ATOM 2431 C C . PRO B 1 105 ? 14.898 -26.781 -15.695 1 97.62 105 PRO B C 1
ATOM 2433 O O . PRO B 1 105 ? 14.852 -26.578 -14.477 1 97.62 105 PRO B O 1
ATOM 2436 N N . GLU B 1 106 ? 16.047 -26.703 -16.328 1 97.5 106 GLU B N 1
ATOM 2437 C CA . GLU B 1 106 ? 17.328 -26.438 -15.664 1 97.5 106 GLU B CA 1
ATOM 2438 C C . GLU B 1 106 ? 17.422 -24.984 -15.211 1 97.5 106 GLU B C 1
ATOM 2440 O O . GLU B 1 106 ? 18.297 -24.641 -14.406 1 97.5 106 GLU B O 1
ATOM 2445 N N . ASP B 1 107 ? 16.562 -24.203 -15.68 1 98 107 ASP B N 1
ATOM 2446 C CA . ASP B 1 107 ? 16.641 -22.766 -15.406 1 98 107 ASP B CA 1
ATOM 2447 C C . ASP B 1 107 ? 15.852 -22.406 -14.148 1 98 107 ASP B C 1
ATOM 2449 O O . ASP B 1 107 ? 15.836 -21.25 -13.734 1 98 107 ASP B O 1
ATOM 2453 N N . VAL B 1 108 ? 15.242 -23.391 -13.531 1 97.94 108 VAL B N 1
ATOM 2454 C CA . VAL B 1 108 ? 14.414 -23.078 -12.367 1 97.94 108 VAL B CA 1
ATOM 2455 C C . VAL B 1 108 ? 14.867 -23.922 -11.172 1 97.94 108 VAL B C 1
ATOM 2457 O O . VAL B 1 108 ? 15.516 -24.953 -11.344 1 97.94 108 VAL B O 1
ATOM 2460 N N . GLN B 1 109 ? 14.656 -23.406 -10.07 1 96.56 109 GLN B N 1
ATOM 2461 C CA . GLN B 1 109 ? 14.953 -24.047 -8.797 1 96.56 109 GLN B CA 1
ATOM 2462 C C . GLN B 1 109 ? 13.68 -24.25 -7.973 1 96.56 109 GLN B C 1
ATOM 2464 O O . GLN B 1 109 ? 12.898 -23.312 -7.801 1 96.56 109 GLN B O 1
ATOM 2469 N N . LEU B 1 110 ? 13.586 -25.453 -7.449 1 97.44 110 LEU B N 1
ATOM 2470 C CA . LEU B 1 110 ? 12.461 -25.812 -6.594 1 97.44 110 LEU B CA 1
ATOM 2471 C C . LEU B 1 110 ? 12.516 -25.031 -5.281 1 97.44 110 LEU B C 1
ATOM 2473 O O . LEU B 1 110 ? 13.57 -24.938 -4.656 1 97.44 110 LEU B O 1
ATOM 2477 N N . LEU B 1 111 ? 11.391 -24.406 -4.914 1 96.69 111 LEU B N 1
ATOM 2478 C CA . LEU B 1 111 ? 11.227 -23.875 -3.562 1 96.69 111 LEU B CA 1
ATOM 2479 C C . LEU B 1 111 ? 10.477 -24.859 -2.68 1 96.69 111 LEU B C 1
ATOM 2481 O O . LEU B 1 111 ? 9.242 -24.844 -2.625 1 96.69 111 LEU B O 1
ATOM 2485 N N . GLU B 1 112 ? 11.156 -25.641 -1.979 1 95 112 GLU B N 1
ATOM 2486 C CA . GLU B 1 112 ? 10.641 -26.828 -1.316 1 95 112 GLU B CA 1
ATOM 2487 C C . GLU B 1 112 ? 9.562 -26.469 -0.301 1 95 112 GLU B C 1
ATOM 2489 O O . GLU B 1 112 ? 8.57 -27.188 -0.161 1 95 112 GLU B O 1
ATOM 2494 N N . SER B 1 113 ? 9.727 -25.391 0.39 1 95.81 113 SER B N 1
ATOM 2495 C CA . SER B 1 113 ? 8.805 -25.031 1.462 1 95.81 113 SER B CA 1
ATOM 2496 C C . SER B 1 113 ? 7.582 -24.297 0.92 1 95.81 113 SER B C 1
ATOM 2498 O O . SER B 1 113 ? 6.715 -23.875 1.688 1 95.81 113 SER B O 1
ATOM 2500 N N . CYS B 1 114 ? 7.484 -24.188 -0.352 1 97.19 114 CYS B N 1
ATOM 2501 C CA . CYS B 1 114 ? 6.438 -23.375 -0.959 1 97.19 114 CYS B CA 1
ATOM 2502 C C . CYS B 1 114 ? 5.508 -24.219 -1.817 1 97.19 114 CYS B C 1
ATOM 2504 O O . CYS B 1 114 ? 5.371 -23.984 -3.018 1 97.19 114 CYS B O 1
ATOM 2506 N N . ARG B 1 115 ? 4.891 -25.094 -1.155 1 97.5 115 ARG B N 1
ATOM 2507 C CA . ARG B 1 115 ? 3.893 -25.953 -1.789 1 97.5 115 ARG B CA 1
ATOM 2508 C C . ARG B 1 115 ? 2.521 -25.766 -1.151 1 97.5 115 ARG B C 1
ATOM 2510 O O . ARG B 1 115 ? 2.35 -26 0.046 1 97.5 115 ARG B O 1
ATOM 2517 N N . LEU B 1 116 ? 1.568 -25.406 -1.98 1 98.44 116 LEU B N 1
ATOM 2518 C CA . LEU B 1 116 ? 0.223 -25.156 -1.479 1 98.44 116 LEU B CA 1
ATOM 2519 C C . LEU B 1 116 ? -0.681 -26.359 -1.709 1 98.44 116 LEU B C 1
ATOM 2521 O O . LEU B 1 116 ? -0.596 -27.016 -2.752 1 98.44 116 LEU B O 1
ATOM 2525 N N . ALA B 1 117 ? -1.521 -26.578 -0.72 1 97.75 117 ALA B N 1
ATOM 2526 C CA . ALA B 1 117 ? -2.635 -27.5 -0.932 1 97.75 117 ALA B CA 1
ATOM 2527 C C . ALA B 1 117 ? -3.82 -26.781 -1.574 1 97.75 117 ALA B C 1
ATOM 2529 O O . ALA B 1 117 ? -4.172 -25.672 -1.178 1 97.75 117 ALA B O 1
ATOM 2530 N N . VAL B 1 118 ? -4.395 -27.422 -2.568 1 98.06 118 VAL B N 1
ATOM 2531 C CA . VAL B 1 118 ? -5.5 -26.797 -3.293 1 98.06 118 VAL B CA 1
ATOM 2532 C C . VAL B 1 118 ? -6.781 -27.594 -3.061 1 98.06 118 VAL B C 1
ATOM 2534 O O . VAL B 1 118 ? -6.812 -28.812 -3.27 1 98.06 118 VAL B O 1
ATOM 2537 N N . GLU B 1 119 ? -7.789 -26.859 -2.674 1 97 119 GLU B N 1
ATOM 2538 C CA . GLU B 1 119 ? -9.086 -27.484 -2.428 1 97 119 GLU B CA 1
ATOM 2539 C C . GLU B 1 119 ? -10.195 -26.766 -3.209 1 97 119 GLU B C 1
ATOM 2541 O O . GLU B 1 119 ? -10.141 -25.562 -3.412 1 97 119 GLU B O 1
ATOM 2546 N N . GLN B 1 120 ? -11.133 -27.609 -3.557 1 95.38 120 GLN B N 1
ATOM 2547 C CA . GLN B 1 120 ? -12.32 -27.016 -4.168 1 95.38 120 GLN B CA 1
ATOM 2548 C C . GLN B 1 120 ? -13.164 -26.281 -3.133 1 95.38 120 GLN B C 1
ATOM 2550 O O . GLN B 1 120 ? -13.25 -26.719 -1.979 1 95.38 120 GLN B O 1
ATOM 2555 N N . THR B 1 121 ? -13.758 -25.188 -3.625 1 95.06 121 THR B N 1
ATOM 2556 C CA . THR B 1 121 ? -14.602 -24.406 -2.723 1 95.06 121 THR B CA 1
ATOM 2557 C C . THR B 1 121 ? -16.078 -24.609 -3.068 1 95.06 121 THR B C 1
ATOM 2559 O O . THR B 1 121 ? -16.406 -25.125 -4.133 1 95.06 121 THR B O 1
ATOM 2562 N N . SER B 1 122 ? -16.938 -24.062 -2.17 1 90.31 122 SER B N 1
ATOM 2563 C CA . SER B 1 122 ? -18.375 -24.156 -2.375 1 90.31 122 SER B CA 1
ATOM 2564 C C . SER B 1 122 ? -18.844 -23.25 -3.508 1 90.31 122 SER B C 1
ATOM 2566 O O . SER B 1 122 ? -19.922 -23.453 -4.078 1 90.31 122 SER B O 1
ATOM 2568 N N . ARG B 1 123 ? -18.062 -22.359 -3.908 1 86.88 123 ARG B N 1
ATOM 2569 C CA . ARG B 1 123 ? -18.422 -21.422 -4.961 1 86.88 123 ARG B CA 1
ATOM 2570 C C . ARG B 1 123 ? -17.984 -21.938 -6.328 1 86.88 123 ARG B C 1
ATOM 2572 O O . ARG B 1 123 ? -18.156 -21.234 -7.336 1 86.88 123 ARG B O 1
ATOM 2579 N N . GLY B 1 124 ? -17.453 -23.094 -6.43 1 88.94 124 GLY B N 1
ATOM 2580 C CA . GLY B 1 124 ? -17.031 -23.672 -7.691 1 88.94 124 GLY B CA 1
ATOM 2581 C C . GLY B 1 124 ? -15.617 -23.281 -8.078 1 88.94 124 GLY B C 1
ATOM 2582 O O . GLY B 1 124 ? -15.172 -23.562 -9.195 1 88.94 124 GLY B O 1
ATOM 2583 N N . GLY B 1 125 ? -14.922 -22.781 -7.227 1 96.69 125 GLY B N 1
ATOM 2584 C CA . GLY B 1 125 ? -13.531 -22.406 -7.441 1 96.69 125 GLY B CA 1
ATOM 2585 C C . GLY B 1 125 ? -12.57 -23.172 -6.559 1 96.69 125 GLY B C 1
ATOM 2586 O O . GLY B 1 125 ? -12.82 -24.328 -6.207 1 96.69 125 GLY B O 1
ATOM 2587 N N . TYR B 1 126 ? -11.422 -22.656 -6.457 1 98.5 126 TYR B N 1
ATOM 2588 C CA . TYR B 1 126 ? -10.359 -23.328 -5.723 1 98.5 126 TYR B CA 1
ATOM 2589 C C . TYR B 1 126 ? -9.734 -22.391 -4.691 1 98.5 126 TYR B C 1
ATOM 2591 O O . TYR B 1 126 ? -9.617 -21.188 -4.922 1 98.5 126 TYR B O 1
ATOM 2599 N N . ASN B 1 127 ? -9.43 -22.953 -3.582 1 98.5 127 ASN B N 1
ATOM 2600 C CA . ASN B 1 127 ? -8.633 -22.297 -2.545 1 98.5 127 ASN B CA 1
ATOM 2601 C C . ASN B 1 127 ? -7.285 -23 -2.354 1 98.5 127 ASN B C 1
ATOM 2603 O O . ASN B 1 127 ? -7.227 -24.234 -2.275 1 98.5 127 ASN B O 1
ATOM 2607 N N . ALA B 1 128 ? -6.23 -22.266 -2.406 1 98.56 128 ALA B N 1
ATOM 2608 C CA . ALA B 1 128 ? -4.879 -22.781 -2.211 1 98.56 128 ALA B CA 1
ATOM 2609 C C . ALA B 1 128 ? -4.219 -22.141 -0.992 1 98.56 128 ALA B C 1
ATOM 2611 O O . ALA B 1 128 ? -4.258 -20.922 -0.824 1 98.56 128 ALA B O 1
ATOM 2612 N N . GLN B 1 129 ? -3.631 -22.922 -0.118 1 97.69 129 GLN B N 1
ATOM 2613 C CA . GLN B 1 129 ? -2.977 -22.422 1.08 1 97.69 129 GLN B CA 1
ATOM 2614 C C . GLN B 1 129 ? -1.811 -23.312 1.496 1 97.69 129 GLN B C 1
ATOM 2616 O O . GLN B 1 129 ? -1.785 -24.5 1.171 1 97.69 129 GLN B O 1
ATOM 2621 N N . LEU B 1 130 ? -0.882 -22.703 2.148 1 96.81 130 LEU B N 1
ATOM 2622 C CA . LEU B 1 130 ? 0.149 -23.5 2.795 1 96.81 130 LEU B CA 1
ATOM 2623 C C . LEU B 1 130 ? -0.45 -24.375 3.891 1 96.81 130 LEU B C 1
ATOM 2625 O O . LEU B 1 130 ? -1.447 -24 4.512 1 96.81 130 LEU B O 1
ATOM 2629 N N . PRO B 1 131 ? 0.192 -25.531 4.027 1 91.5 131 PRO B N 1
ATOM 2630 C CA . PRO B 1 131 ? -0.249 -26.297 5.195 1 91.5 131 PRO B CA 1
ATOM 2631 C C . PRO B 1 131 ? -0.149 -25.516 6.496 1 91.5 131 PRO B C 1
ATOM 2633 O O . PRO B 1 131 ? 0.681 -24.609 6.609 1 91.5 131 PRO B O 1
ATOM 2636 N N . ALA B 1 132 ? -1.027 -25.875 7.422 1 87.31 132 ALA B N 1
ATOM 2637 C CA . ALA B 1 132 ? -1.109 -25.141 8.688 1 87.31 132 ALA B CA 1
ATOM 2638 C C . ALA B 1 132 ? 0.258 -25.047 9.352 1 87.31 132 ALA B C 1
ATOM 2640 O O . ALA B 1 132 ? 0.973 -26.047 9.461 1 87.31 132 ALA B O 1
ATOM 2641 N N . GLY B 1 133 ? 0.598 -23.844 9.758 1 84.25 133 GLY B N 1
ATOM 2642 C CA . GLY B 1 133 ? 1.823 -23.625 10.508 1 84.25 133 GLY B CA 1
ATOM 2643 C C . GLY B 1 133 ? 3.051 -23.516 9.625 1 84.25 133 GLY B C 1
ATOM 2644 O O . GLY B 1 133 ? 4.148 -23.219 10.109 1 84.25 133 GLY B O 1
ATOM 2645 N N . CYS B 1 134 ? 2.902 -23.688 8.289 1 88.25 134 CYS B N 1
ATOM 2646 C CA . CYS B 1 134 ? 4.051 -23.656 7.387 1 88.25 134 CYS B CA 1
ATOM 2647 C C . CYS B 1 134 ? 4.234 -22.281 6.77 1 88.25 134 CYS B C 1
ATOM 2649 O O . CYS B 1 134 ? 3.293 -21.484 6.723 1 88.25 134 CYS B O 1
ATOM 2651 N N . ARG B 1 135 ? 5.484 -22 6.473 1 92.56 135 ARG B N 1
ATOM 2652 C CA . ARG B 1 135 ? 5.871 -20.781 5.77 1 92.56 135 ARG B CA 1
ATOM 2653 C C . ARG B 1 135 ? 6.75 -21.109 4.566 1 92.56 135 ARG B C 1
ATOM 2655 O O . ARG B 1 135 ? 7.504 -22.078 4.582 1 92.56 135 ARG B O 1
ATOM 2662 N N . CYS B 1 136 ? 6.488 -20.344 3.588 1 95.69 136 CYS B N 1
ATOM 2663 C CA . CYS B 1 136 ? 7.395 -20.422 2.447 1 95.69 136 CYS B CA 1
ATOM 2664 C C . CYS B 1 136 ? 8.68 -19.641 2.719 1 95.69 136 CYS B C 1
ATOM 2666 O O . CYS B 1 136 ? 8.641 -18.484 3.146 1 95.69 136 CYS B O 1
ATOM 2668 N N . ARG B 1 137 ? 9.75 -20.281 2.471 1 92.94 137 ARG B N 1
ATOM 2669 C CA . ARG B 1 137 ? 11.062 -19.672 2.66 1 92.94 137 ARG B CA 1
ATOM 2670 C C . ARG B 1 137 ? 11.859 -19.656 1.358 1 92.94 137 ARG B C 1
ATOM 2672 O O . ARG B 1 137 ? 11.82 -20.625 0.594 1 92.94 137 ARG B O 1
ATOM 2679 N N . PHE B 1 138 ? 12.438 -18.516 1.121 1 88.19 138 PHE B N 1
ATOM 2680 C CA . PHE B 1 138 ? 13.367 -18.406 0.008 1 88.19 138 PHE B CA 1
ATOM 2681 C C . PHE B 1 138 ? 14.5 -17.438 0.342 1 88.19 138 PHE B C 1
ATOM 2683 O O . PHE B 1 138 ? 14.508 -16.828 1.418 1 88.19 138 PHE B O 1
ATOM 2690 N N . TRP B 1 139 ? 15.578 -17.438 -0.542 1 84.69 139 TRP B N 1
ATOM 2691 C CA . TRP B 1 139 ? 16.766 -16.641 -0.232 1 84.69 139 TRP B CA 1
ATOM 2692 C C . TRP B 1 139 ? 17.094 -15.688 -1.369 1 84.69 139 TRP B C 1
ATOM 2694 O O . TRP B 1 139 ? 17 -16.047 -2.545 1 84.69 139 TRP B O 1
ATOM 2704 N N . THR B 1 140 ? 17.219 -14.438 -1.025 1 78.44 140 THR B N 1
ATOM 2705 C CA . THR B 1 140 ? 17.719 -13.422 -1.947 1 78.44 140 THR B CA 1
ATOM 2706 C C . THR B 1 140 ? 18.969 -12.75 -1.392 1 78.44 140 THR B C 1
ATOM 2708 O O . THR B 1 140 ? 18.922 -12.141 -0.322 1 78.44 140 THR B O 1
ATOM 2711 N N . ASP B 1 141 ? 20.094 -12.883 -2.123 1 81.44 141 ASP B N 1
ATOM 2712 C CA . ASP B 1 141 ? 21.375 -12.312 -1.712 1 81.44 141 ASP B CA 1
ATOM 2713 C C . ASP B 1 141 ? 21.766 -12.789 -0.312 1 81.44 141 ASP B C 1
ATOM 2715 O O . ASP B 1 141 ? 22.188 -11.992 0.525 1 81.44 141 ASP B O 1
ATOM 2719 N N . GLY B 1 142 ? 21.469 -13.906 -0.001 1 84 142 GLY B N 1
ATOM 2720 C CA . GLY B 1 142 ? 21.891 -14.531 1.245 1 84 142 GLY B CA 1
ATOM 2721 C C . GLY B 1 142 ? 20.938 -14.258 2.395 1 84 142 GLY B C 1
ATOM 2722 O O . GLY B 1 142 ? 21.125 -14.766 3.5 1 84 142 GLY B O 1
ATOM 2723 N N . ILE B 1 143 ? 19.969 -13.469 2.162 1 85.06 143 ILE B N 1
ATOM 2724 C CA . ILE B 1 143 ? 19.016 -13.125 3.213 1 85.06 143 ILE B CA 1
ATOM 2725 C C . ILE B 1 143 ? 17.75 -13.977 3.064 1 85.06 143 ILE B C 1
ATOM 2727 O O . ILE B 1 143 ? 17.172 -14.055 1.979 1 85.06 143 ILE B O 1
ATOM 2731 N N . GLU B 1 144 ? 17.375 -14.547 4.18 1 87.75 144 GLU B N 1
ATOM 2732 C CA . GLU B 1 144 ? 16.172 -15.367 4.172 1 87.75 144 GLU B CA 1
ATOM 2733 C C . GLU B 1 144 ? 14.914 -14.5 4.16 1 87.75 144 GLU B C 1
ATOM 2735 O O . GLU B 1 144 ? 14.828 -13.508 4.883 1 87.75 144 GLU B O 1
ATOM 2740 N N . ARG B 1 145 ? 14.016 -14.883 3.318 1 89.31 145 ARG B N 1
ATOM 2741 C CA . ARG B 1 145 ? 12.688 -14.273 3.27 1 89.31 145 ARG B CA 1
ATOM 2742 C C . ARG B 1 145 ? 11.602 -15.305 3.541 1 89.31 145 ARG B C 1
ATOM 2744 O O . ARG B 1 145 ? 11.727 -16.469 3.148 1 89.31 145 ARG B O 1
ATOM 2751 N N . GLN B 1 146 ? 10.68 -14.875 4.316 1 92.94 146 GLN B N 1
ATOM 2752 C CA . GLN B 1 146 ? 9.531 -15.734 4.594 1 92.94 146 GLN B CA 1
ATOM 2753 C C . GLN B 1 146 ? 8.227 -15.07 4.141 1 92.94 146 GLN B C 1
ATOM 2755 O O . GLN B 1 146 ? 8.039 -13.867 4.324 1 92.94 146 GLN B O 1
ATOM 2760 N N . VAL B 1 147 ? 7.43 -15.93 3.51 1 93.94 147 VAL B N 1
ATOM 2761 C CA . VAL B 1 147 ? 6.145 -15.422 3.037 1 93.94 147 VAL B CA 1
ATOM 2762 C C . VAL B 1 147 ? 5.039 -16.422 3.375 1 93.94 147 VAL B C 1
ATOM 2764 O O . VAL B 1 147 ? 5.25 -17.625 3.314 1 93.94 147 VAL B O 1
ATOM 2767 N N . SER B 1 148 ? 3.918 -15.891 3.836 1 94.5 148 SER B N 1
ATOM 2768 C CA . SER B 1 148 ? 2.68 -16.656 3.822 1 94.5 148 SER B CA 1
ATOM 2769 C C . SER B 1 148 ? 2.008 -16.609 2.455 1 94.5 148 SER B C 1
ATOM 2771 O O . SER B 1 148 ? 1.833 -15.523 1.89 1 94.5 148 SER B O 1
ATOM 2773 N N . LEU B 1 149 ? 1.718 -17.797 1.937 1 96.31 149 LEU B N 1
ATOM 2774 C CA . LEU B 1 149 ? 1.172 -17.859 0.585 1 96.31 149 LEU B CA 1
ATOM 2775 C C . LEU B 1 149 ? -0.238 -18.453 0.595 1 96.31 149 LEU B C 1
ATOM 2777 O O . LEU B 1 149 ? -0.526 -19.375 1.356 1 96.31 149 LEU B O 1
ATOM 2781 N N . GLY B 1 150 ? -1.105 -17.891 -0.312 1 97.44 150 GLY B N 1
ATOM 2782 C CA . GLY B 1 150 ? -2.422 -18.453 -0.567 1 97.44 150 GLY B CA 1
ATOM 2783 C C . GLY B 1 150 ? -3.227 -17.656 -1.575 1 97.44 150 GLY B C 1
ATOM 2784 O O . GLY B 1 150 ? -2.949 -16.469 -1.805 1 97.44 150 GLY B O 1
ATOM 2785 N N . PHE B 1 151 ? -4.152 -18.359 -2.186 1 98.56 151 PHE B N 1
ATOM 2786 C CA . PHE B 1 151 ? -5.055 -17.672 -3.1 1 98.56 151 PHE B CA 1
ATOM 2787 C C . PHE B 1 151 ? -6.375 -18.422 -3.221 1 98.56 151 PHE B C 1
ATOM 2789 O O . PHE B 1 151 ? -6.473 -19.594 -2.844 1 98.56 151 PHE B O 1
ATOM 2796 N N . GLU B 1 152 ? -7.332 -17.672 -3.656 1 98.5 152 GLU B N 1
ATOM 2797 C CA . GLU B 1 152 ? -8.609 -18.234 -4.082 1 98.5 152 GLU B CA 1
ATOM 2798 C C . GLU B 1 152 ? -8.992 -17.75 -5.477 1 98.5 152 GLU B C 1
ATOM 2800 O O . GLU B 1 152 ? -8.82 -16.562 -5.797 1 98.5 152 GLU B O 1
ATOM 2805 N N . VAL B 1 153 ? -9.484 -18.703 -6.281 1 98.69 153 VAL B N 1
ATOM 2806 C CA . VAL B 1 153 ? -9.906 -18.344 -7.637 1 98.69 153 VAL B CA 1
ATOM 2807 C C . VAL B 1 153 ? -11.258 -19 -7.941 1 98.69 153 VAL B C 1
ATOM 2809 O O . VAL B 1 153 ? -11.508 -20.141 -7.547 1 98.69 153 VAL B O 1
ATOM 2812 N N . TRP B 1 154 ? -12.156 -18.203 -8.531 1 98.25 154 TRP B N 1
ATOM 2813 C CA . TRP B 1 154 ? -13.477 -18.703 -8.914 1 98.25 154 TRP B CA 1
ATOM 2814 C C . TRP B 1 154 ? -14.07 -17.859 -10.039 1 98.25 154 TRP B C 1
ATOM 2816 O O . TRP B 1 154 ? -13.609 -16.75 -10.305 1 98.25 154 TRP B O 1
ATOM 2826 N N . SER B 1 155 ? -14.961 -18.469 -10.703 1 97.06 155 SER B N 1
ATOM 2827 C CA . SER B 1 155 ? -15.742 -17.75 -11.711 1 97.06 155 SER B CA 1
ATOM 2828 C C . SER B 1 155 ? -17.141 -17.422 -11.195 1 97.06 155 SER B C 1
ATOM 2830 O O . SER B 1 155 ? -17.797 -18.266 -10.586 1 97.06 155 SER B O 1
ATOM 2832 N N . GLU B 1 156 ? -17.469 -16.141 -11.266 1 95.44 156 GLU B N 1
ATOM 2833 C CA . GLU B 1 156 ? -18.812 -15.656 -10.922 1 95.44 156 GLU B CA 1
ATOM 2834 C C . GLU B 1 156 ? -19.312 -14.656 -11.961 1 95.44 156 GLU B C 1
ATOM 2836 O O . GLU B 1 156 ? -18.641 -13.672 -12.266 1 95.44 156 GLU B O 1
ATOM 2841 N N . SER B 1 157 ? -20.547 -14.891 -12.562 1 93.62 157 SER B N 1
ATOM 2842 C CA . SER B 1 157 ? -21.172 -14.031 -13.555 1 93.62 157 SER B CA 1
ATOM 2843 C C . SER B 1 157 ? -20.219 -13.734 -14.711 1 93.62 157 SER B C 1
ATOM 2845 O O . SER B 1 157 ? -20.047 -12.578 -15.086 1 93.62 157 SER B O 1
ATOM 2847 N N . ASP B 1 158 ? -19.484 -14.703 -15.203 1 90.56 158 ASP B N 1
ATOM 2848 C CA . ASP B 1 158 ? -18.594 -14.68 -16.359 1 90.56 158 ASP B CA 1
ATOM 2849 C C . ASP B 1 158 ? -17.344 -13.859 -16.078 1 90.56 158 ASP B C 1
ATOM 2851 O O . ASP B 1 158 ? -16.719 -13.328 -17 1 90.56 158 ASP B O 1
ATOM 2855 N N . ARG B 1 159 ? -17.156 -13.711 -14.852 1 95.69 159 ARG B N 1
ATOM 2856 C CA . ARG B 1 159 ? -15.945 -13.023 -14.422 1 95.69 159 ARG B CA 1
ATOM 2857 C C . ARG B 1 159 ? -15.102 -13.906 -13.516 1 95.69 159 ARG B C 1
ATOM 2859 O O . ARG B 1 159 ? -15.625 -14.523 -12.586 1 95.69 159 ARG B O 1
ATOM 2866 N N . VAL B 1 160 ? -13.852 -13.992 -13.836 1 98.25 160 VAL B N 1
ATOM 2867 C CA . VAL B 1 160 ? -12.953 -14.758 -12.969 1 98.25 160 VAL B CA 1
ATOM 2868 C C . VAL B 1 160 ? -12.375 -13.844 -11.891 1 98.25 160 VAL B C 1
ATOM 2870 O O . VAL B 1 160 ? -11.812 -12.789 -12.195 1 98.25 160 VAL B O 1
ATOM 2873 N N . ASN B 1 161 ? -12.547 -14.258 -10.656 1 98.44 161 ASN B N 1
ATOM 2874 C CA . ASN B 1 161 ? -12.039 -13.547 -9.492 1 98.44 161 ASN B CA 1
ATOM 2875 C C . ASN B 1 161 ? -10.836 -14.273 -8.875 1 98.44 161 ASN B C 1
ATOM 2877 O O . ASN B 1 161 ? -10.82 -15.508 -8.82 1 98.44 161 ASN B O 1
ATOM 2881 N N . PHE B 1 162 ? -9.906 -13.555 -8.5 1 98.69 162 PHE B N 1
ATOM 2882 C CA . PHE B 1 162 ? -8.68 -14.07 -7.898 1 98.69 162 PHE B CA 1
ATOM 2883 C C . PHE B 1 162 ? -8.312 -13.258 -6.656 1 98.69 162 PHE B C 1
ATOM 2885 O O . PHE B 1 162 ? -7.957 -12.086 -6.758 1 98.69 162 PHE B O 1
ATOM 2892 N N . HIS B 1 163 ? -8.383 -13.852 -5.465 1 98.44 163 HIS B N 1
ATOM 2893 C CA . HIS B 1 163 ? -7.953 -13.234 -4.215 1 98.44 163 HIS B CA 1
ATOM 2894 C C . HIS B 1 163 ? -6.59 -13.766 -3.783 1 98.44 163 HIS B C 1
ATOM 2896 O O . HIS B 1 163 ? -6.391 -14.977 -3.699 1 98.44 163 HIS B O 1
ATOM 2902 N N . SER B 1 164 ? -5.652 -12.906 -3.65 1 98 164 SER B N 1
ATOM 2903 C CA . SER B 1 164 ? -4.34 -13.281 -3.129 1 98 164 SER B CA 1
ATOM 2904 C C . SER B 1 164 ? -4.227 -12.961 -1.644 1 98 164 SER B C 1
ATOM 2906 O O . SER B 1 164 ? -4.562 -11.852 -1.214 1 98 164 SER B O 1
ATOM 2908 N N . PHE B 1 165 ? -3.666 -13.891 -0.879 1 96.69 165 PHE B N 1
ATOM 2909 C CA . PHE B 1 165 ? -3.52 -13.75 0.565 1 96.69 165 PHE B CA 1
ATOM 2910 C C . PHE B 1 165 ? -2.051 -13.633 0.951 1 96.69 165 PHE B C 1
ATOM 2912 O O . PHE B 1 165 ? -1.694 -13.805 2.119 1 96.69 165 PHE B O 1
ATOM 2919 N N . ASP B 1 166 ? -1.173 -13.375 -0.057 1 94.69 166 ASP B N 1
ATOM 2920 C CA . ASP B 1 166 ? 0.27 -13.352 0.167 1 94.69 166 ASP B CA 1
ATOM 2921 C C . ASP B 1 166 ? 0.657 -12.25 1.149 1 94.69 166 ASP B C 1
ATOM 2923 O O . ASP B 1 166 ? 0.205 -11.109 1.021 1 94.69 166 ASP B O 1
ATOM 2927 N N . ARG B 1 167 ? 1.502 -12.641 2.146 1 92.12 167 ARG B N 1
ATOM 2928 C CA . ARG B 1 167 ? 2.053 -11.711 3.121 1 92.12 167 ARG B CA 1
ATOM 2929 C C . ARG B 1 167 ? 3.529 -11.992 3.381 1 92.12 167 ARG B C 1
ATOM 2931 O O . ARG B 1 167 ? 3.93 -13.148 3.508 1 92.12 167 ARG B O 1
ATOM 2938 N N . GLY B 1 168 ? 4.242 -10.891 3.387 1 90.12 168 GLY B N 1
ATOM 2939 C CA . GLY B 1 168 ? 5.602 -11.039 3.881 1 90.12 168 GLY B CA 1
ATOM 2940 C C . GLY B 1 168 ? 5.676 -11.172 5.391 1 90.12 168 GLY B C 1
ATOM 2941 O O . GLY B 1 168 ? 4.961 -10.477 6.117 1 90.12 168 GLY B O 1
ATOM 2942 N N . ILE B 1 169 ? 6.543 -12.094 5.832 1 89.12 169 ILE B N 1
ATOM 2943 C CA . ILE B 1 169 ? 6.656 -12.406 7.254 1 89.12 169 ILE B CA 1
ATOM 2944 C C . ILE B 1 169 ? 8.055 -12.062 7.75 1 89.12 169 ILE B C 1
ATOM 2946 O O . ILE B 1 169 ? 9.047 -12.367 7.082 1 89.12 169 ILE B O 1
ATOM 2950 N N . ASP B 1 170 ? 8.062 -11.336 8.844 1 85.25 170 ASP B N 1
ATOM 2951 C CA . ASP B 1 170 ? 9.344 -11.156 9.531 1 85.25 170 ASP B CA 1
ATOM 2952 C C . ASP B 1 170 ? 9.836 -12.477 10.125 1 85.25 170 ASP B C 1
ATOM 2954 O O . ASP B 1 170 ? 9.188 -13.039 11.016 1 85.25 170 ASP B O 1
ATOM 2958 N N . PRO B 1 171 ? 11 -12.867 9.633 1 85 171 PRO B N 1
ATOM 2959 C CA . PRO B 1 171 ? 11.445 -14.18 10.102 1 85 171 PRO B CA 1
ATOM 2960 C C . PRO B 1 171 ? 11.75 -14.203 11.602 1 85 171 PRO B C 1
ATOM 2962 O O . PRO B 1 171 ? 11.695 -15.258 12.227 1 85 171 PRO B O 1
ATOM 2965 N N . GLU B 1 172 ? 12.039 -13.078 12.227 1 84.5 172 GLU B N 1
ATOM 2966 C CA . GLU B 1 172 ? 12.398 -13.008 13.641 1 84.5 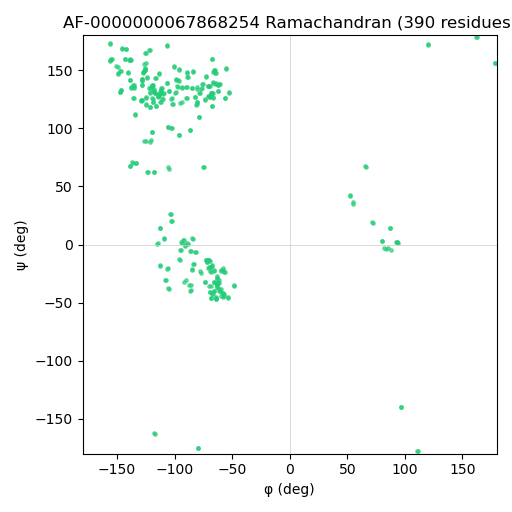172 GLU B CA 1
ATOM 2967 C C . GLU B 1 172 ? 11.164 -12.93 14.531 1 84.5 172 GLU B C 1
ATOM 2969 O O . GLU B 1 172 ? 11.07 -13.633 15.539 1 84.5 172 GLU B O 1
ATOM 2974 N N . THR B 1 173 ? 10.141 -12.188 14.125 1 83.31 173 THR B N 1
ATOM 2975 C CA . THR B 1 173 ? 9.008 -11.922 15.008 1 83.31 173 THR B CA 1
ATOM 2976 C C . THR B 1 173 ? 7.785 -12.727 14.57 1 83.31 173 THR B C 1
ATOM 2978 O O . THR B 1 173 ? 6.84 -12.906 15.344 1 83.31 173 THR B O 1
ATOM 2981 N N . GLY B 1 174 ? 7.824 -13.125 13.32 1 84.62 174 GLY B N 1
ATOM 2982 C CA . GLY B 1 174 ? 6.684 -13.844 12.781 1 84.62 174 GLY B CA 1
ATOM 2983 C C . GLY B 1 174 ? 5.539 -12.93 12.375 1 84.62 174 GLY B C 1
ATOM 2984 O O . GLY B 1 174 ? 4.492 -13.398 11.922 1 84.62 174 GLY B O 1
ATOM 2985 N N . ARG B 1 175 ? 5.766 -11.664 12.508 1 82.94 175 ARG B N 1
ATOM 2986 C CA . ARG B 1 175 ? 4.711 -10.711 12.18 1 82.94 175 ARG B CA 1
ATOM 2987 C C . ARG B 1 175 ? 4.691 -10.406 10.688 1 82.94 175 ARG B C 1
ATOM 2989 O O . ARG B 1 175 ? 5.734 -10.43 10.031 1 82.94 175 ARG B O 1
ATOM 2996 N N . SER B 1 176 ? 3.443 -10.125 10.18 1 83.88 176 SER B N 1
ATOM 2997 C CA . SER B 1 176 ? 3.312 -9.719 8.789 1 83.88 176 SER B CA 1
ATOM 2998 C C . SER B 1 176 ? 3.865 -8.32 8.562 1 83.88 176 SER B C 1
ATOM 3000 O O . SER B 1 176 ? 3.627 -7.414 9.367 1 83.88 176 SER B O 1
ATOM 3002 N N . LEU B 1 177 ? 4.609 -8.211 7.461 1 79.19 177 LEU B N 1
ATOM 3003 C CA . LEU B 1 177 ? 5.289 -6.953 7.176 1 79.19 177 LEU B CA 1
ATOM 3004 C C . LEU B 1 177 ? 4.582 -6.199 6.055 1 79.19 177 LEU B C 1
ATOM 3006 O O . LEU B 1 177 ? 4.5 -4.969 6.086 1 79.19 177 LEU B O 1
ATOM 3010 N N . TRP B 1 178 ? 4.102 -6.953 5.074 1 81.75 178 TRP B N 1
ATOM 3011 C CA . TRP B 1 178 ? 3.48 -6.332 3.908 1 81.75 178 TRP B CA 1
ATOM 3012 C C . TRP B 1 178 ? 2.512 -7.293 3.229 1 81.75 178 TRP B C 1
ATOM 3014 O O . TRP B 1 178 ? 2.424 -8.469 3.604 1 81.75 178 TRP B O 1
ATOM 3024 N N . GLY B 1 179 ? 1.796 -6.703 2.23 1 87.62 179 GLY B N 1
ATOM 3025 C CA . GLY B 1 179 ? 0.856 -7.531 1.492 1 87.62 179 GLY B CA 1
ATOM 3026 C C . GLY B 1 179 ? -0.567 -7.426 2.008 1 87.62 179 GLY B C 1
ATOM 3027 O O . GLY B 1 179 ? -1.076 -6.32 2.213 1 87.62 179 GLY B O 1
ATOM 3028 N N . ALA B 1 180 ? -1.188 -8.594 2.035 1 88.12 180 ALA B N 1
ATOM 3029 C CA . ALA B 1 180 ? -2.609 -8.68 2.363 1 88.12 180 ALA B CA 1
ATOM 3030 C C . ALA B 1 180 ? -2.84 -8.484 3.859 1 88.12 180 ALA B C 1
ATOM 3032 O O . ALA B 1 180 ? -3.361 -9.375 4.535 1 88.12 180 ALA B O 1
ATOM 3033 N N . LEU B 1 181 ? -2.578 -7.332 4.324 1 82.69 181 LEU B N 1
ATOM 3034 C CA . LEU B 1 181 ? -2.691 -7.02 5.742 1 82.69 181 LEU B CA 1
ATOM 3035 C C . LEU B 1 181 ? -4.117 -6.605 6.098 1 82.69 181 LEU B C 1
ATOM 3037 O O . LEU B 1 181 ? -4.602 -6.902 7.191 1 82.69 181 LEU B O 1
ATOM 3041 N N . MET B 1 182 ? -4.793 -5.918 5.164 1 84.19 182 MET B N 1
ATOM 3042 C CA . MET B 1 182 ? -6.141 -5.418 5.41 1 84.19 182 MET B CA 1
ATOM 3043 C C . MET B 1 182 ? -7.18 -6.293 4.715 1 84.19 182 MET B C 1
ATOM 3045 O O . MET B 1 182 ? -8.312 -5.859 4.488 1 84.19 182 MET B O 1
ATOM 3049 N N . GLY B 1 183 ? -6.766 -7.465 4.414 1 90.88 183 GLY B N 1
ATOM 3050 C CA . GLY B 1 183 ? -7.562 -8.359 3.594 1 90.88 183 GLY B CA 1
ATOM 3051 C C . GLY B 1 183 ? -6.859 -8.781 2.316 1 90.88 183 GLY B C 1
ATOM 3052 O O . GLY B 1 183 ? -5.766 -8.297 2.018 1 90.88 183 GLY B O 1
ATOM 3053 N N . PRO B 1 184 ? -7.453 -9.695 1.636 1 96.5 184 PRO B N 1
ATOM 3054 C CA . PRO B 1 184 ? -6.816 -10.148 0.397 1 96.5 184 PRO B CA 1
ATOM 3055 C C . PRO B 1 184 ? -6.766 -9.062 -0.675 1 96.5 184 PRO B C 1
ATOM 3057 O O . PRO B 1 184 ? -7.605 -8.164 -0.684 1 96.5 184 PRO B O 1
ATOM 3060 N N . TYR B 1 185 ? -5.746 -9.102 -1.505 1 97.38 185 TYR B N 1
ATOM 3061 C CA . TYR B 1 185 ? -5.824 -8.391 -2.773 1 97.38 185 TYR B CA 1
ATOM 3062 C C . TYR B 1 185 ? -6.871 -9.016 -3.689 1 97.38 185 TYR B C 1
ATOM 3064 O O . TYR B 1 185 ? -6.832 -10.219 -3.957 1 97.38 185 TYR B O 1
ATOM 3072 N N . GLU B 1 186 ? -7.758 -8.227 -4.141 1 98.44 186 GLU B N 1
ATOM 3073 C CA . GLU B 1 186 ? -8.891 -8.711 -4.914 1 98.44 186 GLU B CA 1
ATOM 3074 C C . GLU B 1 186 ? -8.734 -8.383 -6.395 1 98.44 186 GLU B C 1
ATOM 3076 O O . GLU B 1 186 ? -9.086 -7.281 -6.832 1 98.44 186 GLU B O 1
ATOM 3081 N N . PHE B 1 187 ? -8.336 -9.359 -7.129 1 98.69 187 PHE B N 1
ATOM 3082 C CA . PHE B 1 187 ? -8.109 -9.188 -8.562 1 98.69 187 PHE B CA 1
ATOM 3083 C C . PHE B 1 187 ? -9.281 -9.719 -9.367 1 98.69 187 PHE B C 1
ATOM 3085 O O . PHE B 1 187 ? -10.008 -10.609 -8.906 1 98.69 187 PHE B O 1
ATOM 3092 N N . THR B 1 188 ? -9.438 -9.141 -10.523 1 98.62 188 THR B N 1
ATOM 3093 C CA . THR B 1 188 ? -10.297 -9.695 -11.57 1 98.62 188 THR B CA 1
ATOM 3094 C C . THR B 1 188 ? -9.516 -9.906 -12.859 1 98.62 188 THR B C 1
ATOM 3096 O O . THR B 1 188 ? -8.617 -9.125 -13.18 1 98.62 188 THR B O 1
ATOM 3099 N N . LYS B 1 189 ? -9.867 -10.961 -13.5 1 98.5 189 LYS B N 1
ATOM 3100 C CA . LYS B 1 189 ? -9.211 -11.234 -14.773 1 98.5 189 LYS B CA 1
ATOM 3101 C C . LYS B 1 189 ? -9.633 -10.234 -15.844 1 98.5 189 LYS B C 1
ATOM 3103 O O . LYS B 1 189 ? -10.828 -10.031 -16.078 1 98.5 189 LYS B O 1
ATOM 3108 N N . VAL B 1 190 ? -8.641 -9.641 -16.469 1 98.31 190 VAL B N 1
ATOM 3109 C CA . VAL B 1 190 ? -8.961 -8.586 -17.438 1 98.31 190 VAL B CA 1
ATOM 3110 C C . VAL B 1 190 ? -8.586 -9.055 -18.844 1 98.31 190 VAL B C 1
ATOM 3112 O O . VAL B 1 190 ? -9.023 -8.461 -19.828 1 98.31 190 VAL B O 1
ATOM 3115 N N . ALA B 1 191 ? -7.781 -10.039 -18.984 1 97.69 191 ALA B N 1
ATOM 3116 C CA . ALA B 1 191 ? -7.453 -10.695 -20.25 1 97.69 191 ALA B CA 1
ATOM 3117 C C . ALA B 1 191 ? -7.195 -12.18 -20.047 1 97.69 191 ALA B C 1
ATOM 3119 O O . ALA B 1 191 ? -6.465 -12.57 -19.125 1 97.69 191 ALA B O 1
ATOM 3120 N N . ASP B 1 192 ? -7.801 -12.953 -20.906 1 96.62 192 ASP B N 1
ATOM 3121 C CA . ASP B 1 192 ? -7.621 -14.398 -20.828 1 96.62 192 ASP B CA 1
ATOM 3122 C C . ASP B 1 192 ? -6.426 -14.844 -21.672 1 96.62 192 ASP B C 1
ATOM 3124 O O . ASP B 1 192 ? -6.211 -14.336 -22.781 1 96.62 192 ASP B O 1
ATOM 3128 N N . TYR B 1 193 ? -5.668 -15.711 -21.062 1 96.06 193 TYR B N 1
ATOM 3129 C CA . TYR B 1 193 ? -4.617 -16.375 -21.844 1 96.06 193 TYR B CA 1
ATOM 3130 C C . TYR B 1 193 ? -5.008 -17.812 -22.172 1 96.06 193 TYR B C 1
ATOM 3132 O O . TYR B 1 193 ? -5.48 -18.547 -21.297 1 96.06 193 TYR B O 1
ATOM 3140 N N . ALA B 1 194 ? -4.848 -18.172 -23.391 1 88.19 194 ALA B N 1
ATOM 3141 C CA . ALA B 1 194 ? -5.23 -19.5 -23.844 1 88.19 194 ALA B CA 1
ATOM 3142 C C . ALA B 1 194 ? -4.328 -20.578 -23.25 1 88.19 194 ALA B C 1
ATOM 3144 O O . ALA B 1 194 ? -3.115 -20.375 -23.141 1 88.19 194 ALA B O 1
ATOM 3145 N N . VAL B 1 195 ? -5.043 -21.531 -22.734 1 85.75 195 VAL B N 1
ATOM 3146 C CA . VAL B 1 195 ? -4.293 -22.703 -22.266 1 85.75 195 VAL B CA 1
ATOM 3147 C C . VAL B 1 195 ? -4.422 -23.828 -23.281 1 85.75 195 VAL B C 1
ATOM 3149 O O . VAL B 1 195 ? -5.508 -24.094 -23.797 1 85.75 195 VAL B O 1
ATOM 3152 N N . THR B 1 196 ? -3.412 -24.031 -24.141 1 67.56 196 THR B N 1
ATOM 3153 C CA . THR B 1 196 ? -3.504 -25.109 -25.125 1 67.56 196 THR B CA 1
ATOM 3154 C C . THR B 1 196 ? -3.008 -26.422 -24.531 1 67.56 196 THR B C 1
ATOM 3156 O O . THR B 1 196 ? -1.874 -26.5 -24.047 1 67.56 196 THR B O 1
ATOM 3159 N N . GLY B 1 197 ? -3.988 -27.281 -24.062 1 54.69 197 GLY B N 1
ATOM 3160 C CA . GLY B 1 197 ? -3.697 -28.625 -23.594 1 54.69 197 GLY B CA 1
ATOM 3161 C C . GLY B 1 197 ? -2.934 -29.453 -24.609 1 54.69 197 GLY B C 1
ATOM 3162 O O . GLY B 1 197 ? -2.92 -29.125 -25.797 1 54.69 197 GLY B O 1
#

pLDDT: mean 93.71, std 6.24, range [54.06, 98.88]

Secondary structure (DSSP, 8-state):
--HHHHHHHHH-EEEE-HHHHHH-TTT---EEEEEEEE-SS-TTS-EEEEEEEETT-TTS-EEEEEEEEEE-TT--EEEEEEEETTHHHHTTTTT-GGGGTT--GGGEEEEEEEEEEEEE-TTSSEEEEPPTT--EEEEETTEEEEEE-EEEEEEETTEEEEEE--EEE-TTT--EEEESSSS-EEEEEEEE-----/--HHHHHHHHH-EEEE-HHHHHH-TTT---EEEEEEEE-SS-TTS-EEEEEEEETT-TTS-EEEEEEEEEE-TT--EEEEEEEETTHHHHTTTTT-GGGGTT--GGGEEEEEEEEEEEEE-TTSSEEEEPPTT--EEEEETTEEEEEE-EEEEEEETTEEEEEE--EEE-TTT--EEEESSSS-EEEEEEEE-----

Sequence (394 aa):
MDDLQYLWTLLSGEFSNQPQAIAEPVHFVQLRLWQRPLLLFGHDRPCLFLEQANALQLDRPYRQRLLCLEADFSGQLSAQFYQFKNAAAVLGAGQDPDRLRSLTPEDVQLLESCRLAVEQTSRGGYNAQLPAGCRCRFWTDGIERQVSLGFEVWSESDRVNFHSFDRGIDPETGRSLWGALMGPYEFTKVADYAVTGMDDLQYLWTLLSGEFSNQPQAIAEPVHFVQLRLWQRPLLLFGHDRPCLFLEQANALQLDRPYRQRLLCLEADFSGQLSAQFYQFKNAAAVLGAGQDPDRLRSLTPEDVQLLESCRLAVEQTSRGGYNAQLPAGCRCRFWTDGIERQVSLGFEVWSESDRVNFHSFDRGIDPETGRSLWGALMGPYEFTKVADYAVTG

InterPro domains:
  IPR010404 Chromophore lyase CpcT/CpeT [MF_01460] (1-193)
  IPR010404 Chromophore lyase CpcT/CpeT [PF06206] (7-189)
  IPR010404 Chromophore lyase CpcT/CpeT [PTHR35137] (2-190)
  IPR010404 Chromophore lyase CpcT/CpeT [cd16338] (7-190)
  IPR038672 Chromophore lyase CpcT/CpeT superfamily [G3DSA:2.40.128.590] (1-196)

Radius of gyration: 24.48 Å; Cα contacts (8 Å, |Δi|>4): 936; chains: 2; bounding box: 43×76×52 Å

Foldseek 3Di:
DQPQVVQLQLQAFKKWLVVVCVVPVVADFTKIKFWHWDQQPHDQKIKTFIWMDGPVCLVFIDDTKMWIWHADPVRWIKIWIKAFPDPVQCPPCSVVVVSCVPDHPVRIGGQPQDMWTWDADPQGWIKTFHPPPTWGWDDDPRDIWTKGWIKIWDDDPNKIKIWTPIFTADPVPRDTDDAQPVHTRIMIGDTGDDDDD/DQPQVVQLQLQAFKKWLVVVCVVPVVADFTKIKFWHWDQQPHDQKIKTFIWMDGPVCLVFIDDTKMWIWHQDPVRWIKIWIKAFPDPVQCPPCSVVVVSCVPDHPVRIGGQPQDMWTWDADPQGWIKTFHPPPTWGWDDDPRDIWTKGWIKIWDDDPNKIKIWTPIFTADPVPRDTDDAQPVHTRIMIGDTGDDDDD